Protein 9HAE (pdb70)

Solvent-accessible surface area: 28661 Å² total; per-residue (Å²): 156,176,75,23,95,122,2,12,120,30,0,58,93,3,9,41,28,1,35,153,54,136,92,6,31,72,2,111,2,72,88,45,71,61,170,15,83,74,118,8,34,48,0,69,0,160,14,68,3,14,1,116,91,1,77,0,129,16,0,125,92,10,147,51,55,52,101,4,63,37,110,66,106,166,71,65,28,77,4,84,2,65,0,2,2,88,131,65,86,0,23,0,49,0,56,0,25,7,114,0,58,100,24,132,46,110,26,83,0,65,0,41,0,71,54,1,22,0,12,2,32,2,60,43,130,70,68,20,76,50,23,66,1,76,23,4,75,66,11,44,6,118,2,26,72,24,22,28,0,0,0,0,15,11,1,0,19,75,5,0,41,48,8,0,33,70,20,1,24,131,28,0,35,133,53,0,23,73,9,1,94,133,32,13,64,200,98,116,140,78,103,130,12,81,125,78,10,119,86,28,11,128,113,0,82,90,55,0,56,85,34,28,114,90,141,111,0,79,85,1,4,144,43,0,103,94,4,8,116,123,6,18,119,101,108,140,219,21,161,60,40,122,37,1,115,54,0,50,91,21,0,41,132,19,35,57,142,12,85,150,150,76,138,127,173,52,20,97,113,3,13,119,34,0,60,100,4,9,44,32,5,37,151,40,128,80,2,14,63,1,106,1,73,87,40,70,62,156,17,75,77,121,8,35,37,0,48,0,132,17,53,4,13,1,117,89,1,69,0,128,16,0,110,92,8,144,50,50,50,101,5,110,21,123,35,68,170,41,61,20,65,3,64,2,56,0,1,1,99,124,59,86,0,25,0,46,0,46,0,30,9,114,1,58,110,13,133,50,97,25,82,0,65,0,40,0,65,54,0,18,0,10,1,30,1,54,34,58,98,190,36,113,29,63,13,71,55,25,74,1,102,122,5,73,68,13,56,11,116,2,25,70,20,19,38,0,0,0,0,16,11,2,0,19,76,5,0,42,51,9,0,34,70,26,2,51,126,34,0,32,142,52,0,22,57,10,0,84,165,48,14,58,188,196,171,44,149,136,85,12,118,93,27,14,128,104,0,86,89,54,0,57,91,35,30,63,79,63,51,0,77,36,1,10,148,38,0,108,83,1,30,150,124,59,258,54,105,48,44,120,35,1,116,58,0,44,81,12,5,56,120,19,89,75,160,50,117,178

Structure (mmCIF, N/CA/C/O backbone):
data_9HAE
#
_entry.id   9HAE
#
_cell.length_a   55.710
_cell.length_b   90.250
_cell.length_c   63.410
_cell.angle_alpha   90.000
_cell.angle_beta   93.024
_cell.angle_gamma   90.000
#
_symmetry.space_group_name_H-M   'P 1 21 1'
#
loop_
_entity.id
_entity.type
_entity.pdbx_description
1 polymer 'Mite allergen Der f 7'
2 polymer DerF7_binder2
3 non-polymer 'SODIUM ION'
4 water water
#
loop_
_atom_site.group_PDB
_atom_site.id
_atom_site.type_symbol
_atom_site.label_atom_id
_atom_site.label_alt_id
_atom_site.label_comp_id
_atom_site.label_asym_id
_atom_site.label_entity_id
_atom_site.label_seq_id
_atom_site.pdbx_PDB_ins_code
_atom_site.Cartn_x
_atom_site.Cartn_y
_atom_site.Cartn_z
_atom_site.occupancy
_atom_site.B_iso_or_equiv
_atom_site.auth_seq_id
_atom_site.auth_comp_id
_atom_site.auth_asym_id
_atom_site.auth_atom_id
_atom_site.pdbx_PDB_model_num
ATOM 1 N N . ASP A 1 14 ? -2.97554 4.45370 42.16080 1.000 116.77151 6 ASP A N 1
ATOM 2 C CA . ASP A 1 14 ? -3.74061 3.21980 42.05273 1.000 111.23882 6 ASP A CA 1
ATOM 3 C C . ASP A 1 14 ? -5.09053 3.51108 41.40799 1.000 103.14868 6 ASP A C 1
ATOM 4 O O . ASP A 1 14 ? -5.49220 2.85101 40.44742 1.000 98.13462 6 ASP A O 1
ATOM 9 N N . LYS A 1 15 ? -5.79155 4.50653 41.95544 1.000 103.50474 7 LYS A N 1
ATOM 10 C CA . LYS A 1 15 ? -7.03565 4.96176 41.34475 1.000 92.94081 7 LYS A CA 1
ATOM 11 C C . LYS A 1 15 ? -6.75691 5.75269 40.07551 1.000 76.19448 7 LYS A C 1
ATOM 12 O O . LYS A 1 15 ? -7.45708 5.59134 39.06953 1.000 77.07993 7 LYS A O 1
ATOM 18 N N . ILE A 1 16 ? -5.75754 6.63765 40.11967 1.000 75.22647 8 ILE A N 1
ATOM 19 C CA . ILE A 1 16 ? -5.33422 7.35497 38.92100 1.000 76.34493 8 ILE A CA 1
ATOM 20 C C . ILE A 1 16 ? -4.93928 6.36675 37.83418 1.000 58.94216 8 ILE A C 1
ATOM 21 O O . ILE A 1 16 ? -5.24916 6.56066 36.65211 1.000 57.22046 8 ILE A O 1
ATOM 26 N N . THR A 1 17 ? -4.25453 5.28673 38.22170 1.000 55.59656 9 THR A N 1
ATOM 27 C CA . THR A 1 17 ? -3.84525 4.27648 37.25425 1.000 49.14596 9 THR A CA 1
ATOM 28 C C . THR A 1 17 ? -5.05779 3.64096 36.58904 1.000 52.01339 9 THR A C 1
ATOM 29 O O . THR A 1 17 ? -5.07093 3.43963 35.36906 1.000 42.21090 9 THR A O 1
ATOM 33 N N . GLU A 1 18 ? -6.09474 3.33183 37.37300 1.000 51.63829 10 GLU A N 1
ATOM 34 C CA . GLU A 1 18 ? -7.28961 2.72345 36.79989 1.000 42.30900 10 GLU A CA 1
ATOM 35 C C . GLU A 1 18 ? -8.05881 3.70387 35.92064 1.000 45.80886 10 GLU A C 1
ATOM 36 O O . GLU A 1 18 ? -8.58049 3.31482 34.86783 1.000 49.41261 10 GLU A O 1
ATOM 42 N N . GLU A 1 19 ? -8.16925 4.96957 36.34061 1.000 42.50766 11 GLU A N 1
ATOM 43 C CA . GLU A 1 19 ? -8.81165 5.96270 35.48180 1.000 54.34691 11 GLU A CA 1
ATOM 44 C C . GLU A 1 19 ? -8.08005 6.09870 34.15231 1.000 41.68239 11 GLU A C 1
ATOM 45 O O . GLU A 1 19 ? -8.71448 6.21540 33.09648 1.000 50.27525 11 GLU A O 1
ATOM 51 N N . ILE A 1 20 ? -6.74420 6.09021 34.18137 1.000 43.11969 12 ILE A N 1
ATOM 52 C CA . ILE A 1 20 ? -5.98368 6.21501 32.94076 1.000 43.81351 12 ILE A CA 1
ATOM 53 C C . ILE A 1 20 ? -6.16160 4.97033 32.07986 1.000 38.77704 12 ILE A C 1
ATOM 54 O O . ILE A 1 20 ? -6.29477 5.06402 30.85369 1.000 48.37827 12 ILE A O 1
ATOM 59 N N . ASN A 1 21 ? -6.16106 3.78786 32.70291 1.000 42.16422 13 ASN A N 1
ATOM 60 C CA . ASN A 1 21 ? -6.44222 2.55742 31.97006 1.000 43.57300 13 ASN A CA 1
ATOM 61 C C . ASN A 1 21 ? -7.79196 2.63582 31.26464 1.000 39.17606 13 ASN A C 1
ATOM 62 O O . ASN A 1 21 ? -7.91575 2.26845 30.08960 1.000 37.71307 13 ASN A O 1
ATOM 67 N N . LYS A 1 22 ? -8.81930 3.10959 31.97692 1.000 40.26419 14 LYS A N 1
ATOM 68 C CA . LYS A 1 22 ? -10.15742 3.19887 31.39671 1.000 40.31065 14 LYS A CA 1
ATOM 69 C C . LYS A 1 22 ? -10.20201 4.20590 30.25207 1.000 40.11784 14 LYS A C 1
ATOM 70 O O . LYS A 1 22 ? -10.80554 3.94217 29.20402 1.000 42.33921 14 LYS A O 1
ATOM 76 N N . ALA A 1 23 ? -9.58635 5.37814 30.44287 1.000 41.56764 15 ALA A N 1
ATOM 77 C CA . ALA A 1 23 ? -9.54460 6.37059 29.37294 1.000 40.92051 15 ALA A CA 1
ATOM 78 C C . ALA A 1 23 ? -8.84500 5.81288 28.13913 1.000 38.70329 15 ALA A C 1
ATOM 79 O O . ALA A 1 23 ? -9.28131 6.04719 27.00545 1.000 43.10339 15 ALA A O 1
ATOM 81 N N . ILE A 1 24 ? -7.75507 5.06980 28.34297 1.000 44.33172 16 ILE A N 1
ATOM 82 C CA . ILE A 1 24 ? -7.02496 4.47318 27.22704 1.000 40.75537 16 ILE A CA 1
ATOM 83 C C . ILE A 1 24 ? -7.88476 3.43899 26.51484 1.000 40.30040 16 ILE A C 1
ATOM 84 O O . ILE A 1 24 ? -7.90196 3.36768 25.27779 1.000 39.59464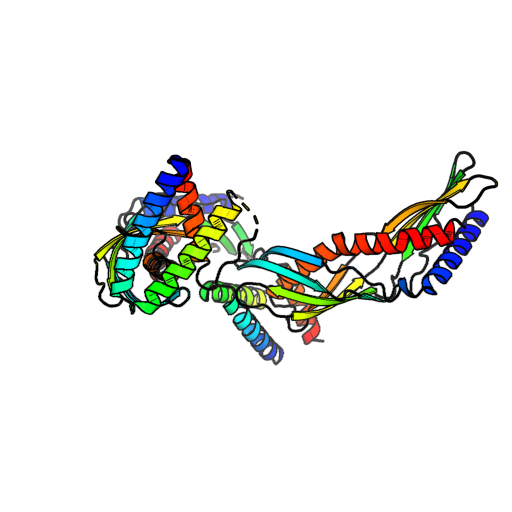 16 ILE A O 1
ATOM 89 N N . ASP A 1 25 ? -8.59458 2.60728 27.28330 1.000 36.75287 17 ASP A N 1
ATOM 90 C CA . ASP A 1 25 ? -9.44151 1.59202 26.67048 1.000 40.50863 17 ASP A CA 1
ATOM 91 C C . ASP A 1 25 ? -10.54868 2.23998 25.85254 1.000 37.15407 17 ASP A C 1
ATOM 92 O O . ASP A 1 25 ? -10.88067 1.76917 24.75616 1.000 43.69081 17 ASP A O 1
ATOM 97 N N . ASP A 1 26 ? -11.09567 3.35567 26.34792 1.000 40.96436 18 ASP A N 1
ATOM 98 C CA . ASP A 1 26 ? -12.12719 4.07165 25.59874 1.000 38.83851 18 ASP A CA 1
ATOM 99 C C . ASP A 1 26 ? -11.56151 4.68172 24.32433 1.000 38.00889 18 ASP A C 1
ATOM 100 O O . ASP A 1 26 ? -12.20906 4.64295 23.27255 1.000 38.27542 18 ASP A O 1
ATOM 105 N N . ALA A 1 27 ? -10.36214 5.26239 24.39972 1.000 37.46088 19 ALA A N 1
ATOM 106 C CA . ALA A 1 27 ? -9.73713 5.81068 23.19905 1.000 40.71678 19 ALA A CA 1
ATOM 107 C C . ALA A 1 27 ? -9.50759 4.72233 22.15689 1.000 40.89631 19 ALA A C 1
ATOM 108 O O . ALA A 1 27 ? -9.80228 4.90762 20.96832 1.000 44.67189 19 ALA A O 1
ATOM 110 N N . ILE A 1 28 ? -8.98093 3.57521 22.59233 1.000 46.72497 20 ILE A N 1
ATOM 111 C CA . ILE A 1 28 ? -8.74191 2.45776 21.68137 1.000 36.85988 20 ILE A CA 1
ATOM 112 C C . ILE A 1 28 ? -10.04362 2.01464 21.02764 1.000 42.31782 20 ILE A C 1
ATOM 113 O O . ILE A 1 28 ? -10.11086 1.80779 19.80756 1.000 42.74959 20 ILE A O 1
ATOM 118 N N . ALA A 1 29 ? -11.09548 1.84833 21.83650 1.000 35.22496 21 ALA A N 1
ATOM 119 C CA . ALA A 1 29 ? -12.36938 1.37587 21.30683 1.000 42.80912 21 ALA A CA 1
ATOM 120 C C . ALA A 1 29 ? -12.96066 2.36908 20.31868 1.000 48.05628 21 ALA A C 1
ATOM 121 O O . ALA A 1 29 ? -13.48349 1.97179 19.27327 1.000 49.69234 21 ALA A O 1
ATOM 123 N N . ALA A 1 30 ? -12.90291 3.66610 20.63583 1.000 43.09230 22 ALA A N 1
ATOM 124 C CA . ALA A 1 30 ? -13.43545 4.67159 19.71928 1.000 49.46415 22 ALA A CA 1
ATOM 125 C C . ALA A 1 30 ? -12.66167 4.69410 18.40689 1.000 51.25828 22 ALA A C 1
ATOM 126 O O . ALA A 1 30 ? -13.25492 4.84031 17.33248 1.000 55.38993 22 ALA A O 1
ATOM 128 N N . ILE A 1 31 ? -11.33458 4.56088 18.47112 1.000 53.18146 23 ILE A N 1
ATOM 129 C CA . ILE A 1 31 ? -10.54043 4.57606 17.24595 1.000 49.42420 23 ILE A CA 1
ATOM 130 C C . ILE A 1 31 ? -10.81605 3.33155 16.40803 1.000 62.39377 23 ILE A C 1
ATOM 131 O O . ILE A 1 31 ? -10.84938 3.39427 15.17200 1.000 68.48317 23 ILE A O 1
ATOM 136 N N . GLU A 1 32 ? -11.03416 2.18677 17.05982 1.000 61.12726 24 GLU A N 1
ATOM 137 C CA . GLU A 1 32 ? -11.29023 0.95420 16.32092 1.000 60.04836 24 GLU A CA 1
ATOM 138 C C . GLU A 1 32 ? -12.70515 0.89953 15.75681 1.000 63.48488 24 GLU A C 1
ATOM 139 O O . GLU A 1 32 ? -12.91282 0.32449 14.68230 1.000 67.08284 24 GLU A O 1
ATOM 145 N N . GLN A 1 33 ? -13.68331 1.49075 16.45029 1.000 69.30927 25 GLN A N 1
ATOM 146 C CA . GLN A 1 33 ? -15.03415 1.58440 15.90446 1.000 78.64092 25 GLN A CA 1
ATOM 147 C C . GLN A 1 33 ? -15.08148 2.43383 14.64500 1.000 82.88772 25 GLN A C 1
ATOM 148 O O . GLN A 1 33 ? -16.05360 2.34648 13.88824 1.000 91.03198 25 GLN A O 1
ATOM 154 N N . SER A 1 34 ? -14.05620 3.24341 14.40089 1.000 78.42093 26 SER A N 1
ATOM 155 C CA A SER A 1 34 ? -14.00524 4.08887 13.22005 0.554 91.25210 26 SER A CA 1
ATOM 156 C CA B SER A 1 34 ? -14.00078 4.09097 13.22097 0.446 91.33217 26 SER A CA 1
ATOM 157 C C . SER A 1 34 ? -13.27468 3.38358 12.08359 1.000 95.87048 26 SER A C 1
ATOM 158 O O . SER A 1 34 ? -12.42486 2.51530 12.30223 1.000 91.70760 26 SER A O 1
ATOM 163 N N . GLU A 1 35 ? -13.61804 3.76913 10.85998 1.000 117.72032 27 GLU A N 1
ATOM 164 C CA . GLU A 1 35 ? -12.93130 3.26256 9.68407 1.000 120.49893 27 GLU A CA 1
ATOM 165 C C . GLU A 1 35 ? -11.52981 3.87315 9.59028 1.000 118.50380 27 GLU A C 1
ATOM 166 O O . GLU A 1 35 ? -11.07665 4.60524 10.47677 1.000 114.29679 27 GLU A O 1
ATOM 172 N N . THR A 1 36 ? -10.82984 3.53368 8.50316 1.000 93.46409 28 THR A N 1
ATOM 173 C CA . THR A 1 36 ? -9.46881 3.97384 8.17933 1.000 93.72185 28 THR A CA 1
ATOM 174 C C . THR A 1 36 ? -8.37531 3.32482 9.02883 1.000 66.96265 28 THR A C 1
ATOM 175 O O . THR A 1 36 ? -7.20378 3.35493 8.63843 1.000 64.83052 28 THR A O 1
ATOM 179 N N . ILE A 1 37 ? -8.71648 2.74201 10.17831 1.000 59.35601 29 ILE A N 1
ATOM 180 C CA . ILE A 1 37 ? -7.68290 2.12791 11.01107 1.000 61.74763 29 ILE A CA 1
ATOM 181 C C . ILE A 1 37 ? -7.44705 0.65918 10.65972 1.000 42.20992 29 ILE A C 1
ATOM 182 O O . ILE A 1 37 ? -6.30578 0.18779 10.71317 1.000 47.30003 29 ILE A O 1
ATOM 187 N N . ASP A 1 38 ? -8.49119 -0.06920 10.28027 1.000 48.90749 30 ASP A N 1
ATOM 188 C CA . ASP A 1 38 ? -8.36795 -1.47439 9.90686 1.000 44.10307 30 ASP A CA 1
ATOM 189 C C . ASP A 1 38 ? -9.44989 -1.81134 8.88973 1.000 53.26981 30 ASP A C 1
ATOM 190 O O . ASP A 1 38 ? -10.63070 -1.87529 9.25018 1.000 56.50831 30 ASP A O 1
ATOM 195 N N . PRO A 1 39 ? -9.09955 -2.04245 7.61248 1.000 43.89660 31 PRO A N 1
ATOM 196 C CA . PRO A 1 39 ? -7.77310 -1.90754 6.97970 1.000 42.53480 31 PRO A CA 1
ATOM 197 C C . PRO A 1 39 ? -7.29635 -0.45833 6.88223 1.000 55.14791 31 PRO A C 1
ATOM 198 O O . PRO A 1 39 ? -8.08306 0.45722 6.64177 1.000 48.10742 31 PRO A O 1
ATOM 202 N N . MET A 1 40 ? -5.99869 -0.22498 7.06376 1.000 45.72607 32 MET A N 1
ATOM 203 C CA . MET A 1 40 ? -5.39811 1.09934 6.96574 1.000 42.03316 32 MET A CA 1
ATOM 204 C C . MET A 1 40 ? -4.60112 1.20723 5.67375 1.000 46.64726 32 MET A C 1
ATOM 205 O O . MET A 1 40 ? -3.70511 0.39552 5.42069 1.000 41.23017 32 MET A O 1
ATOM 210 N N . LYS A 1 41 ? -4.93868 2.20175 4.86046 1.000 43.18675 33 LYS A N 1
ATOM 211 C CA . LYS A 1 41 ? -4.16481 2.49294 3.66193 1.000 43.80769 33 LYS A CA 1
ATOM 212 C C . LYS A 1 41 ? -2.81382 3.08567 4.03315 1.000 43.92493 33 LYS A C 1
ATOM 213 O O . LYS A 1 41 ? -2.70959 3.89692 4.95568 1.000 43.80263 33 LYS A O 1
ATOM 219 N N . VAL A 1 42 ? -1.77259 2.67361 3.31869 1.000 44.66405 34 VAL A N 1
ATOM 220 C CA . VAL A 1 42 ? -0.45069 3.27384 3.42672 1.000 48.93589 34 VAL A CA 1
ATOM 221 C C . VAL A 1 42 ? -0.10545 3.83661 2.05627 1.000 44.05296 34 VAL A C 1
ATOM 222 O O . VAL A 1 42 ? -0.29211 3.14407 1.05480 1.000 48.02707 34 VAL A O 1
ATOM 226 N N . PRO A 1 43 ? 0.37848 5.07528 1.95936 1.000 49.83804 35 PRO A N 1
ATOM 227 C CA . PRO A 1 43 ? 0.66909 5.64460 0.63932 1.000 43.61722 35 PRO A CA 1
ATOM 228 C C . PRO A 1 43 ? 1.72872 4.83806 -0.09703 1.000 42.89385 35 PRO A C 1
ATOM 229 O O . PRO A 1 43 ? 2.60358 4.21437 0.50935 1.000 42.30322 35 PRO A O 1
ATOM 233 N N . ASP A 1 44 ? 1.62275 4.84078 -1.42595 1.000 44.01236 36 ASP A N 1
ATOM 234 C CA . ASP A 1 44 ? 2.57148 4.11658 -2.26182 1.000 55.38023 36 ASP A CA 1
ATOM 235 C C . ASP A 1 44 ? 3.99064 4.60401 -1.99422 1.000 47.42085 36 ASP A C 1
ATOM 236 O O . ASP A 1 44 ? 4.21650 5.76841 -1.65718 1.000 55.91340 36 ASP A O 1
ATOM 241 N N . HIS A 1 45 ? 4.95995 3.70198 -2.13646 1.000 54.36324 37 HIS A N 1
ATOM 242 C CA . HIS A 1 45 ? 6.33817 4.06503 -1.83208 1.000 51.22303 37 HIS A CA 1
ATOM 243 C C . HIS A 1 45 ? 7.28745 3.42770 -2.83114 1.000 58.63611 37 HIS A C 1
ATOM 244 O O . HIS A 1 45 ? 7.19400 2.23491 -3.11094 1.000 57.79105 37 HIS A O 1
ATOM 251 N N . ALA A 1 46 ? 8.23713 4.21212 -3.32140 1.000 55.74507 38 ALA A N 1
ATOM 252 C CA . ALA A 1 46 ? 9.23688 3.73012 -4.26053 1.000 62.33284 38 ALA A CA 1
ATOM 253 C C . ALA A 1 46 ? 10.62541 4.00681 -3.70832 1.000 71.80983 38 ALA A C 1
ATOM 254 O O . ALA A 1 46 ? 10.81595 4.92421 -2.90495 1.000 70.44213 38 ALA A O 1
ATOM 256 N N . ASP A 1 47 ? 11.59356 3.19908 -4.13446 1.000 63.20777 39 ASP A N 1
ATOM 257 C CA . ASP A 1 47 ? 12.94582 3.35847 -3.61972 1.000 65.20813 39 ASP A CA 1
ATOM 258 C C . ASP A 1 47 ? 13.94071 2.67109 -4.54007 1.000 59.39450 39 ASP A C 1
ATOM 259 O O . ASP A 1 47 ? 13.65405 1.62023 -5.11766 1.000 61.08604 39 ASP A O 1
ATOM 264 N N . LYS A 1 48 ? 15.12257 3.26714 -4.64713 1.000 62.90779 40 LYS A N 1
ATOM 265 C CA . LYS A 1 48 ? 16.27110 2.57064 -5.19837 1.000 63.25990 40 LYS A CA 1
ATOM 266 C C . LYS A 1 48 ? 17.00662 1.87382 -4.06476 1.000 59.67799 40 LYS A C 1
ATOM 267 O O . LYS A 1 48 ? 16.90229 2.26199 -2.89827 1.000 61.70452 40 LYS A O 1
ATOM 273 N N . PHE A 1 49 ? 17.76973 0.84201 -4.41487 1.000 52.49714 41 PHE A N 1
ATOM 274 C CA . PHE A 1 49 ? 18.46810 0.09531 -3.38279 1.000 52.93062 41 PHE A CA 1
ATOM 275 C C . PHE A 1 49 ? 19.70977 -0.56217 -3.96141 1.000 57.46881 41 PHE A C 1
ATOM 276 O O . PHE A 1 49 ? 19.80690 -0.83381 -5.16553 1.000 56.33740 41 PHE A O 1
ATOM 284 N N . GLU A 1 50 ? 20.64899 -0.83283 -3.06117 1.000 53.73253 42 GLU A N 1
ATOM 285 C CA . GLU A 1 50 ? 21.83772 -1.61621 -3.34015 1.000 71.43379 42 GLU A CA 1
ATOM 286 C C . GLU A 1 50 ? 22.12421 -2.50578 -2.14169 1.000 58.38280 42 GLU A C 1
ATOM 287 O O . GLU A 1 50 ? 22.03910 -2.06266 -0.99261 1.000 51.00875 42 GLU A O 1
ATOM 293 N N . ARG A 1 51 ? 22.46124 -3.76003 -2.42308 1.000 53.54631 43 ARG A N 1
ATOM 294 C CA . ARG A 1 51 ? 22.91323 -4.70224 -1.41161 1.000 63.44053 43 ARG A CA 1
ATOM 295 C C . ARG A 1 51 ? 24.04152 -5.54127 -1.99852 1.000 57.45181 43 ARG A C 1
ATOM 296 O O . ARG A 1 51 ? 24.24501 -5.57971 -3.21255 1.000 62.77826 43 ARG A O 1
ATOM 304 N N . HIS A 1 52 ? 24.80598 -6.18506 -1.12085 1.000 71.47222 44 HIS A N 1
ATOM 305 C CA . HIS A 1 52 ? 25.85787 -7.11260 -1.52537 1.000 74.33446 44 HIS A CA 1
ATOM 306 C C . HIS A 1 52 ? 25.57972 -8.46278 -0.87753 1.000 73.28720 44 HIS A C 1
ATOM 307 O O . HIS A 1 52 ? 25.64864 -8.59442 0.34865 1.000 64.30739 44 HIS A O 1
ATOM 314 N N . VAL A 1 53 ? 25.27032 -9.46170 -1.69706 1.000 76.10079 45 VAL A N 1
ATOM 315 C CA . VAL A 1 53 ? 25.04568 -10.82529 -1.23153 1.000 78.43091 45 VAL A CA 1
ATOM 316 C C . VAL A 1 53 ? 26.21899 -11.65446 -1.73370 1.000 81.08527 45 VAL A C 1
ATOM 317 O O . VAL A 1 53 ? 26.24634 -12.07242 -2.89696 1.000 87.35204 45 VAL A O 1
ATOM 321 N N . GLY A 1 54 ? 27.18261 -11.90903 -0.85239 1.000 92.04831 46 GLY A N 1
ATOM 322 C CA . GLY A 1 54 ? 28.37471 -12.62754 -1.26895 1.000 83.99790 46 GLY A CA 1
ATOM 323 C C . GLY A 1 54 ? 29.11111 -11.85377 -2.34218 1.000 70.64247 46 GLY A C 1
ATOM 324 O O . GLY A 1 54 ? 29.44736 -10.67616 -2.17366 1.000 70.70117 46 GLY A O 1
ATOM 325 N N . ILE A 1 55 ? 29.36176 -12.52230 -3.47216 1.000 76.27076 47 ILE A N 1
ATOM 326 C CA . ILE A 1 55 ? 29.99904 -11.87212 -4.61617 1.000 66.79780 47 ILE A CA 1
ATOM 327 C C . ILE A 1 55 ? 29.02040 -11.08126 -5.46726 1.000 71.26233 47 ILE A C 1
ATOM 328 O O . ILE A 1 55 ? 29.45092 -10.30902 -6.33330 1.000 67.09052 47 ILE A O 1
ATOM 333 N N . LEU A 1 56 ? 27.71968 -11.25717 -5.25357 1.000 69.90276 48 LEU A N 1
ATOM 334 C CA . LEU A 1 56 ? 26.71416 -10.57094 -6.04950 1.000 66.40282 48 LEU A CA 1
ATOM 335 C C . LEU A 1 56 ? 26.48000 -9.15923 -5.53149 1.000 65.54507 48 LEU A C 1
ATOM 336 O O . LEU A 1 56 ? 26.36767 -8.93362 -4.32351 1.000 72.82311 48 LEU A O 1
ATOM 341 N N . ASP A 1 57 ? 26.40025 -8.20735 -6.45755 1.000 62.98665 49 ASP A N 1
ATOM 342 C CA . ASP A 1 57 ? 26.16867 -6.80180 -6.13394 1.000 71.86391 49 ASP A CA 1
ATOM 343 C C . ASP A 1 57 ? 24.83423 -6.40097 -6.76029 1.000 55.10963 49 ASP A C 1
ATOM 344 O O . ASP A 1 57 ? 24.75040 -6.16318 -7.96935 1.000 59.22977 49 ASP A O 1
ATOM 349 N N . PHE A 1 58 ? 23.79431 -6.33384 -5.93447 1.000 60.35791 50 PHE A N 1
ATOM 350 C CA . PHE A 1 58 ? 22.43967 -6.05287 -6.38648 1.000 57.44237 50 PHE A CA 1
ATOM 351 C C . PHE A 1 58 ? 22.20620 -4.54845 -6.36191 1.000 61.02025 50 PHE A C 1
ATOM 352 O O . PHE A 1 58 ? 22.37256 -3.90925 -5.31816 1.000 57.42065 50 PHE A O 1
ATOM 360 N N . LYS A 1 59 ? 21.83512 -3.98912 -7.50906 1.000 52.82533 51 LYS A N 1
ATOM 361 C CA . LYS A 1 59 ? 21.45824 -2.58738 -7.63213 1.000 52.25352 51 LYS A CA 1
ATOM 362 C C . LYS A 1 59 ? 20.16073 -2.53263 -8.41950 1.000 59.53071 51 LYS A C 1
ATOM 363 O O . LYS A 1 59 ? 20.10970 -3.00222 -9.56082 1.000 53.65079 51 LYS A O 1
ATOM 369 N N . GLY A 1 60 ? 19.11854 -1.96918 -7.82385 1.000 59.16729 52 GLY A N 1
ATOM 370 C CA . GLY A 1 60 ? 17.84775 -1.96701 -8.52176 1.000 60.19791 52 GLY A CA 1
ATOM 371 C C . GLY A 1 60 ? 16.85569 -1.01234 -7.90161 1.000 55.25797 52 GLY A C 1
ATOM 372 O O . GLY A 1 60 ? 17.20592 -0.17089 -7.07136 1.000 66.87729 52 GLY A O 1
ATOM 373 N N . GLU A 1 61 ? 15.60091 -1.14844 -8.32977 1.000 51.09914 53 GLU A N 1
ATOM 374 C CA . GLU A 1 61 ? 14.55479 -0.28052 -7.80282 1.000 57.66618 53 GLU A CA 1
ATOM 375 C C . GLU A 1 61 ? 13.31641 -1.10543 -7.48013 1.000 55.61244 53 GLU A C 1
ATOM 376 O O . GLU A 1 61 ? 13.12623 -2.20426 -8.00360 1.000 54.21016 53 GLU A O 1
ATOM 382 N N . LEU A 1 62 ? 12.47788 -0.57072 -6.59053 1.000 50.59090 54 LEU A N 1
ATOM 383 C CA . LEU A 1 62 ? 11.21075 -1.20712 -6.26945 1.000 48.26104 54 LEU A CA 1
ATOM 384 C C . LEU A 1 62 ? 10.14572 -0.14879 -6.02032 1.000 54.55347 54 LEU A C 1
ATOM 385 O O . LEU A 1 62 ? 10.43742 1.01802 -5.73477 1.000 55.41113 54 LEU A O 1
ATOM 390 N N . ALA A 1 63 ? 8.89704 -0.60275 -6.11338 1.000 44.30706 55 ALA A N 1
ATOM 391 C CA . ALA A 1 63 ? 7.70988 0.20046 -5.87066 1.000 56.49561 55 ALA A CA 1
ATOM 392 C C . ALA A 1 63 ? 6.66340 -0.66853 -5.18819 1.000 56.40601 55 ALA A C 1
ATOM 393 O O . ALA A 1 63 ? 6.39997 -1.79388 -5.62709 1.000 45.09011 55 ALA A O 1
ATOM 395 N N . MET A 1 64 ? 6.08274 -0.13753 -4.11366 1.000 47.26767 56 MET A N 1
ATOM 396 C CA . MET A 1 64 ? 5.01225 -0.76325 -3.35299 1.000 45.61542 56 MET A CA 1
ATOM 397 C C . MET A 1 64 ? 3.73651 0.03760 -3.56405 1.000 59.66689 56 MET A C 1
ATOM 398 O O . MET A 1 64 ? 3.71327 1.25643 -3.33337 1.000 47.42856 56 MET A O 1
ATOM 403 N N . ARG A 1 65 ? 2.68508 -0.65366 -3.99597 1.000 43.84337 57 ARG A N 1
ATOM 404 C CA . ARG A 1 65 ? 1.40056 -0.04070 -4.29521 1.000 55.85252 57 ARG A CA 1
ATOM 405 C C . ARG A 1 65 ? 0.29429 -0.84239 -3.62705 1.000 43.18653 57 ARG A C 1
ATOM 406 O O . ARG A 1 65 ? 0.46151 -2.02299 -3.31792 1.000 43.51812 57 ARG A O 1
ATOM 414 N N . ASN A 1 66 ? -0.83955 -0.18103 -3.39566 1.000 50.96798 58 ASN A N 1
ATOM 415 C CA . ASN A 1 66 ? -2.01468 -0.82308 -2.80106 1.000 41.94296 58 ASN A CA 1
ATOM 416 C C . ASN A 1 66 ? -1.68793 -1.41696 -1.43025 1.000 38.89092 58 ASN A C 1
ATOM 417 O O . ASN A 1 66 ? -2.06013 -2.55045 -1.11733 1.000 42.22997 58 ASN A O 1
ATOM 422 N N . ILE A 1 67 ? -0.98018 -0.64490 -0.60862 1.000 34.08936 59 ILE A N 1
ATOM 423 C CA . ILE A 1 67 ? -0.50304 -1.12774 0.68369 1.000 35.13416 59 ILE A CA 1
ATOM 424 C C . ILE A 1 67 ? -1.62401 -1.01723 1.70864 1.000 41.21280 59 ILE A C 1
ATOM 425 O O . ILE A 1 67 ? -2.13045 0.07878 1.97639 1.000 35.77694 59 ILE A O 1
ATOM 430 N N . GLU A 1 68 ? -1.97381 -2.14515 2.32512 1.000 39.56114 60 GLU A N 1
ATOM 431 C CA . GLU A 1 68 ? -3.03729 -2.18441 3.32079 1.000 42.20003 60 GLU A CA 1
ATOM 432 C C . GLU A 1 68 ? -2.55933 -2.92558 4.55947 1.000 32.57929 60 GLU A C 1
ATOM 433 O O . GLU A 1 68 ? -1.97007 -4.00577 4.45368 1.000 40.32590 60 GLU A O 1
ATOM 439 N N . ALA A 1 69 ? -2.82790 -2.35163 5.72789 1.000 36.15047 61 ALA A N 1
ATOM 440 C CA . ALA A 1 69 ? -2.50375 -2.96448 7.00863 1.000 37.00589 61 ALA A CA 1
ATOM 441 C C . ALA A 1 69 ? -3.77983 -3.43517 7.68783 1.000 40.57076 61 ALA A C 1
ATOM 442 O O . ALA A 1 69 ? -4.71397 -2.65097 7.87333 1.000 38.44379 61 ALA A O 1
ATOM 444 N N . ARG A 1 70 ? -3.80873 -4.70341 8.07595 1.000 33.42562 62 ARG A N 1
ATOM 445 C CA . ARG A 1 70 ? -4.93391 -5.27368 8.79311 1.000 46.91738 62 ARG A CA 1
ATOM 446 C C . ARG A 1 70 ? -4.46160 -5.80721 10.13717 1.000 40.36666 62 ARG A C 1
ATOM 447 O O . ARG A 1 70 ? -3.30630 -6.21615 10.29231 1.000 35.13381 62 ARG A O 1
ATOM 455 N N . GLY A 1 71 ? -5.36853 -5.79556 11.10928 1.000 34.24442 63 GLY A N 1
ATOM 456 C CA . GLY A 1 71 ? -5.11226 -6.33848 12.42715 1.000 30.10889 63 GLY A CA 1
ATOM 457 C C . GLY A 1 71 ? -5.10804 -5.31853 13.54451 1.000 37.75234 63 GLY A C 1
ATOM 458 O O . GLY A 1 71 ? -5.06269 -5.71553 14.71539 1.000 39.99532 63 GLY A O 1
ATOM 459 N N . LEU A 1 72 ? -5.15773 -4.02072 13.23478 1.000 30.20639 64 LEU A N 1
ATOM 460 C CA . LEU A 1 72 ? -5.12339 -3.01376 14.28918 1.000 42.69147 64 LEU A CA 1
ATOM 461 C C . LEU A 1 72 ? -6.42649 -2.92827 15.07169 1.000 43.85913 64 LEU A C 1
ATOM 462 O O . LEU A 1 72 ? -6.45970 -2.25220 16.10489 1.000 49.13726 64 LEU A O 1
ATOM 467 N N . LYS A 1 73 ? -7.49559 -3.58581 14.61069 1.000 36.29838 65 LYS A N 1
ATOM 468 C CA . LYS A 1 73 ? -8.69058 -3.73364 15.43542 1.000 46.79522 65 LYS A CA 1
ATOM 469 C C . LYS A 1 73 ? -8.41315 -4.48751 16.72486 1.000 47.27094 65 LYS A C 1
ATOM 470 O O . LYS A 1 73 ? -9.25009 -4.45671 17.63207 1.000 46.21473 65 LYS A O 1
ATOM 476 N N . GLN A 1 74 ? -7.26821 -5.15746 16.83197 1.000 44.96996 66 GLN A N 1
ATOM 477 C CA . GLN A 1 74 ? -6.91213 -5.92351 18.01721 1.000 41.30053 66 GLN A CA 1
ATOM 478 C C . GLN A 1 74 ? -6.00172 -5.15026 18.96021 1.000 39.97918 66 GLN A C 1
ATOM 479 O O . GLN A 1 74 ? -5.40510 -5.75402 19.85913 1.000 39.69264 66 GLN A O 1
ATOM 485 N N . MET A 1 75 ? -5.87604 -3.83553 18.77249 1.000 38.69618 67 MET A N 1
ATOM 486 C CA . MET A 1 75 ? -5.04009 -3.04059 19.66125 1.000 41.12821 67 MET A CA 1
ATOM 487 C C . MET A 1 75 ? -5.54269 -3.15206 21.09167 1.000 40.99704 67 MET A C 1
ATOM 488 O O . MET A 1 75 ? -6.74287 -3.03672 21.35482 1.000 41.25913 67 MET A O 1
ATOM 493 N N . LYS A 1 76 ? -4.61638 -3.38153 22.01478 1.000 38.61432 68 LYS A N 1
ATOM 494 C CA . LYS A 1 76 ? -4.96360 -3.63492 23.40098 1.000 43.14488 68 LYS A CA 1
ATOM 495 C C . LYS A 1 76 ? -3.89963 -3.03450 24.30648 1.000 47.75342 68 LYS A C 1
ATOM 496 O O . LYS A 1 76 ? -2.70165 -3.15860 24.03715 1.000 47.63013 68 LYS A O 1
ATOM 502 N N . ARG A 1 77 ? -4.34381 -2.36797 25.36962 1.000 39.79598 69 ARG A N 1
ATOM 503 C CA . ARG A 1 77 ? -3.41531 -1.87862 26.37774 1.000 44.19942 69 ARG A CA 1
ATOM 504 C C . ARG A 1 77 ? -2.63707 -3.04582 26.97327 1.000 44.31060 69 ARG A C 1
ATOM 505 O O . ARG A 1 77 ? -3.20574 -4.09638 27.28289 1.000 42.68424 69 ARG A O 1
ATOM 513 N N . GLN A 1 78 ? -1.32370 -2.87164 27.11155 1.000 45.77416 70 GLN A N 1
ATOM 514 C CA . GLN A 1 78 ? -0.44370 -3.89419 27.67313 1.000 47.44317 70 GLN A CA 1
ATOM 515 C C . GLN A 1 78 ? -0.05811 -3.48025 29.08802 1.000 46.93818 70 GLN A C 1
ATOM 516 O O . GLN A 1 78 ? 0.81065 -2.62488 29.28077 1.000 50.92952 70 GLN A O 1
ATOM 522 N N . GLY A 1 79 ? -0.70574 -4.08772 30.07239 1.000 44.98784 71 GLY A N 1
ATOM 523 C CA . GLY A 1 79 ? -0.42011 -3.78751 31.46183 1.000 44.69971 71 GLY A CA 1
ATOM 524 C C . GLY A 1 79 ? -0.96305 -2.43460 31.88132 1.000 46.33668 71 GLY A C 1
ATOM 525 O O . GLY A 1 79 ? -1.52670 -1.67318 31.09551 1.000 45.59847 71 GLY A O 1
ATOM 526 N N . ASP A 1 80 ? -0.78178 -2.14437 33.16695 1.000 49.30820 72 ASP A N 1
ATOM 527 C CA . ASP A 1 80 ? -1.22002 -0.87166 33.71644 1.000 47.96284 72 ASP A CA 1
ATOM 528 C C . ASP A 1 80 ? -0.44349 0.28093 33.09349 1.000 54.53006 72 ASP A C 1
ATOM 529 O O . ASP A 1 80 ? 0.70201 0.12767 32.65857 1.000 51.69280 72 ASP A O 1
ATOM 534 N N . ALA A 1 81 ? -1.08852 1.44367 33.04491 1.000 55.68990 73 ALA A N 1
ATOM 535 C CA . ALA A 1 81 ? -0.36625 2.67418 32.77751 1.000 45.57803 73 ALA A CA 1
ATOM 536 C C . ALA A 1 81 ? 0.69247 2.87751 33.84834 1.000 51.91122 73 ALA A C 1
ATOM 537 O O . ALA A 1 81 ? 0.40878 2.77019 35.04428 1.000 55.62676 73 ALA A O 1
ATOM 539 N N . ASN A 1 82 ? 1.91999 3.15793 33.42081 1.000 56.18056 74 ASN A N 1
ATOM 540 C CA . ASN A 1 82 ? 2.98995 3.46216 34.36334 1.000 64.89927 74 ASN A CA 1
ATOM 541 C C . ASN A 1 82 ? 2.85008 4.92102 34.77522 1.000 65.31623 74 ASN A C 1
ATOM 542 O O . ASN A 1 82 ? 3.09021 5.82610 33.96882 1.000 59.98317 74 ASN A O 1
ATOM 547 N N . VAL A 1 83 ? 2.45019 5.14557 36.02628 1.000 58.33944 75 VAL A N 1
ATOM 548 C CA . VAL A 1 83 ? 2.03941 6.45508 36.52111 1.000 74.90288 75 VAL A CA 1
ATOM 549 C C . VAL A 1 83 ? 3.04696 6.93611 37.55593 1.000 77.26944 75 VAL A C 1
ATOM 550 O O . VAL A 1 83 ? 3.47220 6.16672 38.42551 1.000 82.27888 75 VAL A O 1
ATOM 554 N N . LYS A 1 84 ? 3.42443 8.21159 37.46186 1.000 72.75966 76 LYS A N 1
ATOM 555 C CA . LYS A 1 84 ? 4.34447 8.83273 38.40702 1.000 94.99157 76 LYS A CA 1
ATOM 556 C C . LYS A 1 84 ? 3.97381 10.30189 38.54905 1.000 87.79112 76 LYS A C 1
ATOM 557 O O . LYS A 1 84 ? 3.73954 10.98113 37.54814 1.000 85.07336 76 LYS A O 1
ATOM 563 N N . GLY A 1 85 ? 3.91383 10.78813 39.78514 1.000 107.63822 77 GLY A N 1
ATOM 564 C CA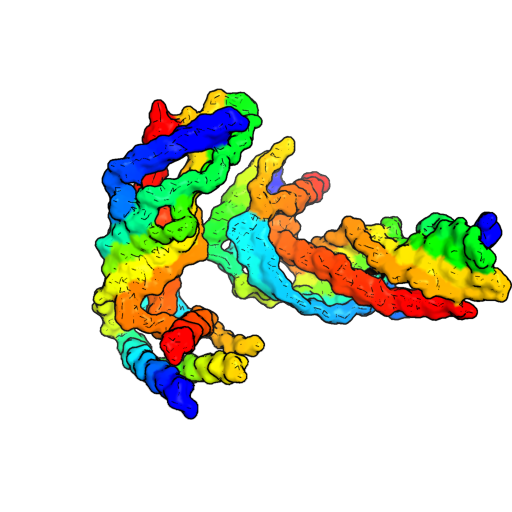 . GLY A 1 85 ? 3.49554 12.15566 40.03143 1.000 113.19398 77 GLY A CA 1
ATOM 565 C C . GLY A 1 85 ? 4.62253 13.07490 40.45498 1.000 126.57682 77 GLY A C 1
ATOM 566 O O . GLY A 1 85 ? 5.30383 12.80376 41.44821 1.000 133.65233 77 GLY A O 1
ATOM 567 N N . GLU A 1 86 ? 4.83636 14.16319 39.71582 1.000 135.36456 78 GLU A N 1
ATOM 568 C CA . GLU A 1 86 ? 5.87467 15.13103 40.04639 1.000 139.89676 78 GLU A CA 1
ATOM 569 C C . GLU A 1 86 ? 5.29245 16.53676 39.99910 1.000 138.16067 78 GLU A C 1
ATOM 570 O O . GLU A 1 86 ? 4.64960 16.91351 39.01302 1.000 140.87023 78 GLU A O 1
ATOM 576 N N . GLU A 1 87 ? 5.50775 17.29820 41.07712 1.000 141.34142 79 GLU A N 1
ATOM 577 C CA . GLU A 1 87 ? 5.12876 18.71348 41.15813 1.000 147.86831 79 GLU A CA 1
ATOM 578 C C . GLU A 1 87 ? 3.64169 18.92213 40.88674 1.000 140.65045 79 GLU A C 1
ATOM 579 O O . GLU A 1 87 ? 3.24440 19.87037 40.20713 1.000 141.14365 79 GLU A O 1
ATOM 585 N N . GLY A 1 88 ? 2.81075 18.02705 41.41429 1.000 129.80818 80 GLY A N 1
ATOM 586 C CA . GLY A 1 88 ? 1.38481 18.16384 41.21071 1.000 129.83311 80 GLY A CA 1
ATOM 587 C C . GLY A 1 88 ? 0.90951 17.86017 39.81234 1.000 135.07539 80 GLY A C 1
ATOM 588 O O . GLY A 1 88 ? -0.23934 18.16982 39.48340 1.000 122.22956 80 GLY A O 1
ATOM 589 N N . ILE A 1 89 ? 1.75663 17.26955 38.97477 1.000 146.46999 81 ILE A N 1
ATOM 590 C CA . ILE A 1 89 ? 1.36922 16.82539 37.64313 1.000 128.18225 81 ILE A CA 1
ATOM 591 C C . ILE A 1 89 ? 1.58326 15.32231 37.57320 1.000 125.09631 81 ILE A C 1
ATOM 592 O O . ILE A 1 89 ? 2.67371 14.82710 37.88268 1.000 126.92157 81 ILE A O 1
ATOM 597 N N . VAL A 1 90 ? 0.54200 14.60290 37.17902 1.000 96.80616 82 VAL A N 1
ATOM 598 C CA . VAL A 1 90 ? 0.62031 13.16217 36.98753 1.000 81.26341 82 VAL A CA 1
ATOM 599 C C . VAL A 1 90 ? 1.10496 12.89660 35.57145 1.000 84.07441 82 VAL A C 1
ATOM 600 O O . VAL A 1 90 ? 0.52355 13.39295 34.60476 1.000 78.44245 82 VAL A O 1
ATOM 604 N N . LYS A 1 91 ? 2.17024 12.11965 35.43841 1.000 79.37432 83 LYS A N 1
ATOM 605 C CA . LYS A 1 91 ? 2.66899 11.70330 34.14119 1.000 71.79119 83 LYS A CA 1
ATOM 606 C C . LYS A 1 91 ? 2.45765 10.20396 34.00890 1.000 70.47138 83 LYS A C 1
ATOM 607 O O . LYS A 1 91 ? 2.56409 9.46457 34.99326 1.000 65.70091 83 LYS A O 1
ATOM 613 N N . ALA A 1 92 ? 2.13359 9.75540 32.80070 1.000 53.87703 84 ALA A N 1
ATOM 614 C CA . ALA A 1 92 ? 1.84283 8.34368 32.59636 1.000 49.75861 84 ALA A CA 1
ATOM 615 C C . ALA A 1 92 ? 2.37986 7.90296 31.24793 1.000 55.98744 84 ALA A C 1
ATOM 616 O O . ALA A 1 92 ? 2.18561 8.59122 30.24611 1.000 54.57489 84 ALA A O 1
ATOM 618 N N . HIS A 1 93 ? 3.05971 6.76659 31.21659 1.000 54.41926 85 HIS A N 1
ATOM 619 C CA . HIS A 1 93 ? 3.47208 6.18426 29.94876 1.000 63.61106 85 HIS A CA 1
ATOM 620 C C . HIS A 1 93 ? 2.81947 4.81801 29.79531 1.000 56.23435 85 HIS A C 1
ATOM 621 O O . HIS A 1 93 ? 2.70052 4.05653 30.76205 1.000 57.15142 85 HIS A O 1
ATOM 628 N N . LEU A 1 94 ? 2.37687 4.53354 28.57385 1.000 44.80763 86 LEU A N 1
ATOM 629 C CA . LEU A 1 94 ? 1.59440 3.35216 28.25818 1.000 55.37341 86 LEU A CA 1
ATOM 630 C C . LEU A 1 94 ? 2.14046 2.65952 27.02071 1.000 54.47317 86 LEU A C 1
ATOM 631 O O . LEU A 1 94 ? 2.75196 3.28395 26.14509 1.000 42.60905 86 LEU A O 1
ATOM 636 N N . LEU A 1 95 ? 1.89195 1.35657 26.96321 1.000 41.84922 87 LEU A N 1
ATOM 637 C CA . LEU A 1 95 ? 2.15317 0.53735 25.79430 1.000 49.19739 87 LEU A CA 1
ATOM 638 C C . LEU A 1 95 ? 0.83483 -0.04549 25.30768 1.000 44.54569 87 LEU A C 1
ATOM 639 O O . LEU A 1 95 ? 0.02428 -0.51461 26.11054 1.000 44.68015 87 LEU A O 1
ATOM 644 N N . ILE A 1 96 ? 0.61468 -0.00112 23.99594 1.000 39.88230 88 ILE A N 1
ATOM 645 C CA . ILE A 1 96 ? -0.57648 -0.56835 23.37487 1.000 39.23815 88 ILE A CA 1
ATOM 646 C C . ILE A 1 96 ? -0.12692 -1.44473 22.21968 1.000 47.93150 88 ILE A C 1
ATOM 647 O O . ILE A 1 96 ? 0.57685 -0.97392 21.32783 1.000 47.87989 88 ILE A O 1
ATOM 652 N N . GLY A 1 97 ? -0.56017 -2.69693 22.19852 1.000 50.42974 89 GLY A N 1
ATOM 653 C CA . GLY A 1 97 ? -0.08369 -3.53474 21.12463 1.000 46.87444 89 GLY A CA 1
ATOM 654 C C . GLY A 1 97 ? -1.01858 -4.60222 20.61229 1.000 42.36179 89 GLY A C 1
ATOM 655 O O . GLY A 1 97 ? -2.18937 -4.68200 20.99993 1.000 45.29866 89 GLY A O 1
ATOM 656 N N . VAL A 1 98 ? -0.49017 -5.40637 19.69352 1.000 53.26782 90 VAL A N 1
ATOM 657 C CA . VAL A 1 98 ? -1.16283 -6.58390 19.15734 1.000 61.29053 90 VAL A CA 1
ATOM 658 C C . VAL A 1 98 ? -0.16886 -7.73284 19.23307 1.000 69.53748 90 VAL A C 1
ATOM 659 O O . VAL A 1 98 ? 0.45771 -8.09865 18.23052 1.000 72.01637 90 VAL A O 1
ATOM 663 N N . HIS A 1 99 ? 0.00812 -8.28833 20.42896 1.000 64.57000 91 HIS A N 1
ATOM 664 C CA . HIS A 1 99 ? 1.03424 -9.30433 20.62267 1.000 92.52631 91 HIS A CA 1
ATOM 665 C C . HIS A 1 99 ? 0.54051 -10.72214 20.35276 1.000 90.26194 91 HIS A C 1
ATOM 666 O O . HIS A 1 99 ? 1.26857 -11.50915 19.74061 1.000 97.36185 91 HIS A O 1
ATOM 673 N N . ASP A 1 100 ? -0.66365 -11.08951 20.80079 1.000 99.09475 92 ASP A N 1
ATOM 674 C CA . ASP A 1 100 ? -1.13432 -12.44528 20.52484 1.000 105.82174 92 ASP A CA 1
ATOM 675 C C . ASP A 1 100 ? -1.39936 -12.64018 19.03448 1.000 104.32196 92 ASP A C 1
ATOM 676 O O . ASP A 1 100 ? -1.04951 -13.68195 18.46678 1.000 109.49732 92 ASP A O 1
ATOM 681 N N . ASP A 1 101 ? -2.00862 -11.65154 18.38568 1.000 102.39198 93 ASP A N 1
ATOM 682 C CA . ASP A 1 101 ? -2.27693 -11.69213 16.95717 1.000 77.28634 93 ASP A CA 1
ATOM 683 C C . ASP A 1 101 ? -1.18337 -10.95037 16.19100 1.000 71.61385 93 ASP A C 1
ATOM 684 O O . ASP A 1 101 ? -0.20306 -10.46321 16.75965 1.000 79.95134 93 ASP A O 1
ATOM 689 N N . ILE A 1 102 ? -1.35929 -10.87162 14.87494 1.000 56.77021 94 ILE A N 1
ATOM 690 C CA . ILE A 1 102 ? -0.36200 -10.31900 13.96738 1.000 63.06994 94 ILE A CA 1
ATOM 691 C C . ILE A 1 102 ? -0.98425 -9.18744 13.16005 1.000 52.98164 94 ILE A C 1
ATOM 692 O O . ILE A 1 102 ? -2.15544 -9.25911 12.77125 1.000 56.59782 94 ILE A O 1
ATOM 697 N N . VAL A 1 103 ? -0.19716 -8.14378 12.91285 1.000 49.08223 95 VAL A N 1
ATOM 698 C CA . VAL A 1 103 ? -0.56319 -7.08710 11.97576 1.000 40.00775 95 VAL A CA 1
ATOM 699 C C . VAL A 1 103 ? 0.03030 -7.45110 10.61715 1.000 43.33693 95 VAL A C 1
ATOM 700 O O . VAL A 1 103 ? 1.24728 -7.61886 10.48514 1.000 49.95639 95 VAL A O 1
ATOM 704 N N . SER A 1 104 ? -0.81893 -7.56998 9.60118 1.000 38.27944 96 SER A N 1
ATOM 705 C CA . SER A 1 104 ? -0.38741 -8.01174 8.27966 1.000 42.15291 96 SER A CA 1
ATOM 706 C C . SER A 1 104 ? -0.49216 -6.87149 7.27852 1.000 40.14557 96 SER A C 1
ATOM 707 O O . SER A 1 104 ? -1.51490 -6.18300 7.21652 1.000 41.19884 96 SER A O 1
ATOM 710 N N . MET A 1 105 ? 0.56415 -6.68221 6.49360 1.000 40.86036 97 MET A N 1
ATOM 711 C CA . MET A 1 105 ? 0.61060 -5.68774 5.43105 1.000 36.44764 97 MET A CA 1
ATOM 712 C C . MET A 1 105 ? 0.59872 -6.41897 4.10113 1.000 36.18515 97 MET A C 1
ATOM 713 O O . MET A 1 105 ? 1.45539 -7.26678 3.85461 1.000 39.33161 97 MET A O 1
ATOM 718 N N . GLU A 1 106 ? -0.34540 -6.08637 3.24151 1.000 33.91542 98 GLU A N 1
ATOM 719 C CA . GLU A 1 106 ? -0.37608 -6.66813 1.91400 1.000 36.66251 98 GLU A CA 1
ATOM 720 C C . GLU A 1 106 ? -0.18478 -5.57599 0.87986 1.000 49.60479 98 GLU A C 1
ATOM 721 O O . GLU A 1 106 ? -0.67589 -4.45161 1.04708 1.000 35.88340 98 GLU A O 1
ATOM 727 N N . TYR A 1 107 ? 0.53515 -5.91410 -0.18721 1.000 44.88635 99 TYR A N 1
ATOM 728 C CA . TYR A 1 107 ? 0.82546 -4.89135 -1.18547 1.000 37.87931 99 TYR A CA 1
ATOM 729 C C . TYR A 1 107 ? 1.34859 -5.53786 -2.45737 1.000 43.25565 99 TYR A C 1
ATOM 730 O O . TYR A 1 107 ? 1.84526 -6.66770 -2.45552 1.000 35.70109 99 TYR A O 1
ATOM 739 N N . ASP A 1 108 ? 1.22138 -4.79673 -3.54800 1.000 36.53518 100 ASP A N 1
ATOM 740 C CA . ASP A 1 108 ? 1.80751 -5.18407 -4.81543 1.000 37.10906 100 ASP A CA 1
ATOM 741 C C . ASP A 1 108 ? 3.20897 -4.60061 -4.89122 1.000 39.26621 100 ASP A C 1
ATOM 742 O O . ASP A 1 108 ? 3.41745 -3.42002 -4.59059 1.000 45.61624 100 ASP A O 1
ATOM 747 N N . LEU A 1 109 ? 4.16614 -5.43155 -5.28658 1.000 37.59355 101 LEU A N 1
ATOM 748 C CA . LEU A 1 109 ? 5.56960 -5.05725 -5.34367 1.000 36.87479 101 LEU A CA 1
ATOM 749 C C . LEU A 1 109 ? 6.04592 -5.23828 -6.77270 1.000 45.66739 101 LEU A C 1
ATOM 750 O O . LEU A 1 109 ? 5.96576 -6.34268 -7.32290 1.000 46.82209 101 LEU A O 1
ATOM 755 N N . ALA A 1 110 ? 6.52980 -4.15634 -7.36840 1.000 50.31226 102 ALA A N 1
ATOM 756 C CA . ALA A 1 110 ? 7.19110 -4.19972 -8.66254 1.000 58.05341 102 ALA A CA 1
ATOM 757 C C . ALA A 1 110 ? 8.66173 -3.89688 -8.43854 1.000 44.36446 102 ALA A C 1
ATOM 758 O O . ALA A 1 110 ? 8.99370 -2.90562 -7.78644 1.000 58.54282 102 ALA A O 1
ATOM 760 N N . TYR A 1 111 ? 9.54363 -4.75344 -8.94126 1.000 48.09428 103 TYR A N 1
ATOM 761 C CA . TYR A 1 111 ? 10.96669 -4.50629 -8.77452 1.000 49.69064 103 TYR A CA 1
ATOM 762 C C . TYR A 1 111 ? 11.69835 -4.69677 -10.09306 1.000 48.14493 103 TYR A C 1
ATOM 763 O O . TYR A 1 111 ? 11.25389 -5.43376 -10.97583 1.000 54.83947 103 TYR A O 1
ATOM 772 N N . LYS A 1 112 ? 12.81842 -3.99139 -10.21705 1.000 50.23575 104 LYS A N 1
ATOM 773 C CA . LYS A 1 112 ? 13.68644 -4.05611 -11.38357 1.000 43.33889 104 LYS A CA 1
ATOM 774 C C . LYS A 1 112 ? 15.09757 -4.35620 -10.91115 1.000 54.11609 104 LYS A C 1
ATOM 775 O O . LYS A 1 112 ? 15.66580 -3.58936 -10.11940 1.000 48.17082 104 LYS A O 1
ATOM 781 N N . LEU A 1 113 ? 15.63069 -5.48775 -11.37859 1.000 53.48510 105 LEU A N 1
ATOM 782 C CA . LEU A 1 113 ? 17.01303 -5.91223 -11.16730 1.000 46.86903 105 LEU A CA 1
ATOM 783 C C . LEU A 1 113 ? 17.50387 -6.49108 -12.48596 1.000 49.69902 105 LEU A C 1
ATOM 784 O O . LEU A 1 113 ? 17.00954 -7.53859 -12.91642 1.000 53.37783 105 LEU A O 1
ATOM 789 N N . GLY A 1 114 ? 18.47503 -5.83036 -13.11614 1.000 56.10722 106 GLY A N 1
ATOM 790 C CA . GLY A 1 114 ? 18.95082 -6.30660 -14.40779 1.000 44.00878 106 GLY A CA 1
ATOM 791 C C . GLY A 1 114 ? 17.81980 -6.33154 -15.41863 1.000 50.71350 106 GLY A C 1
ATOM 792 O O . GLY A 1 114 ? 17.13225 -5.32951 -15.64535 1.000 59.20040 106 GLY A O 1
ATOM 793 N N . ASP A 1 115 ? 17.61195 -7.49402 -16.03422 1.000 48.37023 107 ASP A N 1
ATOM 794 C CA . ASP A 1 115 ? 16.54253 -7.69099 -17.00720 1.000 64.75084 107 ASP A CA 1
ATOM 795 C C . ASP A 1 115 ? 15.25425 -8.21940 -16.37775 1.000 65.49106 107 ASP A C 1
ATOM 796 O O . ASP A 1 115 ? 14.34135 -8.62087 -17.10694 1.000 55.84214 107 ASP A O 1
ATOM 801 N N . LEU A 1 116 ? 15.15550 -8.22001 -15.05116 1.000 58.58015 108 LEU A N 1
ATOM 802 C CA . LEU A 1 116 ? 13.96131 -8.67493 -14.35375 1.000 65.57864 108 LEU A CA 1
ATOM 803 C C . LEU A 1 116 ? 13.13006 -7.46710 -13.95474 1.000 55.87410 108 LEU A C 1
ATOM 804 O O . LEU A 1 116 ? 13.64268 -6.53514 -13.32662 1.000 60.10466 108 LEU A O 1
ATOM 809 N N . HIS A 1 117 ? 11.85402 -7.48005 -14.33573 1.000 55.56889 109 HIS A N 1
ATOM 810 C CA . HIS A 1 117 ? 10.92118 -6.40569 -13.99197 1.000 57.54593 109 HIS A CA 1
ATOM 811 C C . HIS A 1 117 ? 9.53320 -6.97416 -13.70256 1.000 53.39789 109 HIS A C 1
ATOM 812 O O . HIS A 1 117 ? 8.54845 -6.59988 -14.34623 1.000 56.00581 109 HIS A O 1
ATOM 819 N N . PRO A 1 118 ? 9.41366 -7.87687 -12.72871 1.000 52.24918 110 PRO A N 1
ATOM 820 C CA . PRO A 1 118 ? 8.11123 -8.48168 -12.44209 1.000 47.31849 110 PRO A CA 1
ATOM 821 C C . PRO A 1 118 ? 7.29075 -7.69441 -11.42686 1.000 53.94477 110 PRO A C 1
ATOM 822 O O . PRO A 1 118 ? 7.79030 -6.83012 -10.70492 1.000 45.14700 110 PRO A O 1
ATOM 826 N N . THR A 1 119 ? 5.99902 -8.01628 -11.39728 1.000 52.67085 111 THR A N 1
ATOM 827 C CA . THR A 1 119 ? 5.07380 -7.54755 -10.37447 1.000 52.28328 111 THR A CA 1
ATOM 828 C C . THR A 1 119 ? 4.52629 -8.76069 -9.64200 1.000 46.81769 111 THR A C 1
ATOM 829 O O . THR A 1 119 ? 4.07152 -9.71887 -10.27429 1.000 50.40454 111 THR A O 1
ATOM 833 N N . THR A 1 120 ? 4.57821 -8.72048 -8.31479 1.000 42.28977 112 THR A N 1
ATOM 834 C CA . THR A 1 120 ? 4.15893 -9.84536 -7.49259 1.000 41.17742 112 THR A CA 1
ATOM 835 C C . THR A 1 120 ? 3.40645 -9.30687 -6.28540 1.000 44.11896 112 THR A C 1
ATOM 836 O O . THR A 1 120 ? 3.43404 -8.10828 -6.00557 1.000 49.17626 112 THR A O 1
ATOM 840 N N . HIS A 1 121 ? 2.69767 -10.18814 -5.58694 1.000 36.51151 113 HIS A N 1
ATOM 841 C CA . HIS A 1 121 ? 1.97419 -9.78382 -4.38886 1.000 36.01707 113 HIS A CA 1
ATOM 842 C C . HIS A 1 121 ? 2.72639 -10.22790 -3.14149 1.000 35.79888 113 HIS A C 1
ATOM 843 O O . HIS A 1 121 ? 3.28052 -11.32918 -3.09684 1.000 40.64963 113 HIS A O 1
ATOM 850 N N . VAL A 1 122 ? 2.73550 -9.37121 -2.12460 1.000 35.50635 114 VAL A N 1
ATOM 851 C CA . VAL A 1 122 ? 3.52090 -9.59186 -0.92136 1.000 35.34821 114 VAL A CA 1
ATOM 852 C C . VAL A 1 122 ? 2.61440 -9.50523 0.29563 1.000 43.60568 114 VAL A C 1
ATOM 853 O O . VAL A 1 122 ? 1.76782 -8.60444 0.39541 1.000 35.78928 114 VAL A O 1
ATOM 857 N N . ILE A 1 123 ? 2.81303 -10.44402 1.22088 1.000 34.75863 115 ILE A N 1
ATOM 858 C CA . ILE A 1 123 ? 2.21763 -10.41782 2.55271 1.000 40.55583 115 ILE A CA 1
ATOM 859 C C . ILE A 1 123 ? 3.35652 -10.32192 3.56184 1.000 37.46034 115 ILE A C 1
ATOM 860 O O . ILE A 1 123 ? 4.21935 -11.20453 3.61168 1.000 38.81298 115 ILE A O 1
ATOM 865 N N . SER A 1 124 ? 3.35002 -9.27285 4.38006 1.000 34.66010 116 SER A N 1
ATOM 866 C CA . SER A 1 124 ? 4.39316 -9.02940 5.37038 1.000 36.72255 116 SER A CA 1
ATOM 867 C C . SER A 1 124 ? 3.77465 -9.00491 6.76162 1.000 37.94877 116 SER A C 1
ATOM 868 O O . SER A 1 124 ? 2.93763 -8.15083 7.06049 1.000 39.59388 116 SER A O 1
ATOM 871 N N . ASP A 1 125 ? 4.19962 -9.92856 7.60896 1.000 34.70207 117 ASP A N 1
ATOM 872 C CA . ASP A 1 125 ? 3.64788 -10.10563 8.94222 1.000 37.67090 117 ASP A CA 1
ATOM 873 C C . ASP A 1 125 ? 4.54540 -9.40944 9.95275 1.000 48.31623 117 ASP A C 1
ATOM 874 O O . ASP A 1 125 ? 5.76333 -9.61613 9.95130 1.000 47.16263 117 ASP A O 1
ATOM 879 N N . ILE A 1 126 ? 3.94618 -8.57880 10.80151 1.000 35.98646 118 ILE A N 1
ATOM 880 C CA . ILE A 1 126 ? 4.66412 -7.83903 11.83039 1.000 45.55437 118 ILE A CA 1
ATOM 881 C C . ILE A 1 126 ? 4.42814 -8.52218 13.16592 1.000 58.00692 118 ILE A C 1
ATOM 882 O O . ILE A 1 126 ? 3.27676 -8.72560 13.57013 1.000 51.66149 118 ILE A O 1
ATOM 887 N N . GLN A 1 127 ? 5.50785 -8.88758 13.84947 1.000 59.08293 119 GLN A N 1
ATOM 888 C CA . GLN A 1 127 ? 5.39249 -9.49967 15.16370 1.000 63.94231 119 GLN A CA 1
ATOM 889 C C . GLN A 1 127 ? 5.56539 -8.44121 16.24111 1.000 62.49337 119 GLN A C 1
ATOM 890 O O . GLN A 1 127 ? 6.45912 -7.59336 16.15574 1.000 51.74421 119 GLN A O 1
ATOM 896 N N . ASP A 1 128 ? 4.68734 -8.49042 17.24369 1.000 60.25285 120 ASP A N 1
ATOM 897 C CA . ASP A 1 128 ? 4.74976 -7.60132 18.40176 1.000 67.04614 120 ASP A CA 1
ATOM 898 C C . ASP A 1 128 ? 4.65081 -6.13176 17.98819 1.000 55.06046 120 ASP A C 1
ATOM 899 O O . ASP A 1 128 ? 5.48838 -5.30131 18.34955 1.000 61.33032 120 ASP A O 1
ATOM 904 N N . PHE A 1 129 ? 3.62158 -5.81386 17.20428 1.000 48.16773 121 PHE A N 1
ATOM 905 C CA . PHE A 1 129 ? 3.31183 -4.41645 16.92691 1.000 48.47947 121 PHE A CA 1
ATOM 906 C C . PHE A 1 129 ? 2.95638 -3.71944 18.22958 1.000 48.44603 121 PHE A C 1
ATOM 907 O O . PHE A 1 129 ? 2.04411 -4.15073 18.94319 1.000 44.24025 121 PHE A O 1
ATOM 915 N N . VAL A 1 130 ? 3.68421 -2.64803 18.54371 1.000 34.55296 122 VAL A N 1
ATOM 916 C CA . VAL A 1 130 ? 3.53594 -1.95423 19.81563 1.000 43.05396 122 VAL A CA 1
ATOM 917 C C . VAL A 1 130 ? 3.67008 -0.45251 19.59506 1.000 48.96270 122 VAL A C 1
ATOM 918 O O . VAL A 1 130 ? 4.53375 0.01118 18.84136 1.000 44.38985 122 VAL A O 1
ATOM 922 N N . VAL A 1 131 ? 2.80589 0.30002 20.26934 1.000 47.26514 123 VAL A N 1
ATOM 923 C CA . VAL A 1 131 ? 2.81264 1.75436 20.29654 1.000 34.71357 123 VAL A CA 1
ATOM 924 C C . VAL A 1 131 ? 3.14788 2.19097 21.71499 1.000 39.87882 123 VAL A C 1
ATOM 925 O O . VAL A 1 131 ? 2.59330 1.65625 22.68252 1.000 38.09063 123 VAL A O 1
ATOM 929 N N . ALA A 1 132 ? 4.04727 3.16063 21.83516 1.000 42.48147 124 ALA A N 1
ATOM 930 C CA . ALA A 1 132 ? 4.37688 3.80014 23.10007 1.000 44.48090 124 ALA A CA 1
ATOM 931 C C . ALA A 1 132 ? 3.71980 5.17301 23.13043 1.000 46.26617 124 ALA A C 1
ATOM 932 O O . ALA A 1 132 ? 3.76297 5.91443 22.14161 1.000 56.82414 124 ALA A O 1
ATOM 934 N N . LEU A 1 133 ? 3.10590 5.50568 24.26417 1.000 42.04744 125 LEU A N 1
ATOM 935 C CA . LEU A 1 133 ? 2.33732 6.73408 24.39012 1.000 43.17477 125 LEU A CA 1
ATOM 936 C C . LEU A 1 133 ? 2.59590 7.35772 25.75579 1.000 55.55093 125 LEU A C 1
ATOM 937 O O . LEU A 1 133 ? 2.83696 6.65503 26.73640 1.000 49.37065 125 LEU A O 1
ATOM 942 N N . SER A 1 134 ? 2.57021 8.68944 25.81019 1.000 46.11406 126 SER A N 1
ATOM 943 C CA . SER A 1 134 ? 2.78296 9.41919 27.05534 1.000 54.61671 126 SER A CA 1
ATOM 944 C C . SER A 1 134 ? 1.70336 10.47387 27.25524 1.000 48.17159 126 SER A C 1
ATOM 945 O O . SER A 1 134 ? 1.29290 11.14704 26.30595 1.000 56.96023 126 SER A O 1
ATOM 948 N N . LEU A 1 135 ? 1.24718 10.60134 28.50039 1.000 48.15263 127 LEU A N 1
ATOM 949 C CA . LEU A 1 135 ? 0.20070 11.52722 28.90096 1.000 52.83554 127 LEU A CA 1
ATOM 950 C C . LEU A 1 135 ? 0.66369 12.36191 30.08268 1.000 57.32966 127 LEU A C 1
ATOM 951 O O . LEU A 1 135 ? 1.47828 11.91800 30.90040 1.000 62.02022 127 LEU A O 1
ATOM 956 N N . GLU A 1 136 ? 0.09721 13.56169 30.18215 1.000 64.06254 128 GLU A N 1
ATOM 957 C CA . GLU A 1 136 ? 0.23665 14.41552 31.35181 1.000 78.41998 128 GLU A CA 1
ATOM 958 C C . GLU A 1 136 ? -1.14810 14.87130 31.78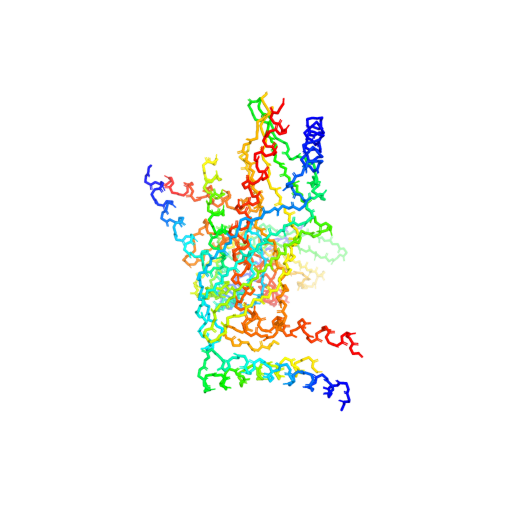455 1.000 72.44915 128 GLU A C 1
ATOM 959 O O . GLU A 1 136 ? -1.97167 15.26297 30.95360 1.000 66.67015 128 GLU A O 1
ATOM 965 N N . ILE A 1 137 ? -1.39466 14.80000 33.08775 1.000 86.60623 129 ILE A N 1
ATOM 966 C CA . ILE A 1 137 ? -2.63788 15.21660 33.72650 1.000 87.54176 129 ILE A CA 1
ATOM 967 C C . ILE A 1 137 ? -2.29844 16.26548 34.77725 1.000 95.61941 129 ILE A C 1
ATOM 968 O O . ILE A 1 137 ? -1.62996 15.94759 35.77338 1.000 92.55827 129 ILE A O 1
ATOM 973 N N . PRO A 1 138 ? -2.71964 17.52470 34.59721 1.000 100.64478 130 PRO A N 1
ATOM 974 C CA . PRO A 1 138 ? -2.52541 18.55814 35.61706 1.000 112.30569 130 PRO A CA 1
ATOM 975 C C . PRO A 1 138 ? -3.49432 18.40805 36.78509 1.000 105.92105 130 PRO A C 1
ATOM 976 O O . PRO A 1 138 ? -3.09120 18.62566 37.92826 1.000 117.97943 130 PRO A O 1
ATOM 980 N N . ILE A 1 143 ? -6.21661 15.93454 30.49595 1.000 80.24146 135 ILE A N 1
ATOM 981 C CA . ILE A 1 143 ? -5.21672 15.05613 29.90234 1.000 72.35699 135 ILE A CA 1
ATOM 982 C C . ILE A 1 143 ? -4.66100 15.67755 28.62511 1.000 70.91713 135 ILE A C 1
ATOM 983 O O . ILE A 1 143 ? -5.41757 16.12368 27.76487 1.000 72.89013 135 ILE A O 1
ATOM 988 N N . THR A 1 144 ? -3.33388 15.70522 28.51086 1.000 68.88318 136 THR A N 1
ATOM 989 C CA . THR A 1 144 ? -2.64263 16.08821 27.28652 1.000 68.28347 136 THR A CA 1
ATOM 990 C C . THR A 1 144 ? -1.70128 14.96550 26.87453 1.000 59.52746 136 THR A C 1
ATOM 991 O O . THR A 1 144 ? -0.96041 14.43708 27.70963 1.000 57.63914 136 THR A O 1
ATOM 995 N N . MET A 1 145 ? -1.73775 14.59543 25.59670 1.000 62.72828 137 MET A N 1
ATOM 996 C CA . MET A 1 145 ? -0.83758 13.58148 25.05892 1.000 46.91125 137 MET A CA 1
ATOM 997 C C . MET A 1 145 ? 0.46989 14.24577 24.65097 1.000 49.93361 137 MET A C 1
ATOM 998 O O . MET A 1 145 ? 0.47026 15.16522 23.82623 1.000 77.97580 137 MET A O 1
ATOM 1003 N N . THR A 1 146 ? 1.58208 13.77933 25.22881 1.000 47.55289 138 THR A N 1
ATOM 1004 C CA . THR A 1 146 ? 2.88704 14.38733 25.00147 1.000 61.75787 138 THR A CA 1
ATOM 1005 C C . THR A 1 146 ? 3.79896 13.59137 24.07643 1.000 63.18043 138 THR A C 1
ATOM 1006 O O . THR A 1 146 ? 4.74723 14.16677 23.53465 1.000 61.92295 138 THR A O 1
ATOM 1010 N N . SER A 1 147 ? 3.55491 12.29629 23.88871 1.000 59.48734 139 SER A N 1
ATOM 1011 C CA . SER A 1 147 ? 4.40540 11.48468 23.02720 1.000 52.95365 139 SER A CA 1
ATOM 1012 C C . SER A 1 147 ? 3.59255 10.32817 22.45686 1.000 59.34181 139 SER A C 1
ATOM 1013 O O . SER A 1 147 ? 2.73910 9.75891 23.14135 1.000 50.97681 139 SER A O 1
ATOM 1016 N N . PHE A 1 148 ? 3.88786 9.97080 21.20698 1.000 48.67591 140 PHE A N 1
ATOM 1017 C CA . PHE A 1 148 ? 3.22317 8.85373 20.53938 1.000 49.03322 140 PHE A CA 1
ATOM 1018 C C . PHE A 1 148 ? 4.15447 8.32190 19.46462 1.000 53.19057 140 PHE A C 1
ATOM 1019 O O . PHE A 1 148 ? 4.58724 9.08351 18.59500 1.000 46.94719 140 PHE A O 1
ATOM 1027 N N . GLU A 1 149 ? 4.45577 7.02478 19.51137 1.000 42.88298 141 GLU A N 1
ATOM 1028 C CA . GLU A 1 149 ? 5.32270 6.42443 18.50561 1.000 56.17292 141 GLU A CA 1
ATOM 1029 C C . GLU A 1 149 ? 4.95690 4.95954 18.32650 1.000 53.26798 141 GLU A C 1
ATOM 1030 O O . GLU A 1 149 ? 4.53650 4.28973 19.27029 1.000 48.83937 141 GLU A O 1
ATOM 1036 N N . VAL A 1 150 ? 5.09377 4.47453 17.09984 1.000 45.41948 142 VAL A N 1
ATOM 1037 C CA . VAL A 1 150 ? 5.08722 3.04099 16.83420 1.000 39.49807 142 VAL A CA 1
ATOM 1038 C C . VAL A 1 150 ? 6.51905 2.55461 16.99749 1.000 50.54247 142 VAL A C 1
ATOM 1039 O O . VAL A 1 150 ? 7.41949 3.01677 16.28902 1.000 50.67336 142 VAL A O 1
ATOM 1043 N N . ARG A 1 151 ? 6.74089 1.64467 17.94134 1.000 44.34865 143 ARG A N 1
ATOM 1044 C CA . ARG A 1 151 ? 8.10027 1.18833 18.17371 1.000 53.80334 143 ARG A CA 1
ATOM 1045 C C . ARG A 1 151 ? 8.61613 0.40130 16.97352 1.000 47.11990 143 ARG A C 1
ATOM 1046 O O . ARG A 1 151 ? 7.84869 -0.11254 16.15428 1.000 39.90697 143 ARG A O 1
ATOM 1054 N N . GLN A 1 152 ? 9.94288 0.33339 16.86708 1.000 46.79735 144 GLN A N 1
ATOM 1055 C CA . GLN A 1 152 ? 10.56618 -0.47683 15.83115 1.000 56.64521 144 GLN A CA 1
ATOM 1056 C C . GLN A 1 152 ? 10.04482 -1.90470 15.89818 1.000 56.10432 144 GLN A C 1
ATOM 1057 O O . GLN A 1 152 ? 9.89392 -2.48054 16.97824 1.000 52.79910 144 GLN A O 1
ATOM 1063 N N . PHE A 1 153 ? 9.75637 -2.46573 14.73050 1.000 46.87266 145 PHE A N 1
ATOM 1064 C CA . PHE A 1 153 ? 9.20417 -3.80888 14.66172 1.000 48.57913 145 PHE A CA 1
ATOM 1065 C C . PHE A 1 153 ? 10.23677 -4.83356 15.11335 1.000 50.19049 145 PHE A C 1
ATOM 1066 O O . PHE A 1 153 ? 11.37768 -4.83316 14.64511 1.000 49.09894 145 PHE A O 1
ATOM 1074 N N . ALA A 1 154 ? 9.83377 -5.70255 16.04257 1.000 66.30599 146 ALA A N 1
ATOM 1075 C CA . ALA A 1 154 ? 10.70823 -6.78588 16.47769 1.000 53.18621 146 ALA A CA 1
ATOM 1076 C C . ALA A 1 154 ? 11.08915 -7.68533 15.31145 1.000 54.40775 146 ALA A C 1
ATOM 1077 O O . ALA A 1 154 ? 12.25524 -8.07094 15.17090 1.000 63.22615 146 ALA A O 1
ATOM 1079 N N . ASN A 1 155 ? 10.12034 -8.04122 14.47181 1.000 52.65279 147 ASN A N 1
ATOM 1080 C CA . ASN A 1 155 ? 10.41380 -8.86545 13.31176 1.000 55.10915 147 ASN A CA 1
ATOM 1081 C C . ASN A 1 155 ? 9.34245 -8.66153 12.24791 1.000 56.49747 147 ASN A C 1
ATOM 1082 O O . ASN A 1 155 ? 8.15677 -8.48108 12.55737 1.000 53.68419 147 ASN A O 1
ATOM 1087 N N . VAL A 1 156 ? 9.78165 -8.70979 10.99184 1.000 54.46575 148 VAL A N 1
ATOM 1088 C CA . VAL A 1 156 ? 8.92296 -8.59010 9.81966 1.000 45.31982 148 VAL A CA 1
ATOM 1089 C C . VAL A 1 156 ? 9.18557 -9.80774 8.94866 1.000 50.29817 148 VAL A C 1
ATOM 1090 O O . VAL A 1 156 ? 10.29885 -9.97656 8.43941 1.000 51.92304 148 VAL A O 1
ATOM 1094 N N . VAL A 1 157 ? 8.17132 -10.64765 8.77397 1.000 44.56428 149 VAL A N 1
ATOM 1095 C CA . VAL A 1 157 ? 8.27781 -11.86008 7.97123 1.000 39.16300 149 VAL A CA 1
ATOM 1096 C C . VAL A 1 157 ? 7.64490 -11.56871 6.61711 1.000 38.85881 149 VAL A C 1
ATOM 1097 O O . VAL A 1 157 ? 6.43775 -11.32517 6.52493 1.000 41.17368 149 VAL A O 1
ATOM 1101 N N . ASN A 1 158 ? 8.45180 -11.59626 5.56328 1.000 39.29069 150 ASN A N 1
ATOM 1102 C CA . ASN A 1 158 ? 8.00416 -11.22069 4.23094 1.000 40.21476 150 ASN A CA 1
ATOM 1103 C C . ASN A 1 158 ? 7.75148 -12.47033 3.39986 1.000 36.12300 150 ASN A C 1
ATOM 1104 O O . ASN A 1 158 ? 8.60491 -13.36262 3.33165 1.000 44.00600 150 ASN A O 1
ATOM 1109 N N . HIS A 1 159 ? 6.58187 -12.53032 2.76593 1.000 33.68754 151 HIS A N 1
ATOM 1110 C CA . HIS A 1 159 ? 6.25844 -13.55009 1.77391 1.000 45.94913 151 HIS A CA 1
ATOM 1111 C C . HIS A 1 159 ? 6.05557 -12.84455 0.43898 1.000 40.81936 151 HIS A C 1
ATOM 1112 O O . HIS A 1 159 ? 5.10505 -12.06843 0.27330 1.000 38.91816 151 HIS A O 1
ATOM 1119 N N . ILE A 1 160 ? 6.95709 -13.10939 -0.49618 1.000 39.46106 152 ILE A N 1
ATOM 1120 C CA . ILE A 1 160 ? 6.96824 -12.48841 -1.81245 1.000 34.08730 152 ILE A CA 1
ATOM 1121 C C . ILE A 1 160 ? 6.57204 -13.56329 -2.81197 1.000 39.81772 152 ILE A C 1
ATOM 1122 O O . ILE A 1 160 ? 7.30844 -14.53906 -3.00370 1.000 37.03749 152 ILE A O 1
ATOM 1127 N N . GLY A 1 161 ? 5.40035 -13.40408 -3.42563 1.000 37.46763 153 GLY A N 1
ATOM 1128 C CA . GLY A 1 161 ? 4.86809 -14.39786 -4.33994 1.000 36.17701 153 GLY A CA 1
ATOM 1129 C C . GLY A 1 161 ? 5.83919 -14.80865 -5.42918 1.000 50.56375 153 GLY A C 1
ATOM 1130 O O . GLY A 1 161 ? 6.38133 -13.95873 -6.14211 1.000 40.09929 153 GLY A O 1
ATOM 1131 N N . GLY A 1 162 ? 6.07618 -16.11468 -5.55224 1.000 47.52320 154 GLY A N 1
ATOM 1132 C CA . GLY A 1 162 ? 6.91486 -16.64378 -6.60228 1.000 56.86672 154 GLY A CA 1
ATOM 1133 C C . GLY A 1 162 ? 8.39469 -16.70789 -6.29777 1.000 41.25870 154 GLY A C 1
ATOM 1134 O O . GLY A 1 162 ? 9.15734 -17.20334 -7.13653 1.000 56.90979 154 GLY A O 1
ATOM 1135 N N . LEU A 1 163 ? 8.83270 -16.22911 -5.13770 1.000 48.68806 155 LEU A N 1
ATOM 1136 C CA . LEU A 1 163 ? 10.24379 -16.23975 -4.77237 1.000 49.17345 155 LEU A CA 1
ATOM 1137 C C . LEU A 1 163 ? 10.50304 -17.24825 -3.66207 1.000 47.54583 155 LEU A C 1
ATOM 1138 O O . LEU A 1 163 ? 9.80816 -17.25376 -2.64002 1.000 50.34154 155 LEU A O 1
ATOM 1143 N N . SER A 1 164 ? 11.50758 -18.09432 -3.86900 1.000 47.47779 156 SER A N 1
ATOM 1144 C CA . SER A 1 164 ? 11.96378 -19.00210 -2.82751 1.000 41.42845 156 SER A CA 1
ATOM 1145 C C . SER A 1 164 ? 12.72877 -18.25024 -1.74420 1.000 46.91452 156 SER A C 1
ATOM 1146 O O . SER A 1 164 ? 13.42618 -17.26715 -2.00529 1.000 37.51491 156 SER A O 1
ATOM 1149 N N . ILE A 1 165 ? 12.60263 -18.74317 -0.51200 1.000 37.87180 157 ILE A N 1
ATOM 1150 C CA . ILE A 1 165 ? 13.35907 -18.19289 0.60143 1.000 33.90961 157 ILE A CA 1
ATOM 1151 C C . ILE A 1 165 ? 14.85950 -18.39870 0.42328 1.000 43.89079 157 ILE A C 1
ATOM 1152 O O . ILE A 1 165 ? 15.66181 -17.72941 1.08618 1.000 44.57090 157 ILE A O 1
ATOM 1157 N N . LEU A 1 166 ? 15.25919 -19.32707 -0.44861 1.000 45.81683 158 LEU A N 1
ATOM 1158 C CA . LEU A 1 166 ? 16.66372 -19.54251 -0.77631 1.000 44.40474 158 LEU A CA 1
ATOM 1159 C C . LEU A 1 166 ? 17.16458 -18.62088 -1.87909 1.000 46.99256 158 LEU A C 1
ATOM 1160 O O . LEU A 1 166 ? 18.37380 -18.57979 -2.12426 1.000 46.37245 158 LEU A O 1
ATOM 1165 N N . ASP A 1 167 ? 16.27595 -17.90192 -2.55095 1.000 49.54921 159 ASP A N 1
ATOM 1166 C CA . ASP A 1 167 ? 16.69022 -17.05560 -3.66102 1.000 38.32377 159 ASP A CA 1
ATOM 1167 C C . ASP A 1 167 ? 17.42577 -15.83032 -3.12488 1.000 44.21483 159 ASP A C 1
ATOM 1168 O O . ASP A 1 167 ? 16.90745 -15.14621 -2.23491 1.000 43.47511 159 ASP A O 1
ATOM 1173 N N . PRO A 1 168 ? 18.62760 -15.52433 -3.62892 1.000 45.88467 160 PRO A N 1
ATOM 1174 C CA . PRO A 1 168 ? 19.30365 -14.28165 -3.21274 1.000 43.61463 160 PRO A CA 1
ATOM 1175 C C . PRO A 1 168 ? 18.48861 -13.03911 -3.50097 1.000 36.88887 160 PRO A C 1
ATOM 1176 O O . PRO A 1 168 ? 18.58539 -12.04899 -2.76239 1.000 45.19868 160 PRO A O 1
ATOM 1180 N N . ILE A 1 169 ? 17.68770 -13.06281 -4.56607 1.000 43.84912 161 ILE A N 1
ATOM 1181 C CA . ILE A 1 169 ? 16.79930 -11.94513 -4.85025 1.000 48.72195 161 ILE A CA 1
ATOM 1182 C C . ILE A 1 169 ? 15.76503 -11.79696 -3.74171 1.000 45.82916 161 ILE A C 1
ATOM 1183 O O . ILE A 1 169 ? 15.42404 -10.67623 -3.34487 1.000 48.57566 161 ILE A O 1
ATOM 1188 N N . PHE A 1 170 ? 15.28347 -12.91650 -3.18773 1.000 47.06396 162 PHE A N 1
ATOM 1189 C CA . PHE A 1 170 ? 14.44360 -12.81880 -1.99718 1.000 41.64402 162 PHE A CA 1
ATOM 1190 C C . PHE A 1 170 ? 15.20468 -12.20831 -0.83178 1.000 39.01232 162 PHE A C 1
ATOM 1191 O O . PHE A 1 170 ? 14.64789 -11.40341 -0.08421 1.000 42.00766 162 PHE A O 1
ATOM 1199 N N . GLY A 1 171 ? 16.45872 -12.61043 -0.62638 1.000 41.93491 163 GLY A N 1
ATOM 1200 C CA . GLY A 1 171 ? 17.21296 -12.04647 0.48134 1.000 44.49838 163 GLY A CA 1
ATOM 1201 C C . GLY A 1 171 ? 17.32164 -10.53739 0.38408 1.000 43.84749 163 GLY A C 1
ATOM 1202 O O . GLY A 1 171 ? 17.00448 -9.80820 1.33312 1.000 46.16718 163 GLY A O 1
ATOM 1203 N N . VAL A 1 172 ? 17.69592 -10.04800 -0.79842 1.000 39.22692 164 VAL A N 1
ATOM 1204 C CA . VAL A 1 172 ? 17.82894 -8.60830 -1.00786 1.000 49.28206 164 VAL A CA 1
ATOM 1205 C C . VAL A 1 172 ? 16.48459 -7.91341 -0.83193 1.000 38.23016 164 VAL A C 1
ATOM 1206 O O . VAL A 1 172 ? 16.38007 -6.89376 -0.13685 1.000 41.47861 164 VAL A O 1
ATOM 1210 N N . LEU A 1 173 ? 15.44137 -8.43090 -1.48946 1.000 39.29846 165 LEU A N 1
ATOM 1211 C CA . LEU A 1 173 ? 14.14441 -7.76554 -1.43852 1.000 41.40149 165 LEU A CA 1
ATOM 1212 C C . LEU A 1 173 ? 13.58875 -7.75157 -0.02088 1.000 39.46358 165 LEU A C 1
ATOM 1213 O O . LEU A 1 173 ? 13.04823 -6.73670 0.42785 1.000 46.62292 165 LEU A O 1
ATOM 1218 N N . SER A 1 174 ? 13.72112 -8.86262 0.70454 1.000 43.13255 166 SER A N 1
ATOM 1219 C CA . SER A 1 174 ? 13.22200 -8.92445 2.07057 1.000 49.38236 166 SER A CA 1
ATOM 1220 C C . SER A 1 174 ? 13.98029 -7.96721 2.97832 1.000 43.19296 166 SER A C 1
ATOM 1221 O O . SER A 1 174 ? 13.38018 -7.32932 3.85162 1.000 40.73128 166 SER A O 1
ATOM 1224 N N . ASP A 1 175 ? 15.29424 -7.82211 2.76839 1.000 45.08009 167 ASP A N 1
ATOM 1225 C CA . ASP A 1 175 ? 16.05923 -6.89147 3.59458 1.000 41.88316 167 ASP A CA 1
ATOM 1226 C C . ASP A 1 175 ? 15.65025 -5.44681 3.31702 1.000 40.90261 167 ASP A C 1
ATOM 1227 O O . ASP A 1 175 ? 15.40313 -4.66606 4.24874 1.000 43.00697 167 ASP A O 1
ATOM 1232 N N . VAL A 1 176 ? 15.53701 -5.08450 2.03592 1.000 39.62276 168 VAL A N 1
ATOM 1233 C CA . VAL A 1 176 ? 15.11695 -3.72998 1.68444 1.000 36.28591 168 VAL A CA 1
ATOM 1234 C C . VAL A 1 176 ? 13.71061 -3.45091 2.20255 1.000 41.85003 168 VAL A C 1
ATOM 1235 O O . VAL A 1 176 ? 13.42455 -2.35446 2.70121 1.000 43.09107 168 VAL A O 1
ATOM 1239 N N . LEU A 1 177 ? 12.81682 -4.44053 2.11300 1.000 46.15717 169 LEU A N 1
ATOM 1240 C CA . LEU A 1 177 ? 11.44546 -4.25074 2.57228 1.000 38.54849 169 LEU A CA 1
ATOM 1241 C C . LEU A 1 177 ? 11.38575 -4.09370 4.08447 1.000 37.66478 169 LEU A C 1
ATOM 1242 O O . LEU A 1 177 ? 10.60883 -3.28080 4.59548 1.000 39.24284 169 LEU A O 1
ATOM 1247 N N . THR A 1 178 ? 12.18105 -4.87656 4.81913 1.000 38.56769 170 THR A N 1
ATOM 1248 C CA . THR A 1 178 ? 12.23278 -4.71873 6.26908 1.000 47.18174 170 THR A CA 1
ATOM 1249 C C . THR A 1 178 ? 12.71816 -3.32414 6.65103 1.000 47.12780 170 THR A C 1
ATOM 1250 O O . THR A 1 178 ? 12.16730 -2.69673 7.56846 1.000 47.27918 170 THR A O 1
ATOM 1254 N N . ALA A 1 179 ? 13.75360 -2.82419 5.96076 1.000 40.47082 171 ALA A N 1
ATOM 1255 C CA . ALA A 1 179 ? 14.21154 -1.46158 6.21777 1.000 39.09652 171 ALA A CA 1
ATOM 1256 C C . ALA A 1 179 ? 13.11325 -0.44680 5.91057 1.000 40.24746 171 ALA A C 1
ATOM 1257 O O . ALA A 1 179 ? 12.89543 0.50205 6.67893 1.000 42.88322 171 ALA A O 1
ATOM 1259 N N . ILE A 1 180 ? 12.39183 -0.64670 4.80368 1.000 38.14350 172 ILE A N 1
ATOM 1260 C CA . ILE A 1 180 ? 11.30785 0.26399 4.44319 1.000 40.90677 172 ILE A CA 1
ATOM 1261 C C . ILE A 1 180 ? 10.20942 0.24159 5.50028 1.000 43.15949 172 ILE A C 1
ATOM 1262 O O . ILE A 1 180 ? 9.61590 1.27719 5.81674 1.000 49.18906 172 ILE A O 1
ATOM 1267 N N . PHE A 1 181 ? 9.93709 -0.92698 6.08120 1.000 45.56184 173 PHE A N 1
ATOM 1268 C CA . PHE A 1 181 ? 8.92042 -0.99425 7.12663 1.000 42.69777 173 PHE A CA 1
ATOM 1269 C C . PHE A 1 181 ? 9.37960 -0.26940 8.38296 1.000 43.89675 173 PHE A C 1
ATOM 1270 O O . PHE A 1 181 ? 8.59682 0.45454 9.01124 1.000 47.36178 173 PHE A O 1
ATOM 1278 N N . GLN A 1 182 ? 10.64562 -0.4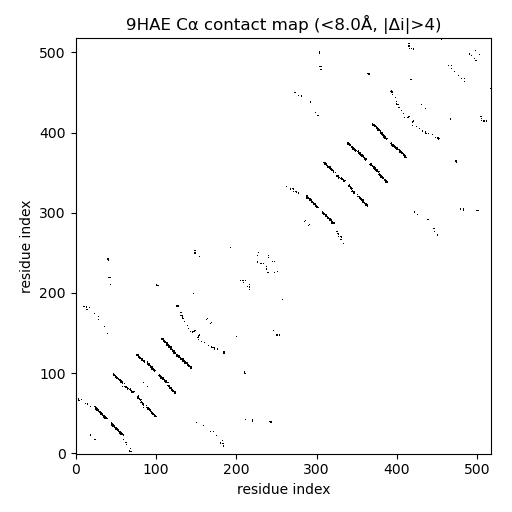5531 8.76721 1.000 45.01213 174 GLN A N 1
ATOM 1279 C CA . GLN A 1 182 ? 11.15938 0.23555 9.94581 1.000 49.57181 174 GLN A CA 1
ATOM 1280 C C . GLN A 1 182 ? 11.20580 1.74492 9.74761 1.000 58.30286 174 GLN A C 1
ATOM 1281 O O . GLN A 1 182 ? 11.18954 2.48947 10.73463 1.000 48.67209 174 GLN A O 1
ATOM 1287 N N . ASP A 1 183 ? 11.26416 2.20971 8.49575 1.000 48.41749 175 ASP A N 1
ATOM 1288 C CA . ASP A 1 183 ? 11.31015 3.64401 8.21906 1.000 47.72809 175 ASP A CA 1
ATOM 1289 C C . ASP A 1 183 ? 9.95291 4.20530 7.78525 1.000 44.13557 175 ASP A C 1
ATOM 1290 O O . ASP A 1 183 ? 9.18741 4.73771 8.60289 1.000 52.57932 175 ASP A O 1
ATOM 1295 N N . THR A 1 184 ? 9.63951 4.02470 6.50075 1.000 51.02217 176 THR A N 1
ATOM 1296 C CA . THR A 1 184 ? 8.47001 4.64988 5.88991 1.000 43.24001 176 THR A CA 1
ATOM 1297 C C . THR A 1 184 ? 7.16608 4.16045 6.51094 1.000 47.98957 176 THR A C 1
ATOM 1298 O O . THR A 1 184 ? 6.29269 4.96367 6.85850 1.000 45.44254 176 THR A O 1
ATOM 1302 N N . VAL A 1 185 ? 6.99065 2.84206 6.60280 1.000 41.56774 177 VAL A N 1
ATOM 1303 C CA . VAL A 1 185 ? 5.70917 2.29653 7.04240 1.000 37.01419 177 VAL A CA 1
ATOM 1304 C C . VAL A 1 185 ? 5.41342 2.72588 8.46894 1.000 38.70238 177 VAL A C 1
ATOM 1305 O O . VAL A 1 185 ? 4.28403 3.11441 8.80377 1.000 46.17273 177 VAL A O 1
ATOM 1309 N N . ARG A 1 186 ? 6.42048 2.64897 9.33497 1.000 47.09740 178 ARG A N 1
ATOM 1310 C CA . ARG A 1 186 ? 6.23966 3.08533 10.71151 1.000 47.14772 178 ARG A CA 1
ATOM 1311 C C . ARG A 1 186 ? 5.90715 4.57303 10.77677 1.000 49.42915 178 ARG A C 1
ATOM 1312 O O . ARG A 1 186 ? 5.04632 4.98484 11.56596 1.000 46.39007 178 ARG A O 1
ATOM 1320 N N . LYS A 1 187 ? 6.54655 5.39618 9.92993 1.000 40.10492 179 LYS A N 1
ATOM 1321 C CA . LYS A 1 187 ? 6.21312 6.82021 9.94677 1.000 49.49911 179 LYS A CA 1
ATOM 1322 C C . LYS A 1 187 ? 4.77786 7.06669 9.48982 1.000 43.92316 179 LYS A C 1
ATOM 1323 O O . LYS A 1 187 ? 4.07136 7.89479 10.07189 1.000 43.65606 179 LYS A O 1
ATOM 1329 N N . GLU A 1 188 ? 4.32789 6.35910 8.45331 1.000 40.51932 180 GLU A N 1
ATOM 1330 C CA . GLU A 1 188 ? 2.96186 6.54956 7.96897 1.000 46.24580 180 GLU A CA 1
ATOM 1331 C C . GLU A 1 188 ? 1.93279 6.10833 9.00805 1.000 46.55182 180 GLU A C 1
ATOM 1332 O O . GLU A 1 188 ? 0.91493 6.78895 9.22421 1.000 52.45291 180 GLU A O 1
ATOM 1338 N N . MET A 1 189 ? 2.18472 4.97736 9.67162 1.000 35.72878 181 MET A N 1
ATOM 1339 C CA . MET A 1 189 ? 1.25637 4.51676 10.69659 1.000 42.48020 181 MET A CA 1
ATOM 1340 C C . MET A 1 189 ? 1.23541 5.47474 11.87750 1.000 44.61024 181 MET A C 1
ATOM 1341 O O . MET A 1 189 ? 0.17871 5.70404 12.47607 1.000 41.36111 181 MET A O 1
ATOM 1346 N N . THR A 1 190 ? 2.39003 6.04362 12.23075 1.000 42.65352 182 THR A N 1
ATOM 1347 C CA . THR A 1 190 ? 2.40203 7.08253 13.25305 1.000 41.87643 182 THR A CA 1
ATOM 1348 C C . THR A 1 190 ? 1.58614 8.29353 12.80892 1.000 46.66501 182 THR A C 1
ATOM 1349 O O . THR A 1 190 ? 0.80902 8.84836 13.59701 1.000 43.89130 182 THR A O 1
ATOM 1353 N N . LYS A 1 191 ? 1.71895 8.68979 11.53578 1.000 46.06910 183 LYS A N 1
ATOM 1354 C CA . LYS A 1 191 ? 0.96399 9.83208 11.02820 1.000 49.62616 183 LYS A CA 1
ATOM 1355 C C . LYS A 1 191 ? -0.53022 9.60986 11.17056 1.000 46.11575 183 LYS A C 1
ATOM 1356 O O . LYS A 1 191 ? -1.28222 10.54609 11.46243 1.000 47.69202 183 LYS A O 1
ATOM 1362 N N . VAL A 1 192 ? -0.98371 8.38211 10.93950 1.000 45.82783 184 VAL A N 1
ATOM 1363 C CA . VAL A 1 192 ? -2.41509 8.11378 11.05415 1.000 48.85073 184 VAL A CA 1
ATOM 1364 C C . VAL A 1 192 ? -2.83982 8.02187 12.51665 1.000 43.06977 184 VAL A C 1
ATOM 1365 O O . VAL A 1 192 ? -3.84465 8.61563 12.92154 1.000 46.65667 184 VAL A O 1
ATOM 1369 N N . LEU A 1 193 ? -2.07602 7.29398 13.33572 1.000 40.53261 185 LEU A N 1
ATOM 1370 C CA . LEU A 1 193 ? -2.54668 6.92270 14.66559 1.000 49.62605 185 LEU A CA 1
ATOM 1371 C C . LEU A 1 193 ? -2.40771 8.05778 15.67685 1.000 52.34409 185 LEU A C 1
ATOM 1372 O O . LEU A 1 193 ? -3.27288 8.21544 16.54738 1.000 45.02828 185 LEU A O 1
ATOM 1377 N N . ALA A 1 194 ? -1.33152 8.84884 15.59603 1.000 45.76077 186 ALA A N 1
ATOM 1378 C CA . ALA A 1 194 ? -1.09228 9.87053 16.61511 1.000 41.00285 186 ALA A CA 1
ATOM 1379 C C . ALA A 1 194 ? -2.22160 10.89019 16.72663 1.000 46.81720 186 ALA A C 1
ATOM 1380 O O . ALA A 1 194 ? -2.66147 11.16268 17.85766 1.000 46.43265 186 ALA A O 1
ATOM 1382 N N . PRO A 1 195 ? -2.73027 11.49108 15.64276 1.000 53.51875 187 PRO A N 1
ATOM 1383 C CA . PRO A 1 195 ? -3.83233 12.45139 15.81820 1.000 49.30097 187 PRO A CA 1
ATOM 1384 C C . PRO A 1 195 ? -5.13510 11.80994 16.26215 1.000 46.16972 187 PRO A C 1
ATOM 1385 O O . PRO A 1 195 ? -5.91281 12.45980 16.96753 1.000 56.83370 187 PRO A O 1
ATOM 1389 N N . ALA A 1 196 ? -5.39857 10.55776 15.88523 1.000 49.89793 188 ALA A N 1
ATOM 1390 C CA . ALA A 1 196 ? -6.59504 9.87813 16.37260 1.000 58.04557 188 ALA A CA 1
ATOM 1391 C C . ALA A 1 196 ? -6.56340 9.74197 17.89147 1.000 43.58601 188 ALA A C 1
ATOM 1392 O O . ALA A 1 196 ? -7.52288 10.10678 18.58722 1.000 58.07967 188 ALA A O 1
ATOM 1394 N N . PHE A 1 197 ? -5.45228 9.23175 18.42508 1.000 40.92919 189 PHE A N 1
ATOM 1395 C CA . PHE A 1 197 ? -5.31257 9.10725 19.87062 1.000 45.35264 189 PHE A CA 1
ATOM 1396 C C . PHE A 1 197 ? -5.29298 10.47133 20.54684 1.000 54.59149 189 PHE A C 1
ATOM 1397 O O . PHE A 1 197 ? -5.83142 10.62385 21.64730 1.000 52.20527 189 PHE A O 1
ATOM 1405 N N . LYS A 1 198 ? -4.67442 11.47174 19.91320 1.000 40.48619 190 LYS A N 1
ATOM 1406 C CA . LYS A 1 198 ? -4.66629 12.81143 20.48896 1.000 49.54912 190 LYS A CA 1
ATOM 1407 C C . LYS A 1 198 ? -6.08442 13.34212 20.63393 1.000 50.98145 190 LYS A C 1
ATOM 1408 O O . LYS A 1 198 ? -6.47388 13.84002 21.69946 1.000 49.57222 190 LYS A O 1
ATOM 1414 N N . ARG A 1 199 ? -6.88253 13.19884 19.57454 1.000 48.56585 191 ARG A N 1
ATOM 1415 C CA . ARG A 1 199 ? -8.26840 13.64324 19.60228 1.000 48.05970 191 ARG A CA 1
ATOM 1416 C C . ARG A 1 199 ? -9.06278 12.91319 20.67554 1.000 55.26092 191 ARG A C 1
ATOM 1417 O O . ARG A 1 199 ? -9.81673 13.53480 21.43418 1.000 53.94424 191 ARG A O 1
ATOM 1425 N N . GLU A 1 200 ? -8.89859 11.58935 20.76482 1.000 49.66611 192 GLU A N 1
ATOM 1426 C CA . GLU A 1 200 ? -9.72255 10.83107 21.70135 1.000 54.95289 192 GLU A CA 1
ATOM 1427 C C . GLU A 1 200 ? -9.32078 11.09566 23.14870 1.000 57.71550 192 GLU A C 1
ATOM 1428 O O . GLU A 1 200 ? -10.18754 11.25026 24.01750 1.000 53.41900 192 GLU A O 1
ATOM 1434 N N . LEU A 1 201 ? -8.01942 11.17273 23.43140 1.000 50.60820 193 LEU A N 1
ATOM 1435 C CA . LEU A 1 201 ? -7.57800 11.32159 24.81444 1.000 62.38399 193 LEU A CA 1
ATOM 1436 C C . LEU A 1 201 ? -7.74690 12.74997 25.31762 1.000 60.42745 193 LEU A C 1
ATOM 1437 O O . LEU A 1 201 ? -8.08179 12.95652 26.48827 1.000 55.43043 193 LEU A O 1
ATOM 1442 N N . GLU A 1 202 ? -7.50701 13.74846 24.46823 1.000 59.19031 194 GLU A N 1
ATOM 1443 C CA . GLU A 1 202 ? -7.55736 15.12681 24.93433 1.000 59.54010 194 GLU A CA 1
ATOM 1444 C C . GLU A 1 202 ? -8.97004 15.69694 24.96941 1.000 62.05364 194 GLU A C 1
ATOM 1445 O O . GLU A 1 202 ? -9.14279 16.84453 25.39494 1.000 58.76398 194 GLU A O 1
ATOM 1451 N N . LYS A 1 203 ? -9.97719 14.93652 24.55007 1.000 64.73146 195 LYS A N 1
ATOM 1452 C CA . LYS A 1 203 ? -11.36186 15.37071 24.70877 1.000 78.10841 195 LYS A CA 1
ATOM 1453 C C . LYS A 1 203 ? -11.71241 15.45706 26.19083 1.000 68.47935 195 LYS A C 1
ATOM 1454 O O . LYS A 1 203 ? -12.54988 16.26013 26.59714 1.000 84.83129 195 LYS A O 1
ATOM 1460 N N . SER B 2 9 ? 18.74680 -43.51905 -0.02032 1.000 103.75483 1 SER B N 1
ATOM 1461 C CA . SER B 2 9 ? 17.72299 -43.01314 0.88710 1.000 125.12529 1 SER B CA 1
ATOM 1462 C C . SER B 2 9 ? 16.65812 -42.23256 0.12328 1.000 131.64929 1 SER B C 1
ATOM 1463 O O . SER B 2 9 ? 16.91826 -41.12760 -0.34633 1.000 135.84871 1 SER B O 1
ATOM 1466 N N . PRO B 2 10 ? 15.45848 -42.80814 0.00507 1.000 143.01408 2 PRO B N 1
ATOM 1467 C CA . PRO B 2 10 ? 14.40472 -42.14612 -0.78415 1.000 139.40286 2 PRO B CA 1
ATOM 1468 C C . PRO B 2 10 ? 13.94717 -40.81381 -0.21012 1.000 134.61670 2 PRO B C 1
ATOM 1469 O O . PRO B 2 10 ? 13.61990 -39.90439 -0.98281 1.000 135.02212 2 PRO B O 1
ATOM 1473 N N . LYS B 2 11 ? 13.91360 -40.66332 1.11708 1.000 131.26800 3 LYS B N 1
ATOM 1474 C CA . LYS B 2 11 ? 13.54364 -39.37689 1.70446 1.000 125.34547 3 LYS B CA 1
ATOM 1475 C C . LYS B 2 11 ? 14.60664 -38.32024 1.41917 1.000 128.54921 3 LYS B C 1
ATOM 1476 O O . LYS B 2 11 ? 14.29912 -37.22818 0.91414 1.000 130.09500 3 LYS B O 1
ATOM 1482 N N . GLU B 2 12 ? 15.86587 -38.62753 1.75118 1.000 121.84792 4 GLU B N 1
ATOM 1483 C CA . GLU B 2 12 ? 16.96950 -37.74258 1.39397 1.000 120.57287 4 GLU B CA 1
ATOM 1484 C C . GLU B 2 12 ? 16.99711 -37.48099 -0.10440 1.000 117.33525 4 GLU B C 1
ATOM 1485 O O . GLU B 2 12 ? 17.30859 -36.36751 -0.54352 1.000 112.43632 4 GLU B O 1
ATOM 1491 N N . GLU B 2 13 ? 16.67191 -38.49754 -0.90592 1.000 119.86931 5 GLU B N 1
ATOM 1492 C CA . GLU B 2 13 ? 16.69655 -38.32752 -2.35378 1.000 115.31452 5 GLU B CA 1
ATOM 1493 C C . GLU B 2 13 ? 15.63030 -37.34620 -2.81749 1.000 111.31192 5 GLU B C 1
ATOM 1494 O O . GLU B 2 13 ? 15.89588 -36.50026 -3.67818 1.000 113.92682 5 GLU B O 1
ATOM 1500 N N . LYS B 2 14 ? 14.41670 -37.44333 -2.26998 1.000 113.06326 6 LYS B N 1
ATOM 1501 C CA . LYS B 2 14 ? 13.37931 -36.49086 -2.64902 1.000 116.78431 6 LYS B CA 1
ATOM 1502 C C . LYS B 2 14 ? 13.75078 -35.07867 -2.21882 1.000 101.23653 6 LYS B C 1
ATOM 1503 O O . LYS B 2 14 ? 13.52460 -34.11261 -2.96434 1.000 101.29144 6 LYS B O 1
ATOM 1509 N N . PHE B 2 15 ? 14.34065 -34.93871 -1.02629 1.000 101.88641 7 PHE B N 1
ATOM 1510 C CA . PHE B 2 15 ? 14.78934 -33.61748 -0.59475 1.000 97.60841 7 PHE B CA 1
ATOM 1511 C C . PHE B 2 15 ? 15.82315 -33.04623 -1.55801 1.000 89.22423 7 PHE B C 1
ATOM 1512 O O . PHE B 2 15 ? 15.72089 -31.88967 -1.98008 1.000 91.88317 7 PHE B O 1
ATOM 1520 N N . LYS B 2 16 ? 16.84172 -33.84120 -1.90021 1.000 92.37744 8 LYS B N 1
ATOM 1521 C CA . LYS B 2 16 ? 17.89136 -33.35932 -2.79400 1.000 83.29610 8 LYS B CA 1
ATOM 1522 C C . LYS B 2 16 ? 17.34394 -33.04219 -4.18101 1.000 95.09679 8 LYS B C 1
ATOM 1523 O O . LYS B 2 16 ? 17.78539 -32.08393 -4.82268 1.000 92.84374 8 LYS B O 1
ATOM 1529 N N . LYS B 2 17 ? 16.37281 -33.82539 -4.65452 1.000 99.11785 9 LYS B N 1
ATOM 1530 C CA . LYS B 2 17 ? 15.77010 -33.56566 -5.95893 1.000 89.97925 9 LYS B CA 1
ATOM 1531 C C . LYS B 2 17 ? 15.04573 -32.22198 -5.96522 1.000 89.63331 9 LYS B C 1
ATOM 1532 O O . LYS B 2 17 ? 15.27449 -31.37726 -6.84643 1.000 95.74572 9 LYS B O 1
ATOM 1538 N N . LYS B 2 18 ? 14.16879 -32.00235 -4.97838 1.000 88.88679 10 LYS B N 1
ATOM 1539 C CA . LYS B 2 18 ? 13.47304 -30.72058 -4.89117 1.000 87.40658 10 LYS B CA 1
ATOM 1540 C C . LYS B 2 18 ? 14.45721 -29.56573 -4.72551 1.000 83.11754 10 LYS B C 1
ATOM 1541 O O . LYS B 2 18 ? 14.26551 -28.48491 -5.30121 1.000 74.95059 10 LYS B O 1
ATOM 1547 N N . LEU B 2 19 ? 15.51494 -29.77273 -3.93536 1.000 80.87112 11 LEU B N 1
ATOM 1548 C CA . LEU B 2 19 ? 16.49412 -28.71561 -3.70976 1.000 83.81277 11 LEU B CA 1
ATOM 1549 C C . LEU B 2 19 ? 17.23751 -28.36948 -4.99337 1.000 77.35674 11 LEU B C 1
ATOM 1550 O O . LEU B 2 19 ? 17.48835 -27.19139 -5.27496 1.000 69.31176 11 LEU B O 1
ATOM 1555 N N . GLU B 2 20 ? 17.59188 -29.38226 -5.78639 1.000 72.64621 12 GLU B N 1
ATOM 1556 C CA . GLU B 2 20 ? 18.25472 -29.12816 -7.05886 1.000 75.73153 12 GLU B CA 1
ATOM 1557 C C . GLU B 2 20 ? 17.33270 -28.39336 -8.02362 1.000 76.46293 12 GLU B C 1
ATOM 1558 O O . GLU B 2 20 ? 17.78493 -27.52907 -8.78255 1.000 70.74009 12 GLU B O 1
ATOM 1564 N N . GLU B 2 21 ? 16.03046 -28.69210 -7.98769 1.000 71.10432 13 GLU B N 1
ATOM 1565 C CA . GLU B 2 21 ? 15.11027 -27.96561 -8.86188 1.000 72.74790 13 GLU B CA 1
ATOM 1566 C C . GLU B 2 21 ? 14.96437 -26.50513 -8.42989 1.000 64.54100 13 GLU B C 1
ATOM 1567 O O . GLU B 2 21 ? 14.95311 -25.59209 -9.27489 1.000 77.69776 13 GLU B O 1
ATOM 1573 N N . GLU B 2 22 ? 14.89144 -26.26288 -7.11758 1.000 60.58129 14 GLU B N 1
ATOM 1574 C CA . GLU B 2 22 ? 14.87257 -24.88968 -6.62003 1.000 53.23867 14 GLU B CA 1
ATOM 1575 C C . GLU B 2 22 ? 16.13743 -24.14360 -7.03097 1.000 59.46075 14 GLU B C 1
ATOM 1576 O O . GLU B 2 22 ? 16.07705 -22.98110 -7.45686 1.000 53.76166 14 GLU B O 1
ATOM 1582 N N . LEU B 2 23 ? 17.29401 -24.80671 -6.91953 1.000 56.51839 15 LEU B N 1
ATOM 1583 C CA . LEU B 2 23 ? 18.55215 -24.18388 -7.31174 1.000 54.38300 15 LEU B CA 1
ATOM 1584 C C . LEU B 2 23 ? 18.58651 -23.89170 -8.80356 1.000 50.09581 15 LEU B C 1
ATOM 1585 O O . LEU B 2 23 ? 19.15834 -22.88194 -9.22266 1.000 59.33861 15 LEU B O 1
ATOM 1590 N N . LYS B 2 24 ? 17.99112 -24.76005 -9.62021 1.000 50.88286 16 LYS B N 1
ATOM 1591 C CA . LYS B 2 24 ? 17.97686 -24.51553 -11.05872 1.000 58.81237 16 LYS B CA 1
ATOM 1592 C C . LYS B 2 24 ? 17.15358 -23.27895 -11.39173 1.000 59.41876 16 LYS B C 1
ATOM 1593 O O . LYS B 2 24 ? 17.56539 -22.44735 -12.21448 1.000 65.26856 16 LYS B O 1
ATOM 1599 N N . LYS B 2 25 ? 15.99532 -23.13192 -10.74629 1.000 65.08962 17 LYS B N 1
ATOM 1600 C CA . LYS B 2 25 ? 15.18986 -21.93426 -10.97563 1.000 67.33344 17 LYS B CA 1
ATOM 1601 C C . LYS B 2 25 ? 15.91677 -20.67844 -10.49160 1.000 48.90802 17 LYS B C 1
ATOM 1602 O O . LYS B 2 25 ? 15.89355 -19.63476 -11.16309 1.000 55.79232 17 LYS B O 1
ATOM 1608 N N . ILE B 2 26 ? 16.58788 -20.76751 -9.33877 1.000 46.73095 18 ILE B N 1
ATOM 1609 C CA . ILE B 2 26 ? 17.37079 -19.63828 -8.83414 1.000 50.66317 18 ILE B CA 1
ATOM 1610 C C . ILE B 2 26 ? 18.47049 -19.25629 -9.82324 1.000 61.96508 18 ILE B C 1
ATOM 1611 O O . ILE B 2 26 ? 18.70082 -18.07107 -10.09639 1.000 47.99812 18 ILE B O 1
ATOM 1616 N N . ARG B 2 27 ? 19.18957 -20.25480 -10.34363 1.000 52.17016 19 ARG B N 1
ATOM 1617 C CA . ARG B 2 27 ? 20.24702 -20.00269 -11.31930 1.000 54.50772 19 ARG B CA 1
ATOM 1618 C C . ARG B 2 27 ? 19.70065 -19.30583 -12.55765 1.000 48.59467 19 ARG B C 1
ATOM 1619 O O . ARG B 2 27 ? 20.29340 -18.33852 -13.05771 1.000 47.87980 19 ARG B O 1
ATOM 1627 N N . GLU B 2 28 ? 18.57096 -19.79505 -13.07521 1.000 66.26401 20 GLU B N 1
ATOM 1628 C CA . GLU B 2 28 ? 17.96367 -19.15214 -14.23551 1.000 68.74512 20 GLU B CA 1
ATOM 1629 C C . GLU B 2 28 ? 17.65474 -17.68829 -13.95154 1.000 67.36405 20 GLU B C 1
ATOM 1630 O O . GLU B 2 28 ? 17.97858 -16.80757 -14.75794 1.000 67.07562 20 GLU B O 1
ATOM 1636 N N . ARG B 2 29 ? 17.03740 -17.40603 -12.79939 1.000 48.08177 21 ARG B N 1
ATOM 1637 C CA . ARG B 2 29 ? 16.68122 -16.02179 -12.49587 1.000 59.12697 21 ARG B CA 1
ATOM 1638 C C . ARG B 2 29 ? 17.92201 -15.14758 -12.33190 1.000 56.99576 21 ARG B C 1
ATOM 1639 O O . ARG B 2 29 ? 17.93982 -13.99605 -12.78278 1.000 56.68966 21 ARG B O 1
ATOM 1647 N N . LEU B 2 30 ? 18.97227 -15.67652 -11.69484 1.000 50.40164 22 LEU B N 1
ATOM 1648 C CA . LEU B 2 30 ? 20.20023 -14.90245 -11.53476 1.000 56.05297 22 LEU B CA 1
ATOM 1649 C C . LEU B 2 30 ? 20.86021 -14.60637 -12.87406 1.000 55.46079 22 LEU B C 1
ATOM 1650 O O . LEU B 2 30 ? 21.48214 -13.54961 -13.03501 1.000 60.50853 22 LEU B O 1
ATOM 1655 N N . LEU B 2 31 ? 20.75596 -15.52298 -13.84080 1.000 58.23088 23 LEU B N 1
ATOM 1656 C CA . LEU B 2 31 ? 21.33189 -15.26108 -15.15909 1.000 58.70086 23 LEU B CA 1
ATOM 1657 C C . LEU B 2 31 ? 20.66152 -14.09266 -15.87394 1.000 61.49811 23 LEU B C 1
ATOM 1658 O O . LEU B 2 31 ? 21.15333 -13.66858 -16.92446 1.000 61.73933 23 LEU B O 1
ATOM 1663 N N . MET B 2 32 ? 19.56506 -13.56365 -15.33527 1.000 62.95378 24 MET B N 1
ATOM 1664 C CA . MET B 2 32 ? 18.90797 -12.38080 -15.87379 1.000 56.89721 24 MET B CA 1
ATOM 1665 C C . MET B 2 32 ? 19.43463 -11.08733 -15.26760 1.000 55.03284 24 MET B C 1
ATOM 1666 O O . MET B 2 32 ? 19.00353 -10.00556 -15.67894 1.000 56.60222 24 MET B O 1
ATOM 1671 N N . VAL B 2 33 ? 20.36207 -11.17381 -14.31303 1.000 58.69236 25 VAL B N 1
ATOM 1672 C CA . VAL B 2 33 ? 20.87686 -10.01533 -13.60160 1.000 54.55220 25 VAL B CA 1
ATOM 1673 C C . VAL B 2 33 ? 22.39390 -9.91752 -13.70282 1.000 58.04930 25 VAL B C 1
ATOM 1674 O O . VAL B 2 33 ? 22.94686 -8.81444 -13.78712 1.000 62.44132 25 VAL B O 1
ATOM 1678 N N . PHE B 2 34 ? 23.08574 -11.05365 -13.70530 1.000 62.95683 26 PHE B N 1
ATOM 1679 C CA . PHE B 2 34 ? 24.53737 -11.09534 -13.62904 1.000 64.78038 26 PHE B CA 1
ATOM 1680 C C . PHE B 2 34 ? 25.11016 -11.87061 -14.80708 1.000 63.97456 26 PHE B C 1
ATOM 1681 O O . PHE B 2 34 ? 24.39445 -12.57305 -15.52552 1.000 76.97028 26 PHE B O 1
ATOM 1689 N N . ASP B 2 35 ? 26.41892 -11.73435 -14.99460 1.000 62.45663 27 ASP B N 1
ATOM 1690 C CA . ASP B 2 35 ? 27.10219 -12.48944 -16.03140 1.000 65.03069 27 ASP B CA 1
ATOM 1691 C C . ASP B 2 35 ? 27.17528 -13.96837 -15.64903 1.000 58.61401 27 ASP B C 1
ATOM 1692 O O . ASP B 2 35 ? 27.01885 -14.35085 -14.48623 1.000 66.43814 27 ASP B O 1
ATOM 1697 N N . GLU B 2 36 ? 27.42584 -14.80051 -16.65916 1.000 68.23763 28 GLU B N 1
ATOM 1698 C CA . GLU B 2 36 ? 27.35881 -16.24905 -16.48893 1.000 73.20964 28 GLU B CA 1
ATOM 1699 C C . GLU B 2 36 ? 28.33688 -16.73460 -15.42217 1.000 62.66430 28 GLU B C 1
ATOM 1700 O O . GLU B 2 36 ? 27.98184 -17.53325 -14.54389 1.000 59.26770 28 GLU B O 1
ATOM 1706 N N . GLU B 2 37 ? 29.57190 -16.24019 -15.47024 1.000 61.21599 29 GLU B N 1
ATOM 1707 C CA . GLU B 2 37 ? 30.60870 -16.73990 -14.57532 1.000 68.07096 29 GLU B CA 1
ATOM 1708 C C . GLU B 2 37 ? 30.35376 -16.33507 -13.12631 1.000 59.70606 29 GLU B C 1
ATOM 1709 O O . GLU B 2 37 ? 30.59329 -17.12735 -12.20612 1.000 60.59994 29 GLU B O 1
ATOM 1715 N N . ARG B 2 38 ? 29.91826 -15.09269 -12.89578 1.000 59.88285 30 ARG B N 1
ATOM 1716 C CA . ARG B 2 38 ? 29.56745 -14.67728 -11.53932 1.000 63.34066 30 ARG B CA 1
ATOM 1717 C C . ARG B 2 38 ? 28.46932 -15.55943 -10.95693 1.000 57.76775 30 ARG B C 1
ATOM 1718 O O . ARG B 2 38 ? 28.55219 -15.98658 -9.79688 1.000 58.16334 30 ARG B O 1
ATOM 1726 N N . VAL B 2 39 ? 27.43694 -15.84938 -11.75203 1.000 59.94219 31 VAL B N 1
ATOM 1727 C CA . VAL B 2 39 ? 26.36999 -16.73360 -11.29508 1.000 55.87750 31 VAL B CA 1
ATOM 1728 C C . VAL B 2 39 ? 26.92176 -18.11372 -10.97053 1.000 60.22594 31 VAL B C 1
ATOM 1729 O O . VAL B 2 39 ? 26.52985 -18.73474 -9.97493 1.000 55.75788 31 VAL B O 1
ATOM 1733 N N . GLU B 2 40 ? 27.84011 -18.61569 -11.79992 1.000 63.25498 32 GLU B N 1
ATOM 1734 C CA . GLU B 2 40 ? 28.38501 -19.94706 -11.55694 1.000 64.00857 32 GLU B CA 1
ATOM 1735 C C . GLU B 2 40 ? 29.17794 -19.99091 -10.25391 1.000 73.19492 32 GLU B C 1
ATOM 1736 O O . GLU B 2 40 ? 29.01452 -20.91855 -9.44712 1.000 66.01280 32 GLU B O 1
ATOM 1742 N N . GLU B 2 41 ? 30.02730 -18.98576 -10.02133 1.000 57.26529 33 GLU B N 1
ATOM 1743 C CA . GLU B 2 41 ? 30.76930 -18.92367 -8.76417 1.000 64.56337 33 GLU B CA 1
ATOM 1744 C C . GLU B 2 41 ? 29.82633 -18.84049 -7.56767 1.000 55.72808 33 GLU B C 1
ATOM 1745 O O . GLU B 2 41 ? 30.04797 -19.49974 -6.53926 1.000 62.16182 33 GLU B O 1
ATOM 1751 N N . TYR B 2 42 ? 28.76930 -18.03105 -7.68018 1.000 56.74472 34 TYR B N 1
ATOM 1752 C CA . TYR B 2 42 ? 27.82457 -17.89961 -6.57619 1.000 53.77204 34 TYR B CA 1
ATOM 1753 C C . TYR B 2 42 ? 27.12838 -19.22336 -6.28177 1.000 54.77428 34 TYR B C 1
ATOM 1754 O O . TYR B 2 42 ? 26.98456 -19.61621 -5.11677 1.000 52.18484 34 TYR B O 1
ATOM 1763 N N . MET B 2 43 ? 26.65309 -19.90511 -7.32875 1.000 62.30077 35 MET B N 1
ATOM 1764 C CA . MET B 2 43 ? 25.99795 -21.19687 -7.14378 1.000 54.99933 35 MET B CA 1
ATOM 1765 C C . MET B 2 43 ? 26.94459 -22.20283 -6.50285 1.000 58.26856 35 MET B C 1
ATOM 1766 O O . MET B 2 43 ? 26.52794 -23.01191 -5.66348 1.000 62.08007 35 MET B O 1
ATOM 1771 N N . LYS B 2 44 ? 28.22905 -22.15611 -6.87533 1.000 59.38019 36 LYS B N 1
ATOM 1772 C CA . LYS B 2 44 ? 29.20296 -23.07604 -6.29322 1.000 60.37691 36 LYS B CA 1
ATOM 1773 C C . LYS B 2 44 ? 29.38738 -22.82061 -4.80032 1.000 63.91844 36 LYS B C 1
ATOM 1774 O O . LYS B 2 44 ? 29.36822 -23.76226 -3.99398 1.000 68.08801 36 LYS B O 1
ATOM 1780 N N . ILE B 2 45 ? 29.50977 -21.54931 -4.40896 1.000 58.85680 37 ILE B N 1
ATOM 1781 C CA . ILE B 2 45 ? 29.62821 -21.21653 -2.98722 1.000 62.77902 37 ILE B CA 1
ATOM 1782 C C . ILE B 2 45 ? 28.37175 -21.63475 -2.22104 1.000 63.90168 37 ILE B C 1
ATOM 1783 O O . ILE B 2 45 ? 28.44998 -22.18731 -1.11065 1.000 80.20887 37 ILE B O 1
ATOM 1788 N N . MET B 2 46 ? 27.19653 -21.38938 -2.80771 1.000 71.77584 38 MET B N 1
ATOM 1789 C CA . MET B 2 46 ? 25.93804 -21.78024 -2.17655 1.000 70.12077 38 MET B CA 1
ATOM 1790 C C . MET B 2 46 ? 25.86917 -23.28699 -1.94353 1.000 70.26029 38 MET B C 1
ATOM 1791 O O . MET B 2 46 ? 25.47554 -23.74155 -0.86071 1.000 63.50468 38 MET B O 1
ATOM 1796 N N . LYS B 2 47 ? 26.21649 -24.08087 -2.96341 1.000 62.55863 39 LYS B N 1
ATOM 1797 C CA . LYS B 2 47 ? 26.19728 -25.53296 -2.80385 1.000 80.51285 39 LYS B CA 1
ATOM 1798 C C . LYS B 2 47 ? 27.18846 -25.98545 -1.74089 1.000 81.58745 39 LYS B C 1
ATOM 1799 O O . LYS B 2 47 ? 26.91448 -26.93133 -0.99315 1.000 72.89819 39 LYS B O 1
ATOM 1805 N N . GLU B 2 48 ? 28.34784 -25.32785 -1.66043 1.000 76.00543 40 GLU B N 1
ATOM 1806 C CA . GLU B 2 48 ? 29.30393 -25.65332 -0.60442 1.000 78.29888 40 GLU B CA 1
ATOM 1807 C C . GLU B 2 48 ? 28.68861 -25.44779 0.77915 1.000 76.64411 40 GLU B C 1
ATOM 1808 O O . GLU B 2 48 ? 28.81777 -26.30430 1.66865 1.000 78.38660 40 GLU B O 1
ATOM 1814 N N . VAL B 2 49 ? 27.99725 -24.31964 0.97126 1.000 60.94517 41 VAL B N 1
ATOM 1815 C CA . VAL B 2 49 ? 27.37441 -24.04988 2.26725 1.000 68.01911 41 VAL B CA 1
ATOM 1816 C C . VAL B 2 49 ? 26.27537 -25.06760 2.56166 1.000 76.70760 41 VAL B C 1
ATOM 1817 O O . VAL B 2 49 ? 26.13896 -25.54749 3.69853 1.000 68.74968 41 VAL B O 1
ATOM 1821 N N . ILE B 2 50 ? 25.47781 -25.41155 1.54548 1.000 73.41497 42 ILE B N 1
ATOM 1822 C CA . ILE B 2 50 ? 24.41681 -26.40330 1.72227 1.000 69.50989 42 ILE B CA 1
ATOM 1823 C C . ILE B 2 50 ? 25.00694 -27.73677 2.16218 1.000 78.11486 42 ILE B C 1
ATOM 1824 O O . ILE B 2 50 ? 24.49509 -28.39342 3.07946 1.000 72.93182 42 ILE B O 1
ATOM 1829 N N . GLU B 2 51 ? 26.08925 -28.15686 1.49970 1.000 73.77408 43 GLU B N 1
ATOM 1830 C CA . GLU B 2 51 ? 26.77439 -29.39343 1.86064 1.000 69.90939 43 GLU B CA 1
ATOM 1831 C C . GLU B 2 51 ? 27.22088 -29.37709 3.31443 1.000 75.82160 43 GLU B C 1
ATOM 1832 O O . GLU B 2 51 ? 26.97836 -30.33435 4.05613 1.000 78.08022 43 GLU B O 1
ATOM 1838 N N . LYS B 2 52 ? 27.92704 -28.31927 3.72488 1.000 64.98189 44 LYS B N 1
ATOM 1839 C CA . LYS B 2 52 ? 28.38874 -28.24885 5.11074 1.000 71.10722 44 LYS B CA 1
ATOM 1840 C C . LYS B 2 52 ? 27.23084 -28.33270 6.10262 1.000 86.68924 44 LYS B C 1
ATOM 1841 O O . LYS B 2 52 ? 27.31881 -29.05344 7.10535 1.000 85.06017 44 LYS B O 1
ATOM 1847 N N . ILE B 2 53 ? 26.14098 -27.60326 5.84845 1.000 78.07227 45 ILE B N 1
ATOM 1848 C CA . ILE B 2 53 ? 25.00677 -27.62221 6.77439 1.000 79.18643 45 ILE B CA 1
ATOM 1849 C C . ILE B 2 53 ? 24.41439 -29.02637 6.86762 1.000 87.40045 45 ILE B C 1
ATOM 1850 O O . ILE B 2 53 ? 24.17976 -29.55421 7.96615 1.000 91.69588 45 ILE B O 1
ATOM 1855 N N . LEU B 2 54 ? 24.17451 -29.65724 5.71286 1.000 80.54179 46 LEU B N 1
ATOM 1856 C CA . LEU B 2 54 ? 23.58085 -30.99111 5.70746 1.000 82.57741 46 LEU B CA 1
ATOM 1857 C C . LEU B 2 54 ? 24.49074 -32.01018 6.38142 1.000 97.06428 46 LEU B C 1
ATOM 1858 O O . LEU B 2 54 ? 24.01179 -32.89880 7.09422 1.000 100.45601 46 LEU B O 1
ATOM 1863 N N . GLU B 2 55 ? 25.80431 -31.89790 6.17273 1.000 98.89063 47 GLU B N 1
ATOM 1864 C CA . GLU B 2 55 ? 26.73379 -32.83995 6.78623 1.000 103.79540 47 GLU B CA 1
ATOM 1865 C C . GLU B 2 55 ? 26.79482 -32.64744 8.29502 1.000 109.96905 47 GLU B C 1
ATOM 1866 O O . GLU B 2 55 ? 26.87108 -33.62559 9.04821 1.000 119.73300 47 GLU B O 1
ATOM 1872 N N . ASN B 2 56 ? 26.76230 -31.39406 8.75581 1.000 106.97728 48 ASN B N 1
ATOM 1873 C CA . ASN B 2 56 ? 26.77057 -31.14254 10.19170 1.000 111.96657 48 ASN B CA 1
ATOM 1874 C C . ASN B 2 56 ? 25.50845 -31.67993 10.85070 1.000 117.55654 48 ASN B C 1
ATOM 1875 O O . ASN B 2 56 ? 25.56473 -32.23339 11.95554 1.000 129.68625 48 ASN B O 1
ATOM 1880 N N . ARG B 2 57 ? 24.35685 -31.53251 10.19015 1.000 112.68939 49 ARG B N 1
ATOM 1881 C CA . ARG B 2 57 ? 23.13435 -32.06442 10.78352 1.000 113.73331 49 ARG B CA 1
ATOM 1882 C C . ARG B 2 57 ? 23.12221 -33.58969 10.78736 1.000 113.12674 49 ARG B C 1
ATOM 1883 O O . ARG B 2 57 ? 22.59501 -34.19898 11.72543 1.000 115.27187 49 ARG B O 1
ATOM 1891 N N . LYS B 2 58 ? 23.69092 -34.22065 9.76343 1.000 119.57064 50 LYS B N 1
ATOM 1892 C CA . LYS B 2 58 ? 23.76703 -35.67964 9.70976 1.000 113.99910 50 LYS B CA 1
ATOM 1893 C C . LYS B 2 58 ? 24.64221 -36.22735 10.83323 1.000 105.53181 50 LYS B C 1
ATOM 1894 O O . LYS B 2 58 ? 24.22406 -37.10768 11.58463 1.000 112.66688 50 LYS B O 1
ATOM 1900 N N . LYS B 2 64 ? 29.93161 -26.10715 14.71113 1.000 104.28044 56 LYS B N 1
ATOM 1901 C CA . LYS B 2 64 ? 29.81848 -24.77453 14.12931 1.000 117.95927 56 LYS B CA 1
ATOM 1902 C C . LYS B 2 64 ? 30.18083 -24.79603 12.64900 1.000 125.34218 56 LYS B C 1
ATOM 1903 O O . LYS B 2 64 ? 31.22873 -25.31502 12.26547 1.000 118.82287 56 LYS B O 1
ATOM 1909 N N . VAL B 2 65 ? 29.30950 -24.22581 11.82097 1.000 151.26884 57 VAL B N 1
ATOM 1910 C CA . VAL B 2 65 ? 29.47697 -24.22940 10.37269 1.000 138.24390 57 VAL B CA 1
ATOM 1911 C C . VAL B 2 65 ? 30.05420 -22.89116 9.94076 1.000 129.43181 57 VAL B C 1
ATOM 1912 O O . VAL B 2 65 ? 29.54080 -21.83181 10.32310 1.000 124.70697 57 VAL B O 1
ATOM 1916 N N . GLU B 2 66 ? 31.12685 -22.93681 9.15535 1.000 135.57629 58 GLU B N 1
ATOM 1917 C CA . GLU B 2 66 ? 31.66481 -21.72327 8.56051 1.000 123.39167 58 GLU B CA 1
ATOM 1918 C C . GLU B 2 66 ? 30.67945 -21.17164 7.53942 1.000 106.77923 58 GLU B C 1
ATOM 1919 O O . GLU B 2 66 ? 30.12139 -21.91536 6.72695 1.000 112.14004 58 GLU B O 1
ATOM 1925 N N . ILE B 2 67 ? 30.46629 -19.85610 7.57881 1.000 105.60302 59 ILE B N 1
ATOM 1926 C CA . ILE B 2 67 ? 29.50272 -19.19103 6.71791 1.000 112.88469 59 ILE B CA 1
ATOM 1927 C C . ILE B 2 67 ? 30.22562 -18.05183 6.00673 1.000 98.49454 59 ILE B C 1
ATOM 1928 O O . ILE B 2 67 ? 30.75994 -17.15663 6.66915 1.000 98.71080 59 ILE B O 1
ATOM 1933 N N . PRO B 2 68 ? 30.27450 -18.04071 4.67864 1.000 92.93986 60 PRO B N 1
ATOM 1934 C CA . PRO B 2 68 ? 30.93733 -16.94526 3.98014 1.000 108.16505 60 PRO B CA 1
ATOM 1935 C C . PRO B 2 68 ? 30.20331 -15.63359 4.21050 1.000 108.03103 60 PRO B C 1
ATOM 1936 O O . PRO B 2 68 ? 28.98290 -15.62117 4.44765 1.000 106.06312 60 PRO B O 1
ATOM 1940 N N . PRO B 2 69 ? 30.91898 -14.51196 4.16216 1.000 115.84615 61 PRO B N 1
ATOM 1941 C CA . PRO B 2 69 ? 30.27533 -13.21983 4.43033 1.000 113.92170 61 PRO B CA 1
ATOM 1942 C C . PRO B 2 69 ? 29.22010 -12.90288 3.38161 1.000 108.92949 61 PRO B C 1
ATOM 1943 O O . PRO B 2 69 ? 29.38284 -13.20332 2.19728 1.000 107.60226 61 PRO B O 1
ATOM 1947 N N . GLY B 2 70 ? 28.13015 -12.28522 3.83119 1.000 125.85028 62 GLY B N 1
ATOM 1948 C CA . GLY B 2 70 ? 27.00334 -11.99608 2.97180 1.000 113.89951 62 GLY B CA 1
ATOM 1949 C C . GLY B 2 70 ? 26.06446 -13.15957 2.74403 1.000 122.95954 62 GLY B C 1
ATOM 1950 O O . GLY B 2 70 ? 25.07912 -13.00347 2.01060 1.000 118.91838 62 GLY B O 1
ATOM 1951 N N . MET B 2 71 ? 26.33854 -14.31908 3.34326 1.000 97.21441 63 MET B N 1
ATOM 1952 C CA . MET B 2 71 ? 25.51385 -15.51023 3.19476 1.000 93.97522 63 MET B CA 1
ATOM 1953 C C . MET B 2 71 ? 24.82685 -15.92747 4.48801 1.000 92.63473 63 MET B C 1
ATOM 1954 O O . MET B 2 71 ? 24.16036 -16.96676 4.51013 1.000 79.56077 63 MET B O 1
ATOM 1959 N N . GLU B 2 72 ? 24.99056 -15.15638 5.56619 1.000 99.96286 64 GLU B N 1
ATOM 1960 C CA . GLU B 2 72 ? 24.35253 -15.47769 6.84126 1.000 91.79081 64 GLU B CA 1
ATOM 1961 C C . GLU B 2 72 ? 22.83588 -15.56679 6.69215 1.000 85.56209 64 GLU B C 1
ATOM 1962 O O . GLU B 2 72 ? 22.18994 -16.46830 7.25643 1.000 77.55134 64 GLU B O 1
ATOM 1968 N N . TRP B 2 73 ? 22.25828 -14.65824 5.89962 1.000 78.11049 65 TRP B N 1
ATOM 1969 C CA . TRP B 2 73 ? 20.83815 -14.73632 5.58570 1.000 65.89479 65 TRP B CA 1
ATOM 1970 C C . TRP B 2 73 ? 20.49706 -16.09190 4.98758 1.000 72.33376 65 TRP B C 1
ATOM 1971 O O . TRP B 2 73 ? 19.46839 -16.69018 5.32825 1.000 58.70681 65 TRP B O 1
ATOM 1982 N N . PHE B 2 74 ? 21.35627 -16.59355 4.09454 1.000 56.47969 66 PHE B N 1
ATOM 1983 C CA . PHE B 2 74 ? 21.07946 -17.86731 3.44983 1.000 57.54519 66 PHE B CA 1
ATOM 1984 C C . PHE B 2 74 ? 21.17433 -19.01034 4.44203 1.000 68.76713 66 PHE B C 1
ATOM 1985 O O . PHE B 2 74 ? 20.43281 -19.98664 4.33172 1.000 62.94584 66 PHE B O 1
ATOM 1993 N N . TYR B 2 75 ? 22.10185 -18.92911 5.39514 1.000 60.60154 67 TYR B N 1
ATOM 1994 C CA . TYR B 2 75 ? 22.21026 -19.99068 6.38746 1.000 65.64647 67 TYR B CA 1
ATOM 1995 C C . TYR B 2 75 ? 20.93163 -20.07716 7.20996 1.000 63.95688 67 TYR B C 1
ATOM 1996 O O . TYR B 2 75 ? 20.36761 -21.16572 7.40053 1.000 60.83853 67 TYR B O 1
ATOM 2005 N N . GLU B 2 76 ? 20.42647 -18.92335 7.65850 1.000 71.61357 68 GLU B N 1
ATOM 2006 C CA . GLU B 2 76 ? 19.19558 -18.93378 8.44477 1.000 64.79783 68 GLU B CA 1
ATOM 2007 C C . GLU B 2 76 ? 18.01076 -19.41251 7.60521 1.000 56.04834 68 GLU B C 1
ATOM 2008 O O . GLU B 2 76 ? 17.21457 -20.25671 8.05156 1.000 57.94430 68 GLU B O 1
ATOM 2014 N N . ASN B 2 77 ? 17.90908 -18.91731 6.36647 1.000 58.31067 69 ASN B N 1
ATOM 2015 C CA . ASN B 2 77 ? 16.81353 -19.30719 5.48400 1.000 61.44566 69 ASN B CA 1
ATOM 2016 C C . ASN B 2 77 ? 16.86738 -20.78860 5.13244 1.000 66.30799 69 ASN B C 1
ATOM 2017 O O . ASN B 2 77 ? 15.82372 -21.43765 5.02367 1.000 57.02445 69 ASN B O 1
ATOM 2022 N N . PHE B 2 78 ? 18.06628 -21.33886 4.92106 1.000 49.99714 70 PHE B N 1
ATOM 2023 C CA . PHE B 2 78 ? 18.17569 -22.75868 4.61069 1.000 56.56048 70 PHE B CA 1
ATOM 2024 C C . PHE B 2 78 ? 17.82424 -23.61703 5.81309 1.000 62.94659 70 PHE B C 1
ATOM 2025 O O . PHE B 2 78 ? 17.26089 -24.70380 5.65407 1.000 59.29910 70 PHE B O 1
ATOM 2033 N N . LEU B 2 79 ? 18.18878 -23.18142 7.02136 1.000 57.98328 71 LEU B N 1
ATOM 2034 C CA . LEU B 2 79 ? 17.73491 -23.92341 8.19224 1.000 58.91242 71 LEU B CA 1
ATOM 2035 C C . LEU B 2 79 ? 16.21357 -23.95461 8.24640 1.000 69.78177 71 LEU B C 1
ATOM 2036 O O . LEU B 2 79 ? 15.61137 -25.01169 8.48377 1.000 61.25331 71 LEU B O 1
ATOM 2041 N N . ARG B 2 80 ? 15.57685 -22.81125 7.97564 1.000 67.69754 72 ARG B N 1
ATOM 2042 C CA . ARG B 2 80 ? 14.11585 -22.76361 7.97315 1.000 67.35895 72 ARG B CA 1
ATOM 2043 C C . ARG B 2 80 ? 13.52799 -23.64494 6.86971 1.000 73.11911 72 ARG B C 1
ATOM 2044 O O . ARG B 2 80 ? 12.57772 -24.40341 7.10679 1.000 67.07747 72 ARG B O 1
ATOM 2052 N N . TYR B 2 81 ? 14.13890 -23.61736 5.68320 1.000 61.82771 73 TYR B N 1
ATOM 2053 C CA . TYR B 2 81 ? 13.67549 -24.41491 4.54996 1.000 61.47724 73 TYR B CA 1
ATOM 2054 C C . TYR B 2 81 ? 13.80108 -25.90897 4.82570 1.000 80.01547 73 TYR B C 1
ATOM 2055 O O . TYR B 2 81 ? 12.86766 -26.68032 4.56968 1.000 77.02887 73 TYR B O 1
ATOM 2064 N N . TYR B 2 82 ? 14.96097 -26.33932 5.32689 1.000 76.36902 74 TYR B N 1
ATOM 2065 C CA . TYR B 2 82 ? 15.17171 -27.75341 5.60932 1.000 76.04367 74 TYR B CA 1
ATOM 2066 C C . TYR B 2 82 ? 14.23846 -28.23868 6.70708 1.000 82.55436 74 TYR B C 1
ATOM 2067 O O . TYR B 2 82 ? 13.67039 -29.32864 6.60484 1.000 92.28324 74 TYR B O 1
ATOM 2076 N N . ASP B 2 83 ? 14.11754 -27.47910 7.80054 1.000 83.70511 75 ASP B N 1
ATOM 2077 C CA . ASP B 2 83 ? 13.20681 -27.89632 8.86112 1.000 88.07368 75 ASP B CA 1
ATOM 2078 C C . ASP B 2 83 ? 11.77972 -28.00923 8.33941 1.000 98.70528 75 ASP B C 1
ATOM 2079 O O . ASP B 2 83 ? 11.06150 -28.96199 8.67101 1.000 115.17651 75 ASP B O 1
ATOM 2084 N N . TYR B 2 84 ? 11.37474 -27.07731 7.47178 1.000 82.47770 76 TYR B N 1
ATOM 2085 C CA . TYR B 2 84 ? 10.03833 -27.12013 6.88853 1.000 97.19966 76 TYR B CA 1
ATOM 2086 C C . TYR B 2 84 ? 9.84844 -28.37807 6.04406 1.000 103.79688 76 TYR B C 1
ATOM 2087 O O . TYR B 2 84 ? 8.87631 -29.12345 6.22468 1.000 116.45050 76 TYR B O 1
ATOM 2096 N N . GLU B 2 85 ? 10.78762 -28.64633 5.13281 1.000 93.36248 77 GLU B N 1
ATOM 2097 C CA . GLU B 2 85 ? 10.65332 -29.80117 4.24744 1.000 100.21607 77 GLU B CA 1
ATOM 2098 C C . GLU B 2 85 ? 10.74178 -31.11331 5.01948 1.000 119.29531 77 GLU B C 1
ATOM 2099 O O . GLU B 2 85 ? 10.04694 -32.08081 4.68850 1.000 134.45142 77 GLU B O 1
ATOM 2105 N N . GLU B 2 86 ? 11.59719 -31.17003 6.04292 1.000 119.63056 78 GLU B N 1
ATOM 2106 C CA . GLU B 2 86 ? 11.73305 -32.38069 6.84488 1.000 127.41760 78 GLU B CA 1
ATOM 2107 C C . GLU B 2 86 ? 10.46514 -32.66006 7.63944 1.000 140.37703 78 GLU B C 1
ATOM 2108 O O . GLU B 2 86 ? 10.01798 -33.81069 7.71542 1.000 152.56280 78 GLU B O 1
ATOM 2114 N N . GLU B 2 87 ? 9.87240 -31.62554 8.24663 1.000 142.08173 79 GLU B N 1
ATOM 2115 C CA . GLU B 2 87 ? 8.60144 -31.83017 8.93152 1.000 147.77992 79 GLU B CA 1
ATOM 2116 C C . GLU B 2 87 ? 7.49501 -32.18666 7.94838 1.000 147.21300 79 GLU B C 1
ATOM 2117 O O . GLU B 2 87 ? 6.53490 -32.87170 8.31954 1.000 154.59546 79 GLU B O 1
ATOM 2123 N N . LYS B 2 88 ? 7.61233 -31.74262 6.69473 1.000 149.01994 80 LYS B N 1
ATOM 2124 C CA . LYS B 2 88 ? 6.63951 -32.14145 5.68244 1.000 156.79780 80 LYS B CA 1
ATOM 2125 C C . LYS B 2 88 ? 6.82524 -33.60383 5.28962 1.000 163.79551 80 LYS B C 1
ATOM 2126 O O . LYS B 2 88 ? 5.85156 -34.36118 5.19935 1.000 175.70178 80 LYS B O 1
ATOM 2132 N N . LEU B 2 89 ? 8.06860 -34.01828 5.05668 1.000 154.42753 81 LEU B N 1
ATOM 2133 C CA . LEU B 2 89 ? 8.37238 -35.39208 4.65891 1.000 143.92324 81 LEU B CA 1
ATOM 2134 C C . LEU B 2 89 ? 7.97813 -36.39676 5.73738 1.000 144.03290 81 LEU B C 1
ATOM 2135 O O . LEU B 2 89 ? 7.80693 -37.58414 5.45871 1.000 136.90865 81 LEU B O 1
ATOM 2140 N N . TYR C 1 13 ? 42.86409 -20.03508 74.85453 1.000 88.65858 5 TYR C N 1
ATOM 2141 C CA . TYR C 1 13 ? 43.02198 -20.11340 73.40674 1.000 90.90112 5 TYR C CA 1
ATOM 2142 C C . TYR C 1 13 ? 43.96477 -19.03810 72.87746 1.000 83.93925 5 TYR C C 1
ATOM 2143 O O . TYR C 1 13 ? 44.29727 -19.02892 71.69572 1.000 74.99315 5 TYR C O 1
ATOM 2152 N N . ASP C 1 14 ? 44.37821 -18.12708 73.75971 1.000 105.78390 6 ASP C N 1
ATOM 2153 C CA . ASP C 1 14 ? 45.28619 -17.05535 73.36282 1.000 101.67683 6 ASP C CA 1
ATOM 2154 C C . ASP C 1 14 ? 46.60576 -17.60883 72.83529 1.000 96.29482 6 ASP C C 1
ATOM 2155 O O . ASP C 1 14 ? 47.11232 -17.15488 71.80097 1.000 96.02173 6 ASP C O 1
ATOM 2160 N N . LYS C 1 15 ? 47.17159 -18.59785 73.52916 1.000 88.13961 7 LYS C N 1
ATOM 2161 C CA . LYS C 1 15 ? 48.43097 -19.19066 73.09233 1.000 77.04463 7 LYS C CA 1
ATOM 2162 C C . LYS C 1 15 ? 48.25775 -19.96094 71.78736 1.000 71.17914 7 LYS C C 1
ATOM 2163 O O . LYS C 1 15 ? 49.07170 -19.82676 70.86388 1.000 61.49432 7 LYS C O 1
ATOM 2169 N N . ILE C 1 16 ? 47.20586 -20.77865 71.69362 1.000 52.12064 8 ILE C N 1
ATOM 2170 C CA . ILE C 1 16 ? 46.90908 -21.46234 70.43715 1.000 57.07175 8 ILE C CA 1
ATOM 2171 C C . ILE C 1 16 ? 46.68223 -20.45291 69.31963 1.000 49.87507 8 ILE C C 1
ATOM 2172 O O . ILE C 1 16 ? 47.13366 -20.64991 68.18394 1.000 46.87395 8 ILE C O 1
ATOM 2177 N N . THR C 1 17 ? 45.97508 -19.35985 69.62375 1.000 45.64166 9 THR C N 1
ATOM 2178 C CA . THR C 1 17 ? 45.69423 -18.34824 68.61372 1.000 45.81010 9 THR C CA 1
ATOM 2179 C C . THR C 1 17 ? 46.97768 -17.71188 68.10228 1.000 41.13314 9 THR C C 1
ATOM 2180 O O . THR C 1 17 ? 47.14038 -17.52004 66.89322 1.000 43.22238 9 THR C O 1
ATOM 2184 N N . GLU C 1 18 ? 47.90707 -17.38415 69.00247 1.000 40.68376 10 GLU C N 1
ATOM 2185 C CA . GLU C 1 18 ? 49.15885 -16.78541 68.55186 1.000 51.83317 10 GLU C CA 1
ATOM 2186 C C . GLU C 1 18 ? 49.99840 -17.78712 67.77068 1.000 43.69071 10 GLU C C 1
ATOM 2187 O O . GLU C 1 18 ? 50.64596 -17.42261 66.78192 1.000 52.27109 10 GLU C O 1
ATOM 2193 N N . GLU C 1 19 ? 50.01982 -19.04764 68.21194 1.000 40.16648 11 GLU C N 1
ATOM 2194 C CA . GLU C 1 19 ? 50.75440 -20.07300 67.48028 1.000 50.65293 11 GLU C CA 1
ATOM 2195 C C . GLU C 1 19 ? 50.23616 -20.20353 66.05417 1.000 44.98373 11 GLU C C 1
ATOM 2196 O O . GLU C 1 19 ? 51.02251 -20.28247 65.09827 1.000 47.23918 11 GLU C O 1
ATOM 2202 N N . ILE C 1 20 ? 48.91156 -20.19816 65.89057 1.000 43.10857 12 ILE C N 1
ATOM 2203 C CA . ILE C 1 20 ? 48.32865 -20.32106 64.55836 1.000 37.53494 12 ILE C CA 1
ATOM 2204 C C . ILE C 1 20 ? 48.58760 -19.05990 63.74090 1.000 37.57747 12 ILE C C 1
ATOM 2205 O O . ILE C 1 20 ? 48.84937 -19.13407 62.53621 1.000 43.22572 12 ILE C O 1
ATOM 2210 N N . ASN C 1 21 ? 48.49532 -17.88428 64.37070 1.000 35.81951 13 ASN C N 1
ATOM 2211 C CA . ASN C 1 21 ? 48.83090 -16.64265 63.67925 1.000 34.48672 13 ASN C CA 1
ATOM 2212 C C . ASN C 1 21 ? 50.24570 -16.69838 63.11445 1.000 37.59318 13 ASN C C 1
ATOM 2213 O O . ASN C 1 21 ? 50.48381 -16.32509 61.95777 1.000 34.80504 13 ASN C O 1
ATOM 2218 N N . LYS C 1 22 ? 51.19851 -17.16374 63.92710 1.000 34.61472 14 LYS C N 1
ATOM 2219 C CA . LYS C 1 22 ? 52.59131 -17.24977 63.49536 1.000 42.48883 14 LYS C CA 1
ATOM 2220 C C . LYS C 1 22 ? 52.75646 -18.24975 62.35584 1.000 38.37619 14 LYS C C 1
ATOM 2221 O O . LYS C 1 22 ? 53.45998 -17.97864 61.37367 1.000 42.04056 14 LYS C O 1
ATOM 2227 N N . ALA C 1 23 ? 52.13173 -19.42649 62.48286 1.000 38.00807 15 ALA C N 1
ATOM 2228 C CA . ALA C 1 23 ? 52.20375 -20.41810 61.41326 1.000 41.45620 15 ALA C CA 1
ATOM 2229 C C . ALA C 1 23 ? 51.63182 -19.87078 60.10913 1.000 37.15349 15 ALA C C 1
ATOM 2230 O O . ALA C 1 23 ? 52.19965 -20.08763 59.02820 1.000 39.30137 15 ALA C O 1
ATOM 2232 N N . ILE C 1 24 ? 50.51313 -19.14764 60.19672 1.000 38.25164 16 ILE C N 1
ATOM 2233 C CA . ILE C 1 24 ? 49.89096 -18.55604 59.01756 1.000 36.62056 16 ILE C CA 1
ATOM 2234 C C . ILE C 1 24 ? 50.81417 -17.51964 58.39224 1.000 33.36080 16 ILE C C 1
ATOM 2235 O O . ILE C 1 24 ? 50.96546 -17.46532 57.16674 1.000 32.98687 16 ILE C O 1
ATOM 2240 N N . ASP C 1 25 ? 51.44157 -16.67837 59.22048 1.000 34.89197 17 ASP C N 1
ATOM 2241 C CA . ASP C 1 25 ? 52.34977 -15.66556 58.68972 1.000 37.63150 17 ASP C CA 1
ATOM 2242 C C . ASP C 1 25 ? 53.54415 -16.30581 57.99426 1.000 37.72998 17 ASP C C 1
ATOM 2243 O O . ASP C 1 25 ? 53.97491 -15.84354 56.92642 1.000 40.55702 17 ASP C O 1
ATOM 2248 N N . ASP C 1 26 ? 54.05628 -17.40762 58.55285 1.000 35.71212 18 ASP C N 1
ATOM 2249 C CA . ASP C 1 26 ? 55.18147 -18.09464 57.91800 1.000 39.19416 18 ASP C CA 1
ATOM 2250 C C . ASP C 1 26 ? 54.77871 -18.70373 56.57771 1.000 42.43740 18 ASP C C 1
ATOM 2251 O O . ASP C 1 26 ? 55.51782 -18.58992 55.58742 1.000 41.68336 18 ASP C O 1
ATOM 2256 N N . ALA C 1 27 ? 53.60416 -19.33922 56.52145 1.000 42.55491 19 ALA C N 1
ATOM 2257 C CA . ALA C 1 27 ? 53.12163 -19.89209 55.25663 1.000 39.86125 19 ALA C CA 1
ATOM 2258 C C . ALA C 1 27 ? 52.93461 -18.79631 54.21079 1.000 40.51743 19 ALA C C 1
ATOM 2259 O O . ALA C 1 27 ? 53.31633 -18.95971 53.04357 1.000 40.96864 19 ALA C O 1
ATOM 2261 N N . ILE C 1 28 ? 52.32869 -17.67510 54.61135 1.000 43.10428 20 ILE C N 1
ATOM 2262 C CA . ILE C 1 28 ? 52.13329 -16.55778 53.69054 1.000 41.02815 20 ILE C CA 1
ATOM 2263 C C . ILE C 1 28 ? 53.46834 -16.07614 53.14515 1.000 44.11342 20 ILE C C 1
ATOM 2264 O O . ILE C 1 28 ? 53.60635 -15.82218 51.94483 1.000 40.93319 20 ILE C O 1
ATOM 2269 N N . ALA C 1 29 ? 54.46117 -15.90788 54.02367 1.000 41.33478 21 ALA C N 1
ATOM 2270 C CA . ALA C 1 29 ? 55.75693 -15.41094 53.57174 1.000 42.16813 21 ALA C CA 1
ATOM 2271 C C . ALA C 1 29 ? 56.40177 -16.37404 52.58238 1.000 47.25877 21 ALA C C 1
ATOM 2272 O O . ALA C 1 29 ? 56.92615 -15.95095 51.53921 1.000 52.31208 21 ALA C O 1
ATOM 2274 N N . ALA C 1 30 ? 56.34551 -17.67808 52.87569 1.000 37.79791 22 ALA C N 1
ATOM 2275 C CA . ALA C 1 30 ? 56.93424 -18.65624 51.96438 1.000 50.08578 22 ALA C CA 1
ATOM 2276 C C . ALA C 1 30 ? 56.23795 -18.63547 50.60840 1.000 48.39811 22 ALA C C 1
ATOM 2277 O O . ALA C 1 30 ? 56.89624 -18.71987 49.56573 1.000 54.24449 22 ALA C O 1
ATOM 2279 N N . ILE C 1 31 ? 54.90858 -18.50428 50.59834 1.000 45.05498 23 ILE C N 1
ATOM 2280 C CA . ILE C 1 31 ? 54.18981 -18.47424 49.32697 1.000 47.96554 23 ILE C CA 1
ATOM 2281 C C . ILE C 1 31 ? 54.50645 -17.19541 48.55757 1.000 63.22015 23 ILE C C 1
ATOM 2282 O O . ILE C 1 31 ? 54.66921 -17.21542 47.33076 1.000 62.69096 23 ILE C O 1
ATOM 2287 N N . GLU C 1 32 ? 54.59455 -16.06501 49.26022 1.000 51.50104 24 GLU C N 1
ATOM 2288 C CA . GLU C 1 32 ? 54.94150 -14.80360 48.62131 1.000 50.27930 24 GLU C CA 1
ATOM 2289 C C . GLU C 1 32 ? 56.34998 -14.81821 48.04957 1.000 66.77383 24 GLU C C 1
ATOM 2290 O O . GLU C 1 32 ? 56.63016 -14.06650 47.11030 1.000 80.19916 24 GLU C O 1
ATOM 2296 N N . GLN C 1 33 ? 57.24111 -15.65140 48.59172 1.000 80.14229 25 GLN C N 1
ATOM 2297 C CA . GLN C 1 33 ? 58.54403 -15.82111 47.95800 1.000 88.60519 25 GLN C CA 1
ATOM 2298 C C . GLN C 1 33 ? 58.42657 -16.52943 46.61319 1.000 93.97317 25 GLN C C 1
ATOM 2299 O O . GLN C 1 33 ? 59.24997 -16.29940 45.72096 1.000 115.29474 25 GLN C O 1
ATOM 2305 N N . SER C 1 34 ? 57.41943 -17.38369 46.44814 1.000 88.67495 26 SER C N 1
ATOM 2306 C CA . SER C 1 34 ? 57.22851 -18.09802 45.19231 1.000 100.67716 26 SER C CA 1
ATOM 2307 C C . SER C 1 34 ? 56.77942 -17.14860 44.08608 1.000 105.80283 26 SER C C 1
ATOM 2308 O O . SER C 1 34 ? 55.95956 -16.25322 44.30696 1.000 104.63730 26 SER C O 1
ATOM 2311 N N . GLU C 1 35 ? 57.31376 -17.35987 42.87931 1.000 111.19430 27 GLU C N 1
ATOM 2312 C CA . GLU C 1 35 ? 57.01943 -16.45980 41.76971 1.000 111.30307 27 GLU C CA 1
ATOM 2313 C C . GLU C 1 35 ? 55.66209 -16.75533 41.14631 1.000 109.37602 27 GLU C C 1
ATOM 2314 O O . GLU C 1 35 ? 55.03207 -15.85271 40.58160 1.000 102.43401 27 GLU C O 1
ATOM 2320 N N . THR C 1 36 ? 55.20182 -18.00617 41.24184 1.000 89.54002 28 THR C N 1
ATOM 2321 C CA . THR C 1 36 ? 53.94370 -18.41053 40.62589 1.000 87.52658 28 THR C CA 1
ATOM 2322 C C . THR C 1 36 ? 52.74732 -17.63992 41.16678 1.000 74.33976 28 THR C C 1
ATOM 2323 O O . THR C 1 36 ? 51.69261 -17.62355 40.51985 1.000 67.63705 28 THR C O 1
ATOM 2327 N N . ILE C 1 37 ? 52.88467 -17.00583 42.33018 1.000 64.07585 29 ILE C N 1
ATOM 2328 C CA . ILE C 1 37 ? 51.76143 -16.30796 42.94316 1.000 62.17889 29 ILE C CA 1
ATOM 2329 C C . ILE C 1 37 ? 51.66672 -14.84730 42.50542 1.000 51.28558 29 ILE C C 1
ATOM 2330 O O . ILE C 1 37 ? 50.56044 -14.31129 42.38002 1.000 50.13993 29 ILE C O 1
ATOM 2335 N N . ASP C 1 38 ? 52.79372 -14.19279 42.25178 1.000 48.50956 30 ASP C N 1
ATOM 2336 C CA . ASP C 1 38 ? 52.76087 -12.80095 41.81619 1.000 54.46863 30 ASP C CA 1
ATOM 2337 C C . ASP C 1 38 ? 53.95174 -12.52939 40.90757 1.000 50.33785 30 ASP C C 1
ATOM 2338 O O . ASP C 1 38 ? 55.09658 -12.50529 41.37537 1.000 63.24691 30 ASP C O 1
ATOM 2343 N N . PRO C 1 39 ? 53.72701 -12.31362 39.60476 1.000 51.15781 31 PRO C N 1
ATOM 2344 C CA . PRO C 1 39 ? 52.44934 -12.41119 38.87934 1.000 49.12444 31 PRO C CA 1
ATOM 2345 C C . PRO C 1 39 ? 51.92150 -13.84200 38.77972 1.000 62.71776 31 PRO C C 1
ATOM 2346 O O . PRO C 1 39 ? 52.68336 -14.79431 38.64579 1.000 56.05229 31 PRO C O 1
ATOM 2350 N N . MET C 1 40 ? 50.60577 -14.01079 38.85573 1.000 45.96083 32 MET C N 1
ATOM 2351 C CA . MET C 1 40 ? 49.95118 -15.30489 38.73093 1.000 49.03823 32 MET C CA 1
ATOM 2352 C C . MET C 1 40 ? 49.28928 -15.38828 37.36359 1.000 45.82739 32 MET C C 1
ATOM 2353 O O . MET C 1 40 ? 48.46114 -14.54064 37.01908 1.000 38.58701 32 MET C O 1
ATOM 2358 N N . LYS C 1 41 ? 49.66379 -16.39793 36.58609 1.000 47.18622 33 LYS C N 1
ATOM 2359 C CA . LYS C 1 41 ? 49.03004 -16.61557 35.29468 1.000 46.91595 33 LYS C CA 1
ATOM 2360 C C . LYS C 1 41 ? 47.63100 -17.18726 35.48746 1.000 46.69514 33 LYS C C 1
ATOM 2361 O O . LYS C 1 41 ? 47.39786 -17.99766 36.38693 1.000 46.93525 33 LYS C O 1
ATOM 2367 N N . VAL C 1 42 ? 46.69017 -16.74910 34.65758 1.000 46.67847 34 VAL C N 1
ATOM 2368 C CA . VAL C 1 42 ? 45.35180 -17.32191 34.60286 1.000 50.18380 34 VAL C CA 1
ATOM 2369 C C . VAL C 1 42 ? 45.14157 -17.85573 33.19201 1.000 46.81805 34 VAL C C 1
ATOM 2370 O O . VAL C 1 42 ? 45.46442 -17.16000 32.22815 1.000 52.49523 34 VAL C O 1
ATOM 2374 N N . PRO C 1 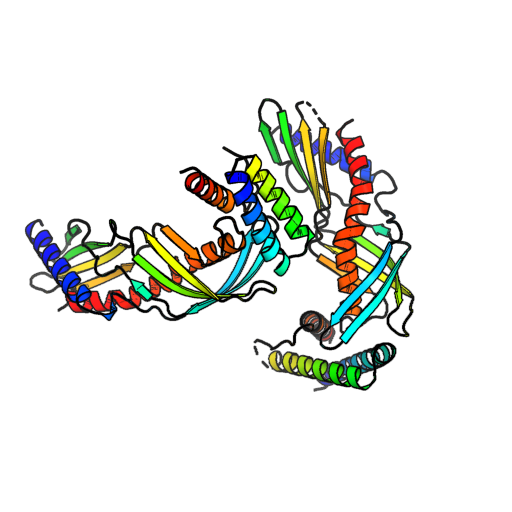43 ? 44.63605 -19.07849 33.02367 1.000 53.81917 35 PRO C N 1
ATOM 2375 C CA . PRO C 1 43 ? 44.45060 -19.61999 31.67073 1.000 45.55640 35 PRO C CA 1
ATOM 2376 C C . PRO C 1 43 ? 43.47707 -18.78695 30.84654 1.000 55.21489 35 PRO C C 1
ATOM 2377 O O . PRO C 1 43 ? 42.55409 -18.16334 31.37676 1.000 46.46951 35 PRO C O 1
ATOM 2381 N N . ASP C 1 44 ? 43.69911 -18.78977 29.52883 1.000 50.03820 36 ASP C N 1
ATOM 2382 C CA . ASP C 1 44 ? 42.85487 -18.04068 28.60343 1.000 53.79499 36 ASP C CA 1
ATOM 2383 C C . ASP C 1 44 ? 41.39724 -18.46735 28.72388 1.000 52.76782 36 ASP C C 1
ATOM 2384 O O . ASP C 1 44 ? 41.08815 -19.60948 29.07516 1.000 61.52931 36 ASP C O 1
ATOM 2389 N N . HIS C 1 45 ? 40.48907 -17.53304 28.43531 1.000 52.57717 37 HIS C N 1
ATOM 2390 C CA . HIS C 1 45 ? 39.06636 -17.82576 28.57297 1.000 49.95828 37 HIS C CA 1
ATOM 2391 C C . HIS C 1 45 ? 38.27269 -17.16977 27.45483 1.000 53.72178 37 HIS C C 1
ATOM 2392 O O . HIS C 1 45 ? 38.43862 -15.97951 27.19693 1.000 54.97205 37 HIS C O 1
ATOM 2399 N N . ALA C 1 46 ? 37.36181 -17.91712 26.83891 1.000 53.71163 38 ALA C N 1
ATOM 2400 C CA . ALA C 1 46 ? 36.50957 -17.37405 25.79028 1.000 58.08231 38 ALA C CA 1
ATOM 2401 C C . ALA C 1 46 ? 35.05349 -17.60830 26.15888 1.000 59.85674 38 ALA C C 1
ATOM 2402 O O . ALA C 1 46 ? 34.72776 -18.55911 26.87335 1.000 72.19441 38 ALA C O 1
ATOM 2404 N N . ASP C 1 47 ? 34.17468 -16.73676 25.66589 1.000 64.31191 39 ASP C N 1
ATOM 2405 C CA . ASP C 1 47 ? 32.76967 -16.84777 26.03616 1.000 70.90563 39 ASP C CA 1
ATOM 2406 C C . ASP C 1 47 ? 31.89721 -16.06299 25.06768 1.000 72.00671 39 ASP C C 1
ATOM 2407 O O . ASP C 1 47 ? 32.28504 -14.99774 24.58386 1.000 68.52748 39 ASP C O 1
ATOM 2412 N N . LYS C 1 48 ? 30.69801 -16.58545 24.82579 1.000 62.96253 40 LYS C N 1
ATOM 2413 C CA . LYS C 1 48 ? 29.63033 -15.82802 24.19034 1.000 71.28766 40 LYS C CA 1
ATOM 2414 C C . LYS C 1 48 ? 28.79289 -15.12558 25.25420 1.000 63.11144 40 LYS C C 1
ATOM 2415 O O . LYS C 1 48 ? 28.78643 -15.50997 26.42576 1.000 69.06792 40 LYS C O 1
ATOM 2421 N N . PHE C 1 49 ? 28.08665 -14.07736 24.83634 1.000 69.90663 41 PHE C N 1
ATOM 2422 C CA . PHE C 1 49 ? 27.29332 -13.30425 25.78097 1.000 67.11307 41 PHE C CA 1
ATOM 2423 C C . PHE C 1 49 ? 26.16016 -12.58449 25.06110 1.000 61.07864 41 PHE C C 1
ATOM 2424 O O . PHE C 1 49 ? 26.22046 -12.32619 23.85247 1.000 66.76933 41 PHE C O 1
ATOM 2432 N N . GLU C 1 50 ? 25.12534 -12.25827 25.83871 1.000 66.40849 42 GLU C N 1
ATOM 2433 C CA . GLU C 1 50 ? 24.03792 -11.38812 25.41572 1.000 70.73982 42 GLU C CA 1
ATOM 2434 C C . GLU C 1 50 ? 23.63841 -10.50070 26.58612 1.000 78.99738 42 GLU C C 1
ATOM 2435 O O . GLU C 1 50 ? 23.52225 -10.97346 27.72053 1.000 83.11057 42 GLU C O 1
ATOM 2441 N N . ARG C 1 51 ? 23.42318 -9.21748 26.30000 1.000 81.40934 43 ARG C N 1
ATOM 2442 C CA . ARG C 1 51 ? 22.92247 -8.26039 27.27883 1.000 93.39704 43 ARG C CA 1
ATOM 2443 C C . ARG C 1 51 ? 21.92756 -7.32283 26.60493 1.000 104.24339 43 ARG C C 1
ATOM 2444 O O . ARG C 1 51 ? 21.85383 -7.24196 25.37633 1.000 100.76925 43 ARG C O 1
ATOM 2452 N N . HIS C 1 52 ? 21.13626 -6.63107 27.42599 1.000 106.34164 44 HIS C N 1
ATOM 2453 C CA . HIS C 1 52 ? 20.16976 -5.64426 26.94920 1.000 101.76448 44 HIS C CA 1
ATOM 2454 C C . HIS C 1 52 ? 20.45261 -4.29556 27.60193 1.000 112.85306 44 HIS C C 1
ATOM 2455 O O . HIS C 1 52 ? 20.29444 -4.14453 28.81803 1.000 115.08749 44 HIS C O 1
ATOM 2462 N N . VAL C 1 53 ? 20.86709 -3.31844 26.79996 1.000 127.42669 45 VAL C N 1
ATOM 2463 C CA . VAL C 1 53 ? 21.09565 -1.95519 27.26876 1.000 132.60715 45 VAL C CA 1
ATOM 2464 C C . VAL C 1 53 ? 20.03078 -1.07803 26.62111 1.000 136.45707 45 VAL C C 1
ATOM 2465 O O . VAL C 1 53 ? 20.14582 -0.70591 25.44803 1.000 143.89082 45 VAL C O 1
ATOM 2469 N N . GLY C 1 54 ? 18.99646 -0.73625 27.38505 1.000 126.97565 46 GLY C N 1
ATOM 2470 C CA . GLY C 1 54 ? 17.89326 0.03118 26.82889 1.000 121.00428 46 GLY C CA 1
ATOM 2471 C C . GLY C 1 54 ? 17.21105 -0.73788 25.71547 1.000 115.10307 46 GLY C C 1
ATOM 2472 O O . GLY C 1 54 ? 16.80007 -1.89126 25.88604 1.000 93.53870 46 GLY C O 1
ATOM 2473 N N . ILE C 1 55 ? 17.07913 -0.09380 24.55198 1.000 109.82808 47 ILE C N 1
ATOM 2474 C CA . ILE C 1 55 ? 16.52166 -0.77091 23.38253 1.000 102.31036 47 ILE C CA 1
ATOM 2475 C C . ILE C 1 55 ? 17.56121 -1.59177 22.63947 1.000 102.38324 47 ILE C C 1
ATOM 2476 O O . ILE C 1 55 ? 17.19886 -2.37832 21.75535 1.000 96.83277 47 ILE C O 1
ATOM 2481 N N . LEU C 1 56 ? 18.84020 -1.42963 22.96996 1.000 106.32870 48 LEU C N 1
ATOM 2482 C CA . LEU C 1 56 ? 19.90691 -2.14146 22.28196 1.000 102.81600 48 LEU C CA 1
ATOM 2483 C C . LEU C 1 56 ? 20.04350 -3.55767 22.82587 1.000 87.89640 48 LEU C C 1
ATOM 2484 O O . LEU C 1 56 ? 20.04127 -3.77937 24.04178 1.000 82.01730 48 LEU C O 1
ATOM 2489 N N . ASP C 1 57 ? 20.17847 -4.51502 21.91324 1.000 71.01286 49 ASP C N 1
ATOM 2490 C CA . ASP C 1 57 ? 20.31763 -5.92795 22.25145 1.000 72.85464 49 ASP C CA 1
ATOM 2491 C C . ASP C 1 57 ? 21.68863 -6.39275 21.77213 1.000 83.54768 49 ASP C C 1
ATOM 2492 O O . ASP C 1 57 ? 21.87843 -6.66702 20.58338 1.000 89.54217 49 ASP C O 1
ATOM 2497 N N . PHE C 1 58 ? 22.63757 -6.49812 22.69828 1.000 80.82161 50 PHE C N 1
ATOM 2498 C CA . PHE C 1 58 ? 24.01011 -6.85412 22.37002 1.000 80.36864 50 PHE C CA 1
ATOM 2499 C C . PHE C 1 58 ? 24.15798 -8.36801 22.42605 1.000 77.74727 50 PHE C C 1
ATOM 2500 O O . PHE C 1 58 ? 23.88072 -8.98526 23.45854 1.000 81.03045 50 PHE C O 1
ATOM 2508 N N . LYS C 1 59 ? 24.59435 -8.95807 21.31823 1.000 68.60045 51 LYS C N 1
ATOM 2509 C CA . LYS C 1 59 ? 24.89169 -10.38178 21.23462 1.000 70.19803 51 LYS C CA 1
ATOM 2510 C C . LYS C 1 59 ? 26.27163 -10.50191 20.61826 1.000 68.57483 51 LYS C C 1
ATOM 2511 O O . LYS C 1 59 ? 26.48913 -10.02835 19.49874 1.000 64.30481 51 LYS C O 1
ATOM 2517 N N . GLY C 1 60 ? 27.19913 -11.12310 21.33215 1.000 67.07133 52 GLY C N 1
ATOM 2518 C CA . GLY C 1 60 ? 28.53801 -11.18577 20.79080 1.000 65.72733 52 GLY C CA 1
ATOM 2519 C C . GLY C 1 60 ? 29.40077 -12.19475 21.50508 1.000 68.76507 52 GLY C C 1
ATOM 2520 O O . GLY C 1 60 ? 28.91824 -13.02521 22.27713 1.000 70.38081 52 GLY C O 1
ATOM 2521 N N . GLU C 1 61 ? 30.69675 -12.11643 21.21462 1.000 68.94871 53 GLU C N 1
ATOM 2522 C CA . GLU C 1 61 ? 31.65441 -13.04076 21.80531 1.000 59.55751 53 GLU C CA 1
ATOM 2523 C C . GLU C 1 61 ? 32.91257 -12.29410 22.22863 1.000 67.05710 53 GLU C C 1
ATOM 2524 O O . GLU C 1 61 ? 33.20314 -11.20181 21.74027 1.000 53.30444 53 GLU C O 1
ATOM 2530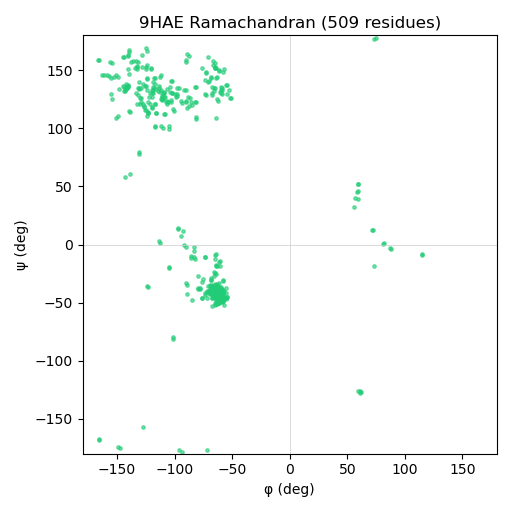 N N . LEU C 1 62 ? 33.64164 -12.88230 23.17753 1.000 51.90042 54 LEU C N 1
ATOM 2531 C CA . LEU C 1 62 ? 34.89485 -12.31218 23.64406 1.000 50.95559 54 LEU C CA 1
ATOM 2532 C C . LEU C 1 62 ? 35.88079 -13.42165 23.98206 1.000 56.91613 54 LEU C C 1
ATOM 2533 O O . LEU C 1 62 ? 35.50924 -14.57840 24.20208 1.000 64.91755 54 LEU C O 1
ATOM 2538 N N . ALA C 1 63 ? 37.15269 -13.03179 24.03115 1.000 48.98223 55 ALA C N 1
ATOM 2539 C CA . ALA C 1 63 ? 38.26308 -13.90566 24.37628 1.000 61.60050 55 ALA C CA 1
ATOM 2540 C C . ALA C 1 63 ? 39.28306 -13.10385 25.16942 1.000 55.49438 55 ALA C C 1
ATOM 2541 O O . ALA C 1 63 ? 39.65763 -11.99736 24.76647 1.000 51.18574 55 ALA C O 1
ATOM 2543 N N . MET C 1 64 ? 39.72427 -13.67246 26.28838 1.000 47.84246 56 MET C N 1
ATOM 2544 C CA . MET C 1 64 ? 40.72894 -13.09982 27.17144 1.000 51.62577 56 MET C CA 1
ATOM 2545 C C . MET C 1 64 ? 41.99280 -13.94796 27.10542 1.000 48.65950 56 MET C C 1
ATOM 2546 O O . MET C 1 64 ? 41.94313 -15.16518 27.33182 1.000 59.13533 56 MET C O 1
ATOM 2551 N N . ARG C 1 65 ? 43.11663 -13.30247 26.80212 1.000 44.40260 57 ARG C N 1
ATOM 2552 C CA . ARG C 1 65 ? 44.40252 -13.96783 26.67351 1.000 49.12062 57 ARG C CA 1
ATOM 2553 C C . ARG C 1 65 ? 45.46661 -13.18842 27.43432 1.000 53.12057 57 ARG C C 1
ATOM 2554 O O . ARG C 1 65 ? 45.31429 -11.99578 27.70541 1.000 40.76324 57 ARG C O 1
ATOM 2562 N N . ASN C 1 66 ? 46.54751 -13.88885 27.78825 1.000 43.86015 58 ASN C N 1
ATOM 2563 C CA . ASN C 1 66 ? 47.67941 -13.29867 28.50539 1.000 37.17238 58 ASN C CA 1
ATOM 2564 C C . ASN C 1 66 ? 47.24077 -12.71415 29.85324 1.000 44.77233 58 ASN C C 1
ATOM 2565 O O . ASN C 1 66 ? 47.61865 -11.60163 30.22657 1.000 38.50699 58 ASN C O 1
ATOM 2570 N N . ILE C 1 67 ? 46.44169 -13.48083 30.59380 1.000 41.49830 59 ILE C N 1
ATOM 2571 C CA . ILE C 1 67 ? 45.85232 -13.00130 31.84263 1.000 40.62939 59 ILE C CA 1
ATOM 2572 C C . ILE C 1 67 ? 46.86569 -13.12795 32.97408 1.000 45.33000 59 ILE C C 1
ATOM 2573 O O . ILE C 1 67 ? 47.32696 -14.23111 33.28562 1.000 44.32906 59 ILE C O 1
ATOM 2578 N N . GLU C 1 68 ? 47.17167 -12.00308 33.62951 1.000 42.38698 60 GLU C N 1
ATOM 2579 C CA . GLU C 1 68 ? 48.11715 -11.97447 34.74265 1.000 42.73293 60 GLU C CA 1
ATOM 2580 C C . GLU C 1 68 ? 47.53603 -11.20398 35.91779 1.000 33.77693 60 GLU C C 1
ATOM 2581 O O . GLU C 1 68 ? 46.97804 -10.11863 35.74444 1.000 42.64749 60 GLU C O 1
ATOM 2587 N N . ALA C 1 69 ? 47.67997 -11.76749 37.11243 1.000 35.56034 61 ALA C N 1
ATOM 2588 C CA . ALA C 1 69 ? 47.25428 -11.13885 38.35523 1.000 41.34338 61 ALA C CA 1
ATOM 2589 C C . ALA C 1 69 ? 48.47509 -10.71852 39.15921 1.000 37.70110 61 ALA C C 1
ATOM 2590 O O . ALA C 1 69 ? 49.35572 -11.53531 39.42454 1.000 48.31941 61 ALA C O 1
ATOM 2592 N N . ARG C 1 70 ? 48.51748 -9.45692 39.55989 1.000 33.53268 62 ARG C N 1
ATOM 2593 C CA . ARG C 1 70 ? 49.58192 -8.92776 40.39352 1.000 35.75137 62 ARG C CA 1
ATOM 2594 C C . ARG C 1 70 ? 49.00313 -8.37388 41.68774 1.000 37.61361 62 ARG C C 1
ATOM 2595 O O . ARG C 1 70 ? 47.85001 -7.93936 41.73479 1.000 42.27037 62 ARG C O 1
ATOM 2603 N N . GLY C 1 71 ? 49.81493 -8.39881 42.74279 1.000 42.79320 63 GLY C N 1
ATOM 2604 C CA . GLY C 1 71 ? 49.44424 -7.83642 44.02542 1.000 34.40264 63 GLY C CA 1
ATOM 2605 C C . GLY C 1 71 ? 49.32340 -8.84020 45.15190 1.000 45.99967 63 GLY C C 1
ATOM 2606 O O . GLY C 1 71 ? 49.17119 -8.42441 46.30922 1.000 43.08984 63 GLY C O 1
ATOM 2607 N N . LEU C 1 72 ? 49.39387 -10.14246 44.86595 1.000 38.04837 64 LEU C N 1
ATOM 2608 C CA . LEU C 1 72 ? 49.24534 -11.13647 45.91875 1.000 36.83325 64 LEU C CA 1
ATOM 2609 C C . LEU C 1 72 ? 50.46515 -11.22543 46.82586 1.000 40.94443 64 LEU C C 1
ATOM 2610 O O . LEU C 1 72 ? 50.39201 -11.89332 47.86197 1.000 45.53169 64 LEU C O 1
ATOM 2615 N N . LYS C 1 73 ? 51.58140 -10.58547 46.46150 1.000 40.93228 65 LYS C N 1
ATOM 2616 C CA . LYS C 1 73 ? 52.69947 -10.42848 47.38845 1.000 44.02975 65 LYS C CA 1
ATOM 2617 C C . LYS C 1 73 ? 52.30985 -9.63367 48.62749 1.000 36.77515 65 LYS C C 1
ATOM 2618 O O . LYS C 1 73 ? 53.05193 -9.64332 49.61420 1.000 45.80156 65 LYS C O 1
ATOM 2624 N N . GLN C 1 74 ? 51.17151 -8.94089 48.59791 1.000 41.75108 66 GLN C N 1
ATOM 2625 C CA . GLN C 1 74 ? 50.71128 -8.13717 49.71901 1.000 40.78485 66 GLN C CA 1
ATOM 2626 C C . GLN C 1 74 ? 49.69518 -8.87172 50.58138 1.000 41.30866 66 GLN C C 1
ATOM 2627 O O . GLN C 1 74 ? 49.02453 -8.23793 51.40598 1.000 41.83202 66 GLN C O 1
ATOM 2633 N N . MET C 1 75 ? 49.56370 -10.18733 50.40623 1.000 39.81888 67 MET C N 1
ATOM 2634 C CA . MET C 1 75 ? 48.62387 -10.95691 51.20971 1.000 33.80875 67 MET C CA 1
ATOM 2635 C C . MET C 1 75 ? 48.96979 -10.84052 52.68606 1.000 40.88485 67 MET C C 1
ATOM 2636 O O . MET C 1 75 ? 50.13539 -10.93295 53.07778 1.000 41.37849 67 MET C O 1
ATOM 2641 N N . LYS C 1 76 ? 47.94615 -10.62556 53.50544 1.000 39.48888 68 LYS C N 1
ATOM 2642 C CA . LYS C 1 76 ? 48.13857 -10.37732 54.92306 1.000 41.08028 68 LYS C CA 1
ATOM 2643 C C . LYS C 1 76 ? 47.00090 -11.01819 55.70192 1.000 40.35293 68 LYS C C 1
ATOM 2644 O O . LYS C 1 76 ? 45.83418 -10.92319 55.30730 1.000 44.62225 68 LYS C O 1
ATOM 2650 N N . ARG C 1 77 ? 47.35063 -11.68612 56.79850 1.000 35.47896 69 ARG C N 1
ATOM 2651 C CA . ARG C 1 77 ? 46.33689 -12.19025 57.71196 1.000 41.78466 69 ARG C CA 1
ATOM 2652 C C . ARG C 1 77 ? 45.49797 -11.02468 58.22411 1.000 39.65132 69 ARG C C 1
ATOM 2653 O O . ARG C 1 77 ? 46.02996 -9.98408 58.62195 1.000 41.83601 69 ARG C O 1
ATOM 2661 N N . GLN C 1 78 ? 44.18332 -11.19449 58.20634 1.000 36.75096 70 GLN C N 1
ATOM 2662 C CA . GLN C 1 78 ? 43.26547 -10.15895 58.66759 1.000 42.92195 70 GLN C CA 1
ATOM 2663 C C . GLN C 1 78 ? 42.73924 -10.57403 60.03376 1.000 36.66024 70 GLN C C 1
ATOM 2664 O O . GLN C 1 78 ? 41.79914 -11.36286 60.13363 1.000 51.90712 70 GLN C O 1
ATOM 2670 N N . GLY C 1 79 ? 43.32211 -10.01229 61.08728 1.000 45.17227 71 GLY C N 1
ATOM 2671 C CA . GLY C 1 79 ? 42.91477 -10.34252 62.43687 1.000 37.58341 71 GLY C CA 1
ATOM 2672 C C . GLY C 1 79 ? 43.40149 -11.70738 62.88942 1.000 38.69942 71 GLY C C 1
ATOM 2673 O O . GLY C 1 79 ? 44.03321 -12.46908 62.15651 1.000 39.82592 71 GLY C O 1
ATOM 2674 N N . ASP C 1 80 ? 43.08836 -12.01097 64.14536 1.000 45.19852 72 ASP C N 1
ATOM 2675 C CA . ASP C 1 80 ? 43.46093 -13.28740 64.74224 1.000 39.35018 72 ASP C CA 1
ATOM 2676 C C . ASP C 1 80 ? 42.76119 -14.45541 64.05544 1.000 46.30691 72 ASP C C 1
ATOM 2677 O O . ASP C 1 80 ? 41.67941 -14.31540 63.47737 1.000 47.26590 72 ASP C O 1
ATOM 2682 N N . ALA C 1 81 ? 43.40677 -15.61616 64.11031 1.000 41.70930 73 ALA C N 1
ATOM 2683 C CA . ALA C 1 81 ? 42.72096 -16.86123 63.81310 1.000 42.89225 73 ALA C CA 1
ATOM 2684 C C . ALA C 1 81 ? 41.56619 -17.06430 64.78574 1.000 40.15231 73 ALA C C 1
ATOM 2685 O O . ALA C 1 81 ? 41.72800 -16.91497 65.99909 1.000 40.66973 73 ALA C O 1
ATOM 2687 N N . ASN C 1 82 ? 40.39211 -17.38678 64.24765 1.000 45.80218 74 ASN C N 1
ATOM 2688 C CA . ASN C 1 82 ? 39.22617 -17.70645 65.06448 1.000 49.37851 74 ASN C CA 1
ATOM 2689 C C . ASN C 1 82 ? 39.33992 -19.16079 65.50640 1.000 44.27745 74 ASN C C 1
ATOM 2690 O O . ASN C 1 82 ? 39.17564 -20.07685 64.69454 1.000 45.52817 74 ASN C O 1
ATOM 2695 N N . VAL C 1 83 ? 39.62303 -19.37587 66.78943 1.000 45.83743 75 VAL C N 1
ATOM 2696 C CA . VAL C 1 83 ? 40.00910 -20.68193 67.31417 1.000 51.96813 75 VAL C CA 1
ATOM 2697 C C . VAL C 1 83 ? 38.93128 -21.18145 68.26671 1.000 52.49051 75 VAL C C 1
ATOM 2698 O O . VAL C 1 83 ? 38.48648 -20.44168 69.15316 1.000 56.66212 75 VAL C O 1
ATOM 2702 N N . LYS C 1 84 ? 38.52210 -22.43975 68.09213 1.000 45.31239 76 LYS C N 1
ATOM 2703 C CA . LYS C 1 84 ? 37.61656 -23.10146 69.02259 1.000 69.82369 76 LYS C CA 1
ATOM 2704 C C . LYS C 1 84 ? 38.04824 -24.55049 69.20169 1.000 65.81223 76 LYS C C 1
ATOM 2705 O O . LYS C 1 84 ? 38.37014 -25.23631 68.22912 1.000 65.12859 76 LYS C O 1
ATOM 2711 N N . GLY C 1 85 ? 38.06360 -25.01223 70.44851 1.000 63.56706 77 GLY C N 1
ATOM 2712 C CA . GLY C 1 85 ? 38.45373 -26.38195 70.71767 1.000 81.14318 77 GLY C CA 1
ATOM 2713 C C . GLY C 1 85 ? 37.28459 -27.27038 71.08668 1.000 82.94170 77 GLY C C 1
ATOM 2714 O O . GLY C 1 85 ? 36.57036 -26.99702 72.05565 1.000 90.50563 77 GLY C O 1
ATOM 2715 N N . GLU C 1 86 ? 37.07120 -28.33272 70.31461 1.000 92.70252 78 GLU C N 1
ATOM 2716 C CA . GLU C 1 86 ? 36.00136 -29.28466 70.57194 1.000 104.19775 78 GLU C CA 1
ATOM 2717 C C . GLU C 1 86 ? 36.54001 -30.70351 70.45574 1.000 109.74792 78 GLU C C 1
ATOM 2718 O O . GLU C 1 86 ? 37.21994 -31.03385 69.47808 1.000 120.72112 78 GLU C O 1
ATOM 2724 N N . GLU C 1 87 ? 36.25200 -31.52859 71.46611 1.000 113.16484 79 GLU C N 1
ATOM 2725 C CA . GLU C 1 87 ? 36.55265 -32.96196 71.43605 1.000 111.00997 79 GLU C CA 1
ATOM 2726 C C . GLU C 1 87 ? 38.04185 -33.23487 71.24387 1.000 98.00678 79 GLU C C 1
ATOM 2727 O O . GLU C 1 87 ? 38.43134 -34.16183 70.53134 1.000 101.43888 79 GLU C O 1
ATOM 2733 N N . GLY C 1 88 ? 38.88662 -32.42905 71.87995 1.000 104.75223 80 GLY C N 1
ATOM 2734 C CA . GLY C 1 88 ? 40.30752 -32.64953 71.71928 1.000 100.69998 80 GLY C CA 1
ATOM 2735 C C . GLY C 1 88 ? 40.84664 -32.29049 70.35579 1.000 98.31920 80 GLY C C 1
ATOM 2736 O O . GLY C 1 88 ? 41.96231 -32.69156 70.01858 1.000 86.98223 80 GLY C O 1
ATOM 2737 N N . ILE C 1 89 ? 40.06614 -31.59553 69.53611 1.000 96.34621 81 ILE C N 1
ATOM 2738 C CA . ILE C 1 89 ? 40.51960 -31.08757 68.24926 1.000 87.37548 81 ILE C CA 1
ATOM 2739 C C . ILE C 1 89 ? 40.33139 -29.57824 68.23842 1.000 85.34772 81 ILE C C 1
ATOM 2740 O O . ILE C 1 89 ? 39.23569 -29.08202 68.52506 1.000 87.40781 81 ILE C O 1
ATOM 2745 N N . VAL C 1 90 ? 41.39585 -28.85146 67.92278 1.000 65.67772 82 VAL C N 1
ATOM 2746 C CA . VAL C 1 90 ? 41.32291 -27.40863 67.74304 1.000 52.23137 82 VAL C CA 1
ATOM 2747 C C . VAL C 1 90 ? 40.96336 -27.12328 66.29235 1.000 56.89719 82 VAL C C 1
ATOM 2748 O O . VAL C 1 90 ? 41.60481 -27.63840 65.37279 1.000 59.90739 82 VAL C O 1
ATOM 2752 N N . LYS C 1 91 ? 39.92199 -26.33110 66.07729 1.000 52.19439 83 LYS C N 1
ATOM 2753 C CA . LYS C 1 91 ? 39.58387 -25.85440 64.74763 1.000 47.38691 83 LYS C CA 1
ATOM 2754 C C . LYS C 1 91 ? 39.81467 -24.35292 64.67770 1.000 61.59227 83 LYS C C 1
ATOM 2755 O O . LYS C 1 91 ? 39.63647 -23.63070 65.66393 1.000 67.14449 83 LYS C O 1
ATOM 2761 N N . ALA C 1 92 ? 40.23386 -23.89219 63.50435 1.000 41.91301 84 ALA C N 1
ATOM 2762 C CA . ALA C 1 92 ? 40.57983 -22.49448 63.32367 1.000 43.54430 84 ALA C CA 1
ATOM 2763 C C . ALA C 1 92 ? 40.10966 -22.02452 61.96000 1.000 44.64911 84 ALA C C 1
ATOM 2764 O O . ALA C 1 92 ? 40.26227 -22.73018 60.96312 1.000 50.03102 84 ALA C O 1
ATOM 2766 N N . HIS C 1 93 ? 39.50959 -20.84256 61.92621 1.000 43.89774 85 HIS C N 1
ATOM 2767 C CA . HIS C 1 93 ? 39.13246 -20.20146 60.67590 1.000 45.75830 85 HIS C CA 1
ATOM 2768 C C . HIS C 1 93 ? 39.89628 -18.89854 60.52807 1.000 48.54103 85 HIS C C 1
ATOM 2769 O O . HIS C 1 93 ? 40.06219 -18.15201 61.49604 1.000 43.47561 85 HIS C O 1
ATOM 2776 N N . LEU C 1 94 ? 40.36766 -18.63427 59.31693 1.000 47.46295 86 LEU C N 1
ATOM 2777 C CA . LEU C 1 94 ? 41.18873 -17.46722 59.05193 1.000 45.89676 86 LEU C CA 1
ATOM 2778 C C . LEU C 1 94 ? 40.71770 -16.76526 57.79197 1.000 38.55654 86 LEU C C 1
ATOM 2779 O O . LEU C 1 94 ? 40.17811 -17.38631 56.86729 1.000 37.52228 86 LEU C O 1
ATOM 2784 N N . LEU C 1 95 ? 40.96353 -15.46225 57.77122 1.000 45.70719 87 LEU C N 1
ATOM 2785 C CA . LEU C 1 95 ? 40.80922 -14.62650 56.59594 1.000 46.42345 87 LEU C CA 1
ATOM 2786 C C . LEU C 1 95 ? 42.17204 -14.05403 56.24935 1.000 37.89245 87 LEU C C 1
ATOM 2787 O O . LEU C 1 95 ? 42.90447 -13.59314 57.12948 1.000 40.70828 87 LEU C O 1
ATOM 2792 N N . ILE C 1 96 ? 42.50977 -14.10116 54.96799 1.000 39.83527 88 ILE C N 1
ATOM 2793 C CA . ILE C 1 96 ? 43.76201 -13.56580 54.45384 1.000 36.37461 88 ILE C CA 1
ATOM 2794 C C . ILE C 1 96 ? 43.41973 -12.67435 53.27791 1.000 42.31049 88 ILE C C 1
ATOM 2795 O O . ILE C 1 96 ? 42.75300 -13.11648 52.34066 1.000 42.03786 88 ILE C O 1
ATOM 2800 N N . GLY C 1 97 ? 43.87917 -11.43506 53.30570 1.000 45.16110 89 GLY C N 1
ATOM 2801 C CA . GLY C 1 97 ? 43.48916 -10.59262 52.20337 1.000 43.07365 89 GLY C CA 1
ATOM 2802 C C . GLY C 1 97 ? 44.45648 -9.51862 51.77577 1.000 37.06275 89 GLY C C 1
ATOM 2803 O O . GLY C 1 97 ? 45.58899 -9.43201 52.25597 1.000 43.91390 89 GLY C O 1
ATOM 2804 N N . VAL C 1 98 ? 43.99178 -8.70656 50.83390 1.000 45.33484 90 VAL C N 1
ATOM 2805 C CA . VAL C 1 98 ? 44.69872 -7.51962 50.37627 1.000 60.14388 90 VAL C CA 1
ATOM 2806 C C . VAL C 1 98 ? 43.70121 -6.36621 50.39838 1.000 73.12823 90 VAL C C 1
ATOM 2807 O O . VAL C 1 98 ? 43.13222 -5.99469 49.36331 1.000 66.95766 90 VAL C O 1
ATOM 2811 N N . HIS C 1 99 ? 43.46465 -5.80635 51.58754 1.000 94.12764 91 HIS C N 1
ATOM 2812 C CA . HIS C 1 99 ? 42.45370 -4.76385 51.73753 1.000 105.55431 91 HIS C CA 1
ATOM 2813 C C . HIS C 1 99 ? 42.99472 -3.38059 51.40383 1.000 114.18686 91 HIS C C 1
ATOM 2814 O O . HIS C 1 99 ? 42.35805 -2.62440 50.66162 1.000 121.28738 91 HIS C O 1
ATOM 2821 N N . ASP C 1 100 ? 44.16421 -3.02799 51.93656 1.000 125.92979 92 ASP C N 1
ATOM 2822 C CA . ASP C 1 100 ? 44.71088 -1.70197 51.66763 1.000 132.36704 92 ASP C CA 1
ATOM 2823 C C . ASP C 1 100 ? 45.16480 -1.56969 50.21984 1.000 132.80396 92 ASP C C 1
ATOM 2824 O O . ASP C 1 100 ? 44.91288 -0.54433 49.57571 1.000 137.06999 92 ASP C O 1
ATOM 2829 N N . ASP C 1 101 ? 45.80914 -2.59941 49.68262 1.000 123.58908 93 ASP C N 1
ATOM 2830 C CA . ASP C 1 101 ? 46.25852 -2.55698 48.30394 1.000 102.82328 93 ASP C CA 1
ATOM 2831 C C . ASP C 1 101 ? 45.19754 -3.19450 47.40944 1.000 87.76016 93 ASP C C 1
ATOM 2832 O O . ASP C 1 101 ? 44.13557 -3.62536 47.86737 1.000 89.93697 93 ASP C O 1
ATOM 2837 N N . ILE C 1 102 ? 45.48488 -3.25213 46.11377 1.000 63.88859 94 ILE C N 1
ATOM 2838 C CA . ILE C 1 102 ? 44.53304 -3.70850 45.10916 1.000 69.85620 94 ILE C CA 1
ATOM 2839 C C . ILE C 1 102 ? 45.15982 -4.86280 44.34442 1.000 56.79757 94 ILE C C 1
ATOM 2840 O O . ILE C 1 102 ? 46.36973 -4.85992 44.09415 1.000 57.16509 94 ILE C O 1
ATOM 2845 N N . VAL C 1 103 ? 44.35178 -5.85602 43.97985 1.000 45.50202 95 VAL C N 1
ATOM 2846 C CA . VAL C 1 103 ? 44.83414 -6.93267 43.11547 1.000 42.78330 95 VAL C CA 1
ATOM 2847 C C . VAL C 1 103 ? 44.49490 -6.58089 41.67180 1.000 45.13855 95 VAL C C 1
ATOM 2848 O O . VAL C 1 103 ? 43.32548 -6.38091 41.33881 1.000 45.90364 95 VAL C O 1
ATOM 2852 N N . SER C 1 104 ? 45.49384 -6.52423 40.79537 1.000 37.25067 96 SER C N 1
ATOM 2853 C CA . SER C 1 104 ? 45.27294 -6.07051 39.42664 1.000 41.43194 96 SER C CA 1
ATOM 2854 C C . SER C 1 104 ? 45.38835 -7.22739 38.44415 1.000 44.45666 96 SER C C 1
ATOM 2855 O O . SER C 1 104 ? 46.35874 -7.98713 38.47548 1.000 46.37321 96 SER C O 1
ATOM 2858 N N . MET C 1 105 ? 44.40745 -7.34242 37.55962 1.000 40.63964 97 MET C N 1
ATOM 2859 C CA . MET C 1 105 ? 44.40575 -8.32812 36.49380 1.000 41.36599 97 MET C CA 1
ATOM 2860 C C . MET C 1 105 ? 44.57659 -7.59997 35.17762 1.000 43.23864 97 MET C C 1
ATOM 2861 O O . MET C 1 105 ? 43.78015 -6.72187 34.84921 1.000 36.31372 97 MET C O 1
ATOM 2866 N N . GLU C 1 106 ? 45.58825 -7.97227 34.41685 1.000 37.41002 98 GLU C N 1
ATOM 2867 C CA . GLU C 1 106 ? 45.77826 -7.38868 33.10348 1.000 42.04269 98 GLU C CA 1
ATOM 2868 C C . GLU C 1 106 ? 45.66776 -8.47451 32.04816 1.000 40.91941 98 GLU C C 1
ATOM 2869 O O . GLU C 1 106 ? 46.10537 -9.61432 32.25794 1.000 37.79132 98 GLU C O 1
ATOM 2875 N N . TYR C 1 107 ? 45.07467 -8.11324 30.91591 1.000 36.78608 99 TYR C N 1
ATOM 2876 C CA . TYR C 1 107 ? 44.85798 -9.11757 29.88471 1.000 36.95088 99 TYR C CA 1
ATOM 2877 C C . TYR C 1 107 ? 44.51203 -8.44306 28.56887 1.000 42.79684 99 TYR C C 1
ATOM 2878 O O . TYR C 1 107 ? 44.11885 -7.27658 28.52199 1.000 40.09849 99 TYR C O 1
ATOM 2887 N N . ASP C 1 108 ? 44.72350 -9.18869 27.49300 1.000 41.91204 100 ASP C N 1
ATOM 2888 C CA . ASP C 1 108 ? 44.30811 -8.78142 26.16426 1.000 39.76611 100 ASP C CA 1
ATOM 2889 C C . ASP C 1 108 ? 42.91154 -9.32585 25.90867 1.000 44.75323 100 ASP C C 1
ATOM 2890 O O . ASP C 1 108 ? 42.63830 -10.50172 26.17467 1.000 45.25861 100 ASP C O 1
ATOM 2895 N N . LEU C 1 109 ? 42.02890 -8.46891 25.40375 1.000 44.09236 101 LEU C N 1
ATOM 2896 C CA . LEU C 1 109 ? 40.62766 -8.80451 25.19122 1.000 42.57393 101 LEU C CA 1
ATOM 2897 C C . LEU C 1 109 ? 40.27946 -8.58261 23.72820 1.000 43.62349 101 LEU C C 1
ATOM 2898 O O . LEU C 1 109 ? 40.43723 -7.47206 23.21075 1.000 57.96227 101 LEU C O 1
ATOM 2903 N N . ALA C 1 110 ? 39.80561 -9.62981 23.06838 1.000 43.29481 102 ALA C N 1
ATOM 2904 C CA . ALA C 1 110 ? 39.26718 -9.52732 21.72206 1.000 44.56276 102 ALA C CA 1
ATOM 2905 C C . ALA C 1 110 ? 37.77036 -9.76751 21.79510 1.000 48.79086 102 ALA C C 1
ATOM 2906 O O . ALA C 1 110 ? 37.33547 -10.77734 22.34706 1.000 60.25061 102 ALA C O 1
ATOM 2908 N N . TYR C 1 111 ? 36.98045 -8.85256 21.24770 1.000 55.85655 103 TYR C N 1
ATOM 2909 C CA . TYR C 1 111 ? 35.53971 -9.03180 21.26118 1.000 49.49878 103 TYR C CA 1
ATOM 2910 C C . TYR C 1 111 ? 34.96402 -8.76258 19.88109 1.000 65.03185 103 TYR C C 1
ATOM 2911 O O . TYR C 1 111 ? 35.50609 -7.97977 19.09649 1.000 63.14095 103 TYR C O 1
ATOM 2920 N N . LYS C 1 112 ? 33.85341 -9.43748 19.60090 1.000 61.43320 104 LYS C N 1
ATOM 2921 C CA . LYS C 1 112 ? 33.14117 -9.32690 18.33750 1.000 62.01356 104 LYS C CA 1
ATOM 2922 C C . LYS C 1 112 ? 31.69146 -8.99939 18.64554 1.000 66.31068 104 LYS C C 1
ATOM 2923 O O . LYS C 1 112 ? 31.00585 -9.77479 19.32901 1.000 75.56490 104 LYS C O 1
ATOM 2929 N N . LEU C 1 113 ? 31.25614 -7.83302 18.16758 1.000 74.07330 105 LEU C N 1
ATOM 2930 C CA . LEU C 1 113 ? 29.87826 -7.35740 18.25255 1.000 72.44800 105 LEU C CA 1
ATOM 2931 C C . LEU C 1 113 ? 29.55516 -6.68914 16.92324 1.000 79.59264 105 LEU C C 1
ATOM 2932 O O . LEU C 1 113 ? 30.14489 -5.65632 16.59265 1.000 80.55508 105 LEU C O 1
ATOM 2937 N N . GLY C 1 114 ? 28.62122 -7.25999 16.17112 1.000 77.40764 106 GLY C N 1
ATOM 2938 C CA . GLY C 1 114 ? 28.30189 -6.70397 14.86647 1.000 82.85355 106 GLY C CA 1
ATOM 2939 C C . GLY C 1 114 ? 29.50597 -6.72189 13.94367 1.000 77.03003 106 GLY C C 1
ATOM 2940 O O . GLY C 1 114 ? 30.16046 -7.75466 13.76374 1.000 85.50580 106 GLY C O 1
ATOM 2941 N N . ASP C 1 115 ? 29.81880 -5.56872 13.35199 1.000 74.31030 107 ASP C N 1
ATOM 2942 C CA . ASP C 1 115 ? 30.93871 -5.46014 12.42397 1.000 85.78369 107 ASP C CA 1
ATOM 2943 C C . ASP C 1 115 ? 32.23652 -4.98703 13.07350 1.000 88.20034 107 ASP C C 1
ATOM 2944 O O . ASP C 1 115 ? 33.20974 -4.73490 12.35621 1.000 91.19041 107 ASP C O 1
ATOM 2949 N N . LEU C 1 116 ? 32.28492 -4.85928 14.39622 1.000 88.19484 108 LEU C N 1
ATOM 2950 C CA . LEU C 1 116 ? 33.51058 -4.47778 15.08947 1.000 91.95079 108 LEU C CA 1
ATOM 2951 C C . LEU C 1 116 ? 34.12241 -5.71032 15.74263 1.000 83.79807 108 LEU C C 1
ATOM 2952 O O . LEU C 1 116 ? 33.42279 -6.48080 16.41046 1.000 69.26469 108 LEU C O 1
ATOM 2957 N N . HIS C 1 117 ? 35.42038 -5.90881 15.51775 1.000 67.73422 109 HIS C N 1
ATOM 2958 C CA . HIS C 1 117 ? 36.15566 -7.04026 16.08506 1.000 74.95998 109 HIS C CA 1
ATOM 2959 C C . HIS C 1 117 ? 37.53089 -6.57641 16.55223 1.000 73.10472 109 HIS C C 1
ATOM 2960 O O . HIS C 1 117 ? 38.56232 -7.06307 16.07896 1.000 67.77587 109 HIS C O 1
ATOM 2967 N N . PRO C 1 118 ? 37.58371 -5.63644 17.49506 1.000 64.89047 110 PRO C N 1
ATOM 2968 C CA . PRO C 1 118 ? 38.87547 -5.11473 17.94072 1.000 58.36229 110 PRO C CA 1
ATOM 2969 C C . PRO C 1 118 ? 39.48683 -5.93821 19.06703 1.000 51.08401 110 PRO C C 1
ATOM 2970 O O . PRO C 1 118 ? 38.82275 -6.72392 19.74612 1.000 56.16930 110 PRO C O 1
ATOM 2974 N N . THR C 1 119 ? 40.78843 -5.73764 19.24503 1.000 50.36278 111 THR C N 1
ATOM 2975 C CA . THR C 1 119 ? 41.53823 -6.27423 20.36993 1.000 47.90620 111 THR C CA 1
ATOM 2976 C C . THR C 1 119 ? 42.13664 -5.10882 21.14249 1.000 52.64039 111 THR C C 1
ATOM 2977 O O . THR C 1 119 ? 42.75993 -4.22158 20.54932 1.000 51.32296 111 THR C O 1
ATOM 2981 N N . THR C 1 120 ? 41.94518 -5.11432 22.46016 1.000 48.22474 112 THR C N 1
ATOM 2982 C CA . THR C 1 120 ? 42.36872 -4.01637 23.31756 1.000 42.68617 112 THR C CA 1
ATOM 2983 C C . THR C 1 120 ? 42.95345 -4.59634 24.59504 1.000 39.56618 112 THR C C 1
ATOM 2984 O O . THR C 1 120 ? 42.84632 -5.79331 24.85922 1.000 49.14703 112 THR C O 1
ATOM 2988 N N . HIS C 1 121 ? 43.62070 -3.75362 25.37540 1.000 45.03310 113 HIS C N 1
ATOM 2989 C CA . HIS C 1 121 ? 44.18842 -4.19468 26.64287 1.000 43.42595 113 HIS C CA 1
ATOM 2990 C C . HIS C 1 121 ? 43.30478 -3.73297 27.79417 1.000 42.46155 113 HIS C C 1
ATOM 2991 O O . HIS C 1 121 ? 42.77096 -2.61811 27.77378 1.000 40.36346 113 HIS C O 1
ATOM 2998 N N . VAL C 1 122 ? 43.15533 -4.59883 28.79630 1.000 36.60580 114 VAL C N 1
ATOM 2999 C CA . VAL C 1 122 ? 42.24304 -4.38104 29.90762 1.000 36.43246 114 VAL C CA 1
ATOM 3000 C C . VAL C 1 122 ? 43.01222 -4.48887 31.21548 1.000 41.45431 114 VAL C C 1
ATOM 3001 O O . VAL C 1 122 ? 43.83150 -5.40275 31.40372 1.000 43.52132 114 VAL C O 1
ATOM 3005 N N . ILE C 1 123 ? 42.72241 -3.54945 32.11617 1.000 35.89196 115 ILE C N 1
ATOM 3006 C CA . ILE C 1 123 ? 43.16937 -3.58314 33.50366 1.000 35.63588 115 ILE C CA 1
ATOM 3007 C C . ILE C 1 123 ? 41.93158 -3.66606 34.38984 1.000 46.97064 115 ILE C C 1
ATOM 3008 O O . ILE C 1 123 ? 41.08321 -2.76832 34.36550 1.000 40.42885 115 ILE C O 1
ATOM 3013 N N . SER C 1 124 ? 41.83976 -4.72084 35.19207 1.000 35.66835 116 SER C N 1
ATOM 3014 C CA . SER C 1 124 ? 40.70318 -4.94466 36.07577 1.000 37.69033 116 SER C CA 1
ATOM 3015 C C . SER C 1 124 ? 41.20022 -4.97789 37.51104 1.000 39.97610 116 SER C C 1
ATOM 3016 O O . SER C 1 124 ? 41.99042 -5.84944 37.88022 1.000 48.65432 116 SER C O 1
ATOM 3019 N N . ASP C 1 125 ? 40.73173 -4.03747 38.31531 1.000 35.36379 117 ASP C N 1
ATOM 3020 C CA . ASP C 1 125 ? 41.17969 -3.88612 39.68893 1.000 40.03429 117 ASP C CA 1
ATOM 3021 C C . ASP C 1 125 ? 40.18922 -4.56854 40.61470 1.000 43.92315 117 ASP C C 1
ATOM 3022 O O . ASP C 1 125 ? 38.98238 -4.31302 40.54291 1.000 47.93023 117 ASP C O 1
ATOM 3027 N N . ILE C 1 126 ? 40.70590 -5.43332 41.47367 1.000 42.67100 118 ILE C N 1
ATOM 3028 C CA . ILE C 1 126 ? 39.92020 -6.16592 42.44640 1.000 53.43829 118 ILE C CA 1
ATOM 3029 C C . ILE C 1 126 ? 40.13964 -5.49883 43.79159 1.000 53.23577 118 ILE C C 1
ATOM 3030 O O . ILE C 1 126 ? 41.28710 -5.38698 44.26483 1.000 47.31942 118 ILE C O 1
ATOM 3035 N N . GLN C 1 127 ? 39.03285 -5.06479 44.39662 1.000 48.48804 119 GLN C N 1
ATOM 3036 C CA . GLN C 1 127 ? 39.03717 -4.43606 45.70821 1.000 59.99699 119 GLN C CA 1
ATOM 3037 C C . GLN C 1 127 ? 38.67723 -5.47580 46.76065 1.000 47.34795 119 GLN C C 1
ATOM 3038 O O . GLN C 1 127 ? 37.73201 -6.24963 46.57360 1.000 53.78193 119 GLN C O 1
ATOM 3044 N N . ASP C 1 128 ? 39.43179 -5.49089 47.86067 1.000 48.69203 120 ASP C N 1
ATOM 3045 C CA . ASP C 1 128 ? 39.16561 -6.38182 48.99149 1.000 60.45105 120 ASP C CA 1
ATOM 3046 C C . ASP C 1 128 ? 39.21222 -7.85251 48.57083 1.000 64.12990 120 ASP C C 1
ATOM 3047 O O . ASP C 1 128 ? 38.27756 -8.62402 48.80277 1.000 59.46755 120 ASP C O 1
ATOM 3052 N N . PHE C 1 129 ? 40.30907 -8.23334 47.92034 1.000 54.60997 121 PHE C N 1
ATOM 3053 C CA . PHE C 1 129 ? 40.57834 -9.64198 47.66423 1.000 43.29132 121 PHE C CA 1
ATOM 3054 C C . PHE C 1 129 ? 40.74334 -10.37367 48.98981 1.000 35.17362 121 PHE C C 1
ATOM 3055 O O . PHE C 1 129 ? 41.55763 -9.97576 49.82971 1.000 42.02488 121 PHE C O 1
ATOM 3063 N N . VAL C 1 130 ? 39.96567 -11.44069 49.18344 1.000 35.86705 122 VAL C N 1
ATOM 3064 C CA . VAL C 1 130 ? 39.92118 -12.15137 50.45875 1.000 48.43142 122 VAL C CA 1
ATOM 3065 C C . VAL C 1 130 ? 39.85096 -13.65529 50.21657 1.000 39.77616 122 VAL C C 1
ATOM 3066 O O . VAL C 1 130 ? 39.11301 -14.13133 49.34511 1.000 36.50889 122 VAL C O 1
ATOM 3070 N N . VAL C 1 131 ? 40.63150 -14.39552 50.99935 1.000 39.40659 123 VAL C N 1
ATOM 3071 C CA . VAL C 1 131 ? 40.61857 -15.84963 51.04764 1.000 37.41091 123 VAL C CA 1
ATOM 3072 C C . VAL C 1 131 ? 40.17465 -16.26700 52.44227 1.000 39.85686 123 VAL C C 1
ATOM 3073 O O . VAL C 1 131 ? 40.66265 -15.72581 53.44041 1.000 38.47665 123 VAL C O 1
ATOM 3077 N N . ALA C 1 132 ? 39.25108 -17.21817 52.51070 1.000 43.02476 124 ALA C N 1
ATOM 3078 C CA . ALA C 1 132 ? 38.84798 -17.84414 53.76148 1.000 43.37494 124 ALA C CA 1
ATOM 3079 C C . ALA C 1 132 ? 39.41247 -19.25600 53.80782 1.000 40.72542 124 ALA C C 1
ATOM 3080 O O . ALA C 1 132 ? 39.32907 -19.99308 52.81925 1.000 41.61565 124 ALA C O 1
ATOM 3082 N N . LEU C 1 133 ? 39.99347 -19.63368 54.94526 1.000 34.93932 125 LEU C N 1
ATOM 3083 C CA . LEU C 1 133 ? 40.56381 -20.97065 55.06923 1.000 41.71440 125 LEU C CA 1
ATOM 3084 C C . LEU C 1 133 ? 40.27115 -21.52355 56.45633 1.000 42.34066 125 LEU C C 1
ATOM 3085 O O . LEU C 1 133 ? 40.12047 -20.77831 57.42610 1.000 42.83175 125 LEU C O 1
ATOM 3090 N N . SER C 1 134 ? 40.16519 -22.84344 56.53200 1.000 37.36347 126 SER C N 1
ATOM 3091 C CA . SER C 1 134 ? 39.89512 -23.53365 57.78296 1.000 42.78936 126 SER C CA 1
ATOM 3092 C C . SER C 1 134 ? 40.93369 -24.61971 58.00053 1.000 45.84438 126 SER C C 1
ATOM 3093 O O . SER C 1 134 ? 41.23691 -25.39554 57.08366 1.000 44.85579 126 SER C O 1
ATOM 3096 N N . LEU C 1 135 ? 41.39050 -24.70811 59.25144 1.000 43.27395 127 LEU C N 1
ATOM 3097 C CA . LEU C 1 135 ? 42.45048 -25.58803 59.71132 1.000 51.03140 127 LEU C CA 1
ATOM 3098 C C . LEU C 1 135 ? 41.93551 -26.44403 60.85694 1.000 46.89917 127 LEU C C 1
ATOM 3099 O O . LEU C 1 135 ? 41.07320 -26.01640 61.63587 1.000 41.64158 127 LEU C O 1
ATOM 3104 N N . GLU C 1 136 ? 42.51286 -27.63548 60.98534 1.000 40.22450 128 GLU C N 1
ATOM 3105 C CA . GLU C 1 136 ? 42.26416 -28.50596 62.12397 1.000 51.85124 128 GLU C CA 1
ATOM 3106 C C . GLU C 1 136 ? 43.58853 -28.99663 62.69005 1.000 45.12917 128 GLU C C 1
ATOM 3107 O O . GLU C 1 136 ? 44.48385 -29.39080 61.93644 1.000 51.26524 128 GLU C O 1
ATOM 3113 N N . ILE C 1 137 ? 43.71272 -28.95345 64.01214 1.000 49.92473 129 ILE C N 1
ATOM 3114 C CA . ILE C 1 137 ? 44.87854 -29.45874 64.72591 1.000 53.06103 129 ILE C CA 1
ATOM 3115 C C . ILE C 1 137 ? 44.38497 -30.48734 65.73582 1.000 58.70110 129 ILE C C 1
ATOM 3116 O O . ILE C 1 137 ? 43.70484 -30.12157 66.70644 1.000 64.78848 129 ILE C O 1
ATOM 3121 N N . PRO C 1 138 ? 44.67398 -31.76976 65.55006 1.000 61.52205 130 PRO C N 1
ATOM 3122 C CA . PRO C 1 138 ? 44.34727 -32.74930 66.58657 1.000 73.22887 130 PRO C CA 1
ATOM 3123 C C . PRO C 1 138 ? 45.34567 -32.66496 67.72732 1.000 78.62252 130 PRO C C 1
ATOM 3124 O O . PRO C 1 138 ? 46.49551 -32.25779 67.54700 1.000 68.16257 130 PRO C O 1
ATOM 3128 N N . ASP C 1 139 ? 44.87668 -33.03081 68.92016 1.000 68.44740 131 ASP C N 1
ATOM 3129 C CA . ASP C 1 139 ? 45.72751 -33.00786 70.10406 1.000 85.13301 131 ASP C CA 1
ATOM 3130 C C . ASP C 1 139 ? 47.01564 -33.77800 69.85147 1.000 84.08681 131 ASP C C 1
ATOM 3131 O O . ASP C 1 139 ? 46.99483 -34.88766 69.31108 1.000 75.09587 131 ASP C O 1
ATOM 3136 N N . GLU C 1 140 ? 48.14025 -33.16911 70.23419 1.000 109.02853 132 GLU C N 1
ATOM 3137 C CA . GLU C 1 140 ? 49.46568 -33.76184 70.04368 1.000 120.17913 132 GLU C CA 1
ATOM 3138 C C . GLU C 1 140 ? 49.71134 -34.12128 68.58043 1.000 117.60304 132 GLU C C 1
ATOM 3139 O O . GLU C 1 140 ? 50.41110 -35.08883 68.27303 1.000 135.87788 132 GLU C O 1
ATOM 3145 N N . GLY C 1 141 ? 49.12999 -33.34235 67.66933 1.000 93.68676 133 GLY C N 1
ATOM 3146 C CA . GLY C 1 141 ? 49.23939 -33.61008 66.24883 1.000 90.44889 133 GLY C CA 1
ATOM 3147 C C . GLY C 1 141 ? 49.70991 -32.41047 65.45248 1.000 89.32089 133 GLY C C 1
ATOM 3148 O O . GLY C 1 141 ? 50.34927 -31.50648 65.99718 1.000 79.37227 133 GLY C O 1
ATOM 3149 N N . ASN C 1 142 ? 49.39581 -32.39147 64.15914 1.000 81.91025 134 ASN C N 1
ATOM 3150 C CA . ASN C 1 142 ? 49.85343 -31.33849 63.26760 1.000 72.07403 134 ASN C CA 1
ATOM 3151 C C . ASN C 1 142 ? 48.67900 -30.74812 62.49778 1.000 69.23516 134 ASN C C 1
ATOM 3152 O O . ASN C 1 142 ? 47.59730 -31.33588 62.41103 1.000 64.55889 134 ASN C O 1
ATOM 3157 N N . ILE C 1 143 ? 48.92302 -29.56626 61.92667 1.000 63.97124 135 ILE C N 1
ATOM 3158 C CA . ILE C 1 143 ? 47.88488 -28.83257 61.21362 1.000 61.61976 135 ILE C CA 1
ATOM 3159 C C . ILE C 1 143 ? 47.45541 -29.57967 59.95930 1.000 54.59968 135 ILE C C 1
ATOM 3160 O O . ILE C 1 143 ? 48.28492 -30.08712 59.19523 1.000 53.50613 135 ILE C O 1
ATOM 3165 N N . THR C 1 144 ? 46.14710 -29.65694 59.74584 1.000 51.96079 136 THR C N 1
ATOM 3166 C CA . THR C 1 144 ? 45.58419 -30.06769 58.46926 1.000 52.91338 136 THR C CA 1
ATOM 3167 C C . THR C 1 144 ? 44.70252 -28.93238 57.97894 1.000 52.14974 136 THR C C 1
ATOM 3168 O O . THR C 1 144 ? 43.86962 -28.42041 58.73493 1.000 42.71461 136 THR C O 1
ATOM 3172 N N . MET C 1 145 ? 44.88777 -28.53439 56.72485 1.000 44.45570 137 MET C N 1
ATOM 3173 C CA . MET C 1 145 ? 44.02867 -27.53030 56.11772 1.000 44.75269 137 MET C CA 1
ATOM 3174 C C . MET C 1 145 ? 42.80437 -28.23971 55.56502 1.000 50.72385 137 MET C C 1
ATOM 3175 O O . MET C 1 145 ? 42.92578 -29.12065 54.70824 1.000 57.58293 137 MET C O 1
ATOM 3180 N N . THR C 1 146 ? 41.62645 -27.85569 56.05593 1.000 50.42381 138 THR C N 1
ATOM 3181 C CA . THR C 1 146 ? 40.38847 -28.51190 55.66861 1.000 43.63014 138 THR C CA 1
ATOM 3182 C C . THR C 1 146 ? 39.55922 -27.69481 54.69498 1.000 54.94463 138 THR C C 1
ATOM 3183 O O . THR C 1 146 ? 38.71131 -28.26775 54.00168 1.000 50.76359 138 THR C O 1
ATOM 3187 N N . SER C 1 147 ? 39.79028 -26.38594 54.60574 1.000 46.66816 139 SER C N 1
ATOM 3188 C CA . SER C 1 147 ? 38.95480 -25.58584 53.72191 1.000 48.06394 139 SER C CA 1
ATOM 3189 C C . SER C 1 147 ? 39.74509 -24.40949 53.17227 1.000 38.76150 139 SER C C 1
ATOM 3190 O O . SER C 1 147 ? 40.56962 -23.82862 53.87847 1.000 47.93439 139 SER C O 1
ATOM 3193 N N . PHE C 1 148 ? 39.47141 -24.05566 51.91695 1.000 36.97632 140 PHE C N 1
ATOM 3194 C CA . PHE C 1 148 ? 40.13947 -22.93467 51.27243 1.000 45.04771 140 PHE C CA 1
ATOM 3195 C C . PHE C 1 148 ? 39.24802 -22.40686 50.15981 1.000 42.81548 140 PHE C C 1
ATOM 3196 O O . PHE C 1 148 ? 38.78398 -23.17994 49.31701 1.000 49.75482 140 PHE C O 1
ATOM 3204 N N . GLU C 1 149 ? 39.02525 -21.09376 50.14728 1.000 44.07660 141 GLU C N 1
ATOM 3205 C CA . GLU C 1 149 ? 38.17533 -20.49469 49.12805 1.000 39.01736 141 GLU C CA 1
ATOM 3206 C C . GLU C 1 149 ? 38.55345 -19.03412 48.94077 1.000 48.30220 141 GLU C C 1
ATOM 3207 O O . GLU C 1 149 ? 38.89333 -18.34455 49.90438 1.000 42.45243 141 GLU C O 1
ATOM 3213 N N . VAL C 1 150 ? 38.49277 -18.57101 47.69969 1.000 47.80929 142 VAL C N 1
ATOM 3214 C CA . VAL C 1 150 ? 38.56716 -17.14518 47.41242 1.000 33.53544 142 VAL C CA 1
ATOM 3215 C C . VAL C 1 150 ? 37.14321 -16.59955 47.45130 1.000 33.32196 142 VAL C C 1
ATOM 3216 O O . VAL C 1 150 ? 36.29097 -17.00614 46.65407 1.000 41.28476 142 VAL C O 1
ATOM 3220 N N . ARG C 1 151 ? 36.88797 -15.67773 48.37685 1.000 43.99761 143 ARG C N 1
ATOM 3221 C CA . ARG C 1 151 ? 35.57120 -15.07619 48.54973 1.000 43.46914 143 ARG C CA 1
ATOM 3222 C C . ARG C 1 151 ? 35.18944 -14.25484 47.31838 1.000 46.57072 143 ARG C C 1
ATOM 3223 O O . ARG C 1 151 ? 36.04374 -13.81420 46.54318 1.000 44.42826 143 ARG C O 1
ATOM 3231 N N . GLN C 1 152 ? 33.88226 -14.06708 47.13218 1.000 46.02855 144 GLN C N 1
ATOM 3232 C CA . GLN C 1 152 ? 33.41199 -13.20771 46.05470 1.000 54.38399 144 GLN C CA 1
ATOM 3233 C C . GLN C 1 152 ? 34.04034 -11.83024 46.16849 1.000 47.84899 144 GLN C C 1
ATOM 3234 O O . GLN C 1 152 ? 34.14846 -11.26889 47.26031 1.000 51.52978 144 GLN C O 1
ATOM 3240 N N . PHE C 1 153 ? 34.46003 -11.29227 45.03006 1.000 36.11552 145 PHE C N 1
ATOM 3241 C CA . PHE C 1 153 ? 35.08686 -9.98213 45.01801 1.000 42.10970 145 PHE C CA 1
ATOM 3242 C C . PHE C 1 153 ? 34.06526 -8.92001 45.39282 1.000 54.26846 145 PHE C C 1
ATOM 3243 O O . PHE C 1 153 ? 32.95149 -8.89696 44.86159 1.000 47.10889 145 PHE C O 1
ATOM 3251 N N . ALA C 1 154 ? 34.43735 -8.05460 46.33560 1.000 46.87627 146 ALA C N 1
ATOM 3252 C CA . ALA C 1 154 ? 33.56779 -6.94128 46.69289 1.000 54.02096 146 ALA C CA 1
ATOM 3253 C C . ALA C 1 154 ? 33.27803 -6.06496 45.48258 1.000 55.98580 146 ALA C C 1
ATOM 3254 O O . ALA C 1 154 ? 32.13034 -5.66234 45.26095 1.000 57.99885 146 ALA C O 1
ATOM 3256 N N . ASN C 1 155 ? 34.30432 -5.75017 44.69435 1.000 54.92764 147 ASN C N 1
ATOM 3257 C CA . ASN C 1 155 ? 34.10862 -4.94825 43.49651 1.000 49.35574 147 ASN C CA 1
ATOM 3258 C C . ASN C 1 155 ? 35.25659 -5.16657 42.51617 1.000 59.56600 147 ASN C C 1
ATOM 3259 O O . ASN C 1 155 ? 36.41559 -5.36703 42.90943 1.000 56.70445 147 ASN C O 1
ATOM 3264 N N . VAL C 1 156 ? 34.90257 -5.10702 41.23143 1.000 47.34708 148 VAL C N 1
ATOM 3265 C CA . VAL C 1 156 ? 35.82572 -5.23078 40.11024 1.000 53.13241 148 VAL C CA 1
ATOM 3266 C C . VAL C 1 156 ? 35.65769 -3.99250 39.24145 1.000 56.56314 148 VAL C C 1
ATOM 3267 O O . VAL C 1 156 ? 34.58717 -3.78038 38.65841 1.000 49.19006 148 VAL C O 1
ATOM 3271 N N . VAL C 1 157 ? 36.70888 -3.18226 39.15328 1.000 47.82952 149 VAL C N 1
ATOM 3272 C CA . VAL C 1 157 ? 36.71221 -1.96518 38.34695 1.000 43.82582 149 VAL C CA 1
ATOM 3273 C C . VAL C 1 157 ? 37.46084 -2.24420 37.04932 1.000 50.85993 149 VAL C C 1
ATOM 3274 O O . VAL C 1 157 ? 38.66501 -2.52036 37.06559 1.000 43.19324 149 VAL C O 1
ATOM 3278 N N . ASN C 1 158 ? 36.75842 -2.16217 35.92505 1.000 41.20932 150 ASN C N 1
ATOM 3279 C CA . ASN C 1 158 ? 37.31883 -2.51578 34.62974 1.000 44.29349 150 ASN C CA 1
ATOM 3280 C C . ASN C 1 158 ? 37.68968 -1.26974 33.83567 1.000 54.10482 150 ASN C C 1
ATOM 3281 O O . ASN C 1 158 ? 36.88330 -0.34294 33.70846 1.000 47.30091 150 ASN C O 1
ATOM 3286 N N . HIS C 1 159 ? 38.91487 -1.25255 33.30777 1.000 47.90344 151 HIS C N 1
ATOM 3287 C CA . HIS C 1 159 ? 39.36362 -0.26073 32.33634 1.000 43.71458 151 HIS C CA 1
ATOM 3288 C C . HIS C 1 159 ? 39.66355 -0.99798 31.03974 1.000 40.15072 151 HIS C C 1
ATOM 3289 O O . HIS C 1 159 ? 40.60784 -1.79783 30.97596 1.000 42.00747 151 HIS C O 1
ATOM 3296 N N . ILE C 1 160 ? 38.85607 -0.72680 30.02025 1.000 35.91584 152 ILE C N 1
ATOM 3297 C CA . ILE C 1 160 ? 38.95519 -1.35865 28.71239 1.000 44.22723 152 ILE C CA 1
ATOM 3298 C C . ILE C 1 160 ? 39.47828 -0.29867 27.75569 1.000 47.81970 152 ILE C C 1
ATOM 3299 O O . ILE C 1 160 ? 38.78651 0.68903 27.47644 1.000 47.18569 152 ILE C O 1
ATOM 3304 N N . GLY C 1 161 ? 40.70581 -0.48777 27.27470 1.000 37.84563 153 GLY C N 1
ATOM 3305 C CA . GLY C 1 161 ? 41.34472 0.49081 26.41774 1.000 35.09278 153 GLY C CA 1
ATOM 3306 C C . GLY C 1 161 ? 40.48683 0.90857 25.24178 1.000 35.77058 153 GLY C C 1
ATOM 3307 O O . GLY C 1 161 ? 40.00462 0.06220 24.48191 1.000 44.12109 153 GLY C O 1
ATOM 3308 N N . GLY C 1 162 ? 40.28048 2.21380 25.09191 1.000 44.32672 154 GLY C N 1
ATOM 3309 C CA . GLY C 1 162 ? 39.53969 2.75448 23.97590 1.000 51.16944 154 GLY C CA 1
ATOM 3310 C C . GLY C 1 162 ? 38.04136 2.85896 24.16385 1.000 52.47587 154 GLY C C 1
ATOM 3311 O O . GLY C 1 162 ? 37.36164 3.37632 23.26726 1.000 65.45280 154 GLY C O 1
ATOM 3312 N N . LEU C 1 163 ? 37.49718 2.39190 25.28555 1.000 42.83795 155 LEU C N 1
ATOM 3313 C CA . LEU C 1 163 ? 36.06433 2.47007 25.54475 1.000 55.94751 155 LEU C CA 1
ATOM 3314 C C . LEU C 1 163 ? 35.79010 3.47554 26.65430 1.000 51.34261 155 LEU C C 1
ATOM 3315 O O . LEU C 1 163 ? 36.40228 3.41119 27.72608 1.000 50.22350 155 LEU C O 1
ATOM 3320 N N . SER C 1 164 ? 34.86803 4.39657 26.39343 1.000 60.62902 156 SER C N 1
ATOM 3321 C CA . SER C 1 164 ? 34.40992 5.32141 27.41904 1.000 52.65070 156 SER C CA 1
ATOM 3322 C C . SER C 1 164 ? 33.51722 4.60614 28.42565 1.000 61.38228 156 SER C C 1
ATOM 3323 O O . SER C 1 164 ? 32.79557 3.66428 28.09101 1.000 50.97291 156 SER C O 1
ATOM 3326 N N . ILE C 1 165 ? 33.56543 5.07350 29.67506 1.000 58.25024 157 ILE C N 1
ATOM 3327 C CA . ILE C 1 165 ? 32.67986 4.54797 30.70615 1.000 53.33238 157 ILE C CA 1
ATOM 3328 C C . ILE C 1 165 ? 31.21671 4.83094 30.38816 1.000 55.80949 157 ILE C C 1
ATOM 3329 O O . ILE C 1 165 ? 30.32234 4.18004 30.94006 1.000 61.23463 157 ILE C O 1
ATOM 3334 N N . LEU C 1 166 ? 30.95093 5.78890 29.50294 1.000 67.44538 158 LEU C N 1
ATOM 3335 C CA . LEU C 1 166 ? 29.60278 6.09967 29.05171 1.000 64.57365 158 LEU C CA 1
ATOM 3336 C C . LEU C 1 166 ? 29.15087 5.22534 27.88999 1.000 71.30768 158 LEU C C 1
ATOM 3337 O O . LEU C 1 166 ? 27.96269 5.23751 27.55035 1.000 65.06420 158 LEU C O 1
ATOM 3342 N N . ASP C 1 167 ? 30.06057 4.47513 27.28375 1.000 62.55733 159 ASP C N 1
ATOM 3343 C CA . ASP C 1 167 ? 29.72433 3.67759 26.11132 1.000 58.05093 159 ASP C CA 1
ATOM 3344 C C . ASP C 1 167 ? 28.89333 2.46324 26.51637 1.000 62.10374 159 ASP C C 1
ATOM 3345 O O . ASP C 1 167 ? 29.27538 1.73941 27.44292 1.000 63.70710 159 ASP C O 1
ATOM 3350 N N . PRO C 1 168 ? 27.75005 2.21761 25.86835 1.000 68.22320 160 PRO C N 1
ATOM 3351 C CA . PRO C 1 168 ? 27.00102 0.97787 26.14561 1.000 67.19557 160 PRO C CA 1
ATOM 3352 C C . PRO C 1 168 ? 27.81208 -0.27942 25.89546 1.000 55.93410 160 PRO C C 1
ATOM 3353 O O . PRO C 1 168 ? 27.59999 -1.29814 26.57065 1.000 57.22699 160 PRO C O 1
ATOM 3357 N N . ILE C 1 169 ? 28.74942 -0.23057 24.94739 1.000 63.34126 161 ILE C N 1
ATOM 3358 C CA . ILE C 1 169 ? 29.63621 -1.36536 24.72446 1.000 62.82376 161 ILE C CA 1
ATOM 3359 C C . ILE C 1 169 ? 30.48349 -1.61229 25.96474 1.000 58.60017 161 ILE C C 1
ATOM 3360 O O . ILE C 1 169 ? 30.72126 -2.76373 26.35674 1.000 48.78361 161 ILE C O 1
ATOM 3365 N N . PHE C 1 170 ? 30.91005 -0.53535 26.63233 1.000 56.46242 162 PHE C N 1
ATOM 3366 C CA . PHE C 1 170 ? 31.58870 -0.69690 27.91204 1.000 52.18755 162 PHE C CA 1
ATOM 3367 C C . PHE C 1 170 ? 30.67052 -1.32448 28.94815 1.000 45.68167 162 PHE C C 1
ATOM 3368 O O . PHE C 1 170 ? 31.10255 -2.18163 29.71898 1.000 56.62338 162 PHE C O 1
ATOM 3376 N N . GLY C 1 171 ? 29.41292 -0.88708 29.01260 1.000 51.87250 163 GLY C N 1
ATOM 3377 C CA . GLY C 1 171 ? 28.50644 -1.46438 29.99204 1.000 51.24858 163 GLY C CA 1
ATOM 3378 C C . GLY C 1 171 ? 28.36194 -2.96396 29.81999 1.000 48.33203 163 GLY C C 1
ATOM 3379 O O . GLY C 1 171 ? 28.53869 -3.73556 30.77059 1.000 52.06943 163 GLY C O 1
ATOM 3380 N N . VAL C 1 172 ? 28.11864 -3.40088 28.58234 1.000 48.56638 164 VAL C N 1
ATOM 3381 C CA . VAL C 1 172 ? 27.95945 -4.82881 28.31476 1.000 48.18797 164 VAL C CA 1
ATOM 3382 C C . VAL C 1 172 ? 29.24714 -5.58237 28.62805 1.000 48.98878 164 VAL C C 1
ATOM 3383 O O . VAL C 1 172 ? 29.23306 -6.60003 29.33534 1.000 53.63156 164 VAL C O 1
ATOM 3387 N N . LEU C 1 173 ? 30.37921 -5.10352 28.09833 1.000 55.07522 165 LEU C N 1
ATOM 3388 C CA . LEU C 1 173 ? 31.63016 -5.82846 28.28321 1.000 43.97023 165 LEU C CA 1
ATOM 3389 C C . LEU C 1 173 ? 32.03257 -5.87843 29.75094 1.000 41.07965 165 LEU C C 1
ATOM 3390 O O . LEU C 1 173 ? 32.48870 -6.91730 30.23633 1.000 45.79525 165 LEU C O 1
ATOM 3395 N N . SER C 1 174 ? 31.88016 -4.76782 30.47474 1.000 46.73722 166 SER C N 1
ATOM 3396 C CA . SER C 1 174 ? 32.24332 -4.74067 31.88672 1.000 48.99689 166 SER C CA 1
ATOM 3397 C C . SER C 1 174 ? 31.35736 -5.66793 32.70440 1.000 47.87569 166 SER C C 1
ATOM 3398 O O . SER C 1 174 ? 31.83788 -6.33552 33.62698 1.000 48.19329 166 SER C O 1
ATOM 3401 N N . ASP C 1 175 ? 30.06692 -5.75657 32.36214 1.000 47.51469 167 ASP C N 1
ATOM 3402 C CA . ASP C 1 175 ? 29.19723 -6.67307 33.09485 1.000 46.47399 167 ASP C CA 1
ATOM 3403 C C . ASP C 1 175 ? 29.59109 -8.12537 32.83610 1.000 41.28494 167 ASP C C 1
ATOM 3404 O O . ASP C 1 175 ? 29.72137 -8.92409 33.77859 1.000 45.76211 167 ASP C O 1
ATOM 3409 N N . VAL C 1 176 ? 29.83115 -8.47136 31.56728 1.000 47.53124 168 VAL C N 1
ATOM 3410 C CA . VAL C 1 176 ? 30.25224 -9.83225 31.23580 1.000 48.28095 168 VAL C CA 1
ATOM 3411 C C . VAL C 1 176 ? 31.58357 -10.16649 31.90481 1.000 44.28804 168 VAL C C 1
ATOM 3412 O O . VAL C 1 176 ? 31.77260 -11.27182 32.42995 1.000 46.34558 168 VAL C O 1
ATOM 3416 N N . LEU C 1 177 ? 32.51483 -9.20939 31.92420 1.000 44.98515 169 LEU C N 1
ATOM 3417 C CA . LEU C 1 177 ? 33.82673 -9.44953 32.51584 1.000 47.32774 169 LEU C CA 1
ATOM 3418 C C . LEU C 1 177 ? 33.73138 -9.61611 34.02747 1.000 48.47109 169 LEU C C 1
ATOM 3419 O O . LEU C 1 177 ? 34.42590 -10.45786 34.60930 1.000 49.00874 169 LEU C O 1
ATOM 3424 N N . THR C 1 178 ? 32.89792 -8.80855 34.68728 1.000 42.94702 170 THR C N 1
ATOM 3425 C CA . THR C 1 178 ? 32.70271 -8.97883 36.12382 1.000 55.61996 170 THR C CA 1
ATOM 3426 C C . THR C 1 178 ? 32.13866 -10.35787 36.44222 1.000 41.53430 170 THR C C 1
ATOM 3427 O O . THR C 1 178 ? 32.56995 -11.00602 37.40685 1.000 44.30611 170 THR C O 1
ATOM 3431 N N . ALA C 1 179 ? 31.16108 -10.82036 35.65324 1.000 47.33601 171 ALA C N 1
ATOM 3432 C CA . ALA C 1 179 ? 30.63678 -12.16966 35.87279 1.000 45.65089 171 ALA C CA 1
ATOM 3433 C C . ALA C 1 179 ? 31.71835 -13.22601 35.66736 1.000 45.82592 171 ALA C C 1
ATOM 3434 O O . ALA C 1 179 ? 31.83704 -14.17731 36.45693 1.000 46.82901 171 ALA C O 1
ATOM 3436 N N . ILE C 1 180 ? 32.53107 -13.06159 34.62074 1.000 50.63373 172 ILE C N 1
ATOM 3437 C CA . ILE C 1 180 ? 33.60743 -14.01433 34.35773 1.000 46.04261 172 ILE C CA 1
ATOM 3438 C C . ILE C 1 180 ? 34.61241 -14.02029 35.50188 1.000 39.93935 172 ILE C C 1
ATOM 3439 O O . ILE C 1 180 ? 35.13470 -15.07429 35.87839 1.000 46.20942 172 ILE C O 1
ATOM 3444 N N . PHE C 1 181 ? 34.86708 -12.85735 36.09993 1.000 46.17101 173 PHE C N 1
ATOM 3445 C CA . PHE C 1 181 ? 35.78654 -12.80131 37.23061 1.000 40.11260 173 PHE C CA 1
ATOM 3446 C C . PHE C 1 181 ? 35.20149 -13.48369 38.45954 1.000 42.23517 173 PHE C C 1
ATOM 3447 O O . PHE C 1 181 ? 35.90566 -14.21688 39.16401 1.000 39.92934 173 PHE C O 1
ATOM 3455 N N . GLN C 1 182 ? 33.91899 -13.24781 38.74156 1.000 46.84986 174 GLN C N 1
ATOM 3456 C CA . GLN C 1 182 ? 33.30452 -13.89509 39.89205 1.000 42.59746 174 GLN C CA 1
ATOM 3457 C C . GLN C 1 182 ? 33.22850 -15.40528 39.72632 1.000 52.52811 174 GLN C C 1
ATOM 3458 O O . GLN C 1 182 ? 33.17666 -16.12101 40.73079 1.000 42.01048 174 GLN C O 1
ATOM 3464 N N . ASP C 1 183 ? 33.23080 -15.90798 38.49196 1.000 48.50759 175 ASP C N 1
ATOM 3465 C CA . ASP C 1 183 ? 33.18689 -17.35603 38.30494 1.000 49.22859 175 ASP C CA 1
ATOM 3466 C C . ASP C 1 183 ? 34.56092 -17.94470 37.96820 1.000 46.07948 175 ASP C C 1
ATOM 3467 O O . ASP C 1 183 ? 35.25972 -18.48609 38.84030 1.000 57.38993 175 ASP C O 1
ATOM 3472 N N . THR C 1 184 ? 34.95815 -17.80801 36.70011 1.000 41.78495 176 THR C N 1
ATOM 3473 C CA . THR C 1 184 ? 36.15049 -18.47959 36.19056 1.000 48.16861 176 THR C CA 1
ATOM 3474 C C . THR C 1 184 ? 37.41085 -18.01316 36.90569 1.000 36.26337 176 THR C C 1
ATOM 3475 O O . THR C 1 184 ? 38.23096 -18.83302 37.32795 1.000 54.54274 176 THR C O 1
ATOM 3479 N N . VAL C 1 185 ? 37.61095 -16.69642 36.99839 1.000 47.48563 177 VAL C N 1
ATOM 3480 C CA . VAL C 1 185 ? 38.86127 -16.17017 37.54287 1.000 42.77109 177 VAL C CA 1
ATOM 3481 C C . VAL C 1 185 ? 39.01359 -16.57551 39.00255 1.000 46.54614 177 VAL C C 1
ATOM 3482 O O . VAL C 1 185 ? 40.09504 -16.99543 39.44309 1.000 45.37647 177 VAL C O 1
ATOM 3486 N N . ARG C 1 186 ? 37.92856 -16.46758 39.77240 1.000 41.55074 178 ARG C N 1
ATOM 3487 C CA . ARG C 1 186 ? 37.96840 -16.87596 41.17191 1.000 45.08168 178 ARG C CA 1
ATOM 3488 C C . ARG C 1 186 ? 38.30005 -18.35834 41.30451 1.000 40.17770 178 ARG C C 1
ATOM 3489 O O . ARG C 1 186 ? 39.11604 -18.74721 42.15176 1.000 43.70823 178 ARG C O 1
ATOM 3497 N N . LYS C 1 187 ? 37.71508 -19.20046 40.44351 1.000 44.20814 179 LYS C N 1
ATOM 3498 C CA . LYS C 1 187 ? 38.01192 -20.62833 40.52868 1.000 41.36634 179 LYS C CA 1
ATOM 3499 C C . LYS C 1 187 ? 39.46030 -20.93149 40.15469 1.000 48.50825 179 LYS C C 1
ATOM 3500 O O . LYS C 1 187 ? 40.10689 -21.76986 40.79654 1.000 42.58238 179 LYS C O 1
ATOM 3506 N N . GLU C 1 188 ? 39.98867 -20.26564 39.12412 1.000 43.28775 180 GLU C N 1
ATOM 3507 C CA . GLU C 1 188 ? 41.38080 -20.49618 38.73860 1.000 36.60446 180 GLU C CA 1
ATOM 3508 C C . GLU C 1 188 ? 42.33378 -20.08554 39.85393 1.000 39.24273 180 GLU C C 1
ATOM 3509 O O . GLU C 1 188 ? 43.30530 -20.79725 40.15578 1.000 48.29381 180 GLU C O 1
ATOM 3515 N N . MET C 1 189 ? 42.05845 -18.94727 40.49497 1.000 41.40732 181 MET C N 1
ATOM 3516 C CA . MET C 1 189 ? 42.91695 -18.50617 41.58678 1.000 41.85621 181 MET C CA 1
ATOM 3517 C C . MET C 1 189 ? 42.82536 -19.45457 42.77260 1.000 44.09243 181 MET C C 1
ATOM 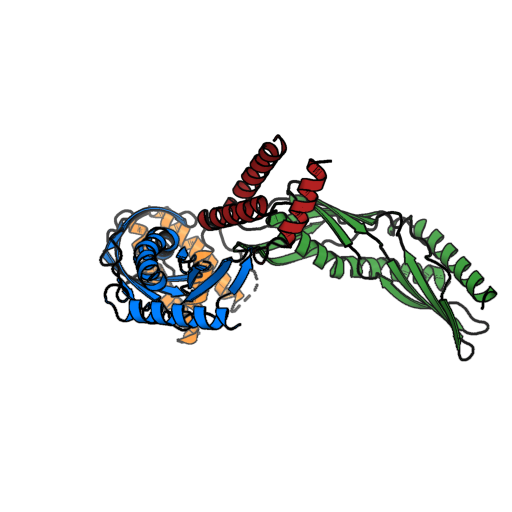3518 O O . MET C 1 189 ? 43.82444 -19.68402 43.46182 1.000 39.24148 181 MET C O 1
ATOM 3523 N N . THR C 1 190 ? 41.63509 -19.99996 43.04458 1.000 42.33144 182 THR C N 1
ATOM 3524 C CA . THR C 1 190 ? 41.53670 -21.01610 44.08825 1.000 38.98530 182 THR C CA 1
ATOM 3525 C C . THR C 1 190 ? 42.36645 -22.24440 43.73461 1.000 40.81233 182 THR C C 1
ATOM 3526 O O . THR C 1 190 ? 43.09136 -22.78013 44.58283 1.000 42.93347 182 THR C O 1
ATOM 3530 N N . LYS C 1 191 ? 42.30436 -22.67743 42.47197 1.000 42.22079 183 LYS C N 1
ATOM 3531 C CA . LYS C 1 191 ? 43.07750 -23.84120 42.04490 1.000 43.09039 183 LYS C CA 1
ATOM 3532 C C . LYS C 1 191 ? 44.56860 -23.61909 42.24077 1.000 43.10840 183 LYS C C 1
ATOM 3533 O O . LYS C 1 191 ? 45.30497 -24.55627 42.56462 1.000 45.81053 183 LYS C O 1
ATOM 3539 N N . VAL C 1 192 ? 45.03672 -22.39176 42.02106 1.000 41.61229 184 VAL C N 1
ATOM 3540 C CA . VAL C 1 192 ? 46.45907 -22.11364 42.20954 1.000 40.85742 184 VAL C CA 1
ATOM 3541 C C . VAL C 1 192 ? 46.80462 -22.00184 43.69187 1.000 36.97559 184 VAL C C 1
ATOM 3542 O O . VAL C 1 192 ? 47.78852 -22.58703 44.15928 1.000 41.89627 184 VAL C O 1
ATOM 3546 N N . LEU C 1 193 ? 45.99255 -21.26823 44.45677 1.000 39.85613 185 LEU C N 1
ATOM 3547 C CA . LEU C 1 193 ? 46.37124 -20.88176 45.81245 1.000 36.00332 185 LEU C CA 1
ATOM 3548 C C . LEU C 1 193 ? 46.16486 -22.00270 46.82842 1.000 39.72767 185 LEU C C 1
ATOM 3549 O O . LEU C 1 193 ? 46.97455 -22.15157 47.75052 1.000 41.99402 185 LEU C O 1
ATOM 3554 N N . ALA C 1 194 ? 45.08898 -22.78860 46.69567 1.000 38.93946 186 ALA C N 1
ATOM 3555 C CA . ALA C 1 194 ? 44.77364 -23.79224 47.71296 1.000 39.92653 186 ALA C CA 1
ATOM 3556 C C . ALA C 1 194 ? 45.88348 -24.81934 47.91330 1.000 42.47844 186 ALA C C 1
ATOM 3557 O O . ALA C 1 194 ? 46.25459 -25.06980 49.07474 1.000 37.16859 186 ALA C O 1
ATOM 3559 N N . PRO C 1 195 ? 46.45384 -25.44215 46.87033 1.000 41.17487 187 PRO C N 1
ATOM 3560 C CA . PRO C 1 195 ? 47.53699 -26.40755 47.12342 1.000 35.53705 187 PRO C CA 1
ATOM 3561 C C . PRO C 1 195 ? 48.81175 -25.76862 47.63840 1.000 46.05551 187 PRO C C 1
ATOM 3562 O O . PRO C 1 195 ? 49.53139 -26.41449 48.40747 1.000 51.09275 187 PRO C O 1
ATOM 3566 N N . ALA C 1 196 ? 49.11026 -24.52229 47.25957 1.000 47.10465 188 ALA C N 1
ATOM 3567 C CA . ALA C 1 196 ? 50.28008 -23.83916 47.81265 1.000 41.96117 188 ALA C CA 1
ATOM 3568 C C . ALA C 1 196 ? 50.15065 -23.66480 49.32384 1.000 34.38753 188 ALA C C 1
ATOM 3569 O O . ALA C 1 196 ? 51.05272 -24.03643 50.09192 1.000 45.63955 188 ALA C O 1
ATOM 3571 N N . PHE C 1 197 ? 49.01065 -23.12968 49.77081 1.000 38.19516 189 PHE C N 1
ATOM 3572 C CA . PHE C 1 197 ? 48.77817 -22.97082 51.20145 1.000 44.65535 189 PHE C CA 1
ATOM 3573 C C . PHE C 1 197 ? 48.72802 -24.31896 51.90496 1.000 40.96590 189 PHE C C 1
ATOM 3574 O O . PHE C 1 197 ? 49.19852 -24.45124 53.03969 1.000 49.74057 189 PHE C O 1
ATOM 3582 N N . LYS C 1 198 ? 48.13895 -25.32645 51.25766 1.000 38.63301 190 LYS C N 1
ATOM 3583 C CA . LYS C 1 198 ? 48.05551 -26.64930 51.86750 1.000 44.85283 190 LYS C CA 1
ATOM 3584 C C . LYS C 1 198 ? 49.44646 -27.23011 52.08368 1.000 48.37045 190 LYS C C 1
ATOM 3585 O O . LYS C 1 198 ? 49.75616 -27.75349 53.16294 1.000 45.03509 190 LYS C O 1
ATOM 3591 N N . ARG C 1 199 ? 50.30987 -27.11927 51.06814 1.000 4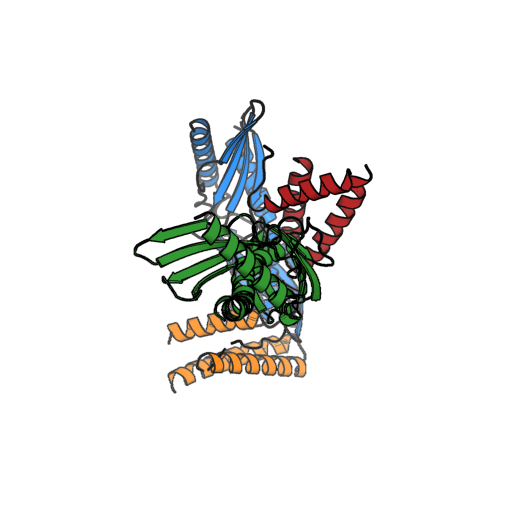3.29608 191 ARG C N 1
ATOM 3592 C CA . ARG C 1 199 ? 51.67992 -27.60153 51.19615 1.000 46.85533 191 ARG C CA 1
ATOM 3593 C C . ARG C 1 199 ? 52.41102 -26.88636 52.31731 1.000 46.67318 191 ARG C C 1
ATOM 3594 O O . ARG C 1 199 ? 53.11874 -27.52180 53.10623 1.000 58.60579 191 ARG C O 1
ATOM 3602 N N . GLU C 1 200 ? 52.26243 -25.56174 52.40283 1.000 49.44331 192 GLU C N 1
ATOM 3603 C CA . GLU C 1 200 ? 53.02085 -24.83674 53.41829 1.000 40.43717 192 GLU C CA 1
ATOM 3604 C C . GLU C 1 200 ? 52.49414 -25.10420 54.82481 1.000 50.56184 192 GLU C C 1
ATOM 3605 O O . GLU C 1 200 ? 53.28306 -25.25764 55.76433 1.000 57.01054 192 GLU C O 1
ATOM 3611 N N . LEU C 1 201 ? 51.17315 -25.16785 54.99851 1.000 48.20634 193 LEU C N 1
ATOM 3612 C CA . LEU C 1 201 ? 50.62160 -25.32142 56.34178 1.000 48.73935 193 LEU C CA 1
ATOM 3613 C C . LEU C 1 201 ? 50.72569 -26.75259 56.85470 1.000 53.78685 193 LEU C C 1
ATOM 3614 O O . LEU C 1 201 ? 50.99552 -26.95993 58.04110 1.000 60.82698 193 LEU C O 1
ATOM 3619 N N . GLU C 1 202 ? 50.51814 -27.75468 55.99565 1.000 45.84700 194 GLU C N 1
ATOM 3620 C CA . GLU C 1 202 ? 50.47085 -29.12522 56.49374 1.000 56.03939 194 GLU C CA 1
ATOM 3621 C C . GLU C 1 202 ? 51.84672 -29.76053 56.65402 1.000 62.04573 194 GLU C C 1
ATOM 3622 O O . GLU C 1 202 ? 51.93643 -30.88113 57.16849 1.000 69.13570 194 GLU C O 1
ATOM 3628 N N . LYS C 1 203 ? 52.91066 -29.08619 56.23532 1.000 64.93383 195 LYS C N 1
ATOM 3629 C CA . LYS C 1 203 ? 54.26233 -29.54904 56.52606 1.000 79.02225 195 LYS C CA 1
ATOM 3630 C C . LYS C 1 203 ? 54.56125 -29.41878 58.01735 1.000 92.94794 195 LYS C C 1
ATOM 3631 O O . LYS C 1 203 ? 55.10404 -30.33340 58.63635 1.000 91.14784 195 LYS C O 1
ATOM 3637 N N . GLU D 2 13 ? 31.14415 24.68293 31.09339 1.000 115.71505 5 GLU D N 1
ATOM 3638 C CA . GLU D 2 13 ? 30.84268 24.84317 29.67533 1.000 123.11334 5 GLU D CA 1
ATOM 3639 C C . GLU D 2 13 ? 31.71945 23.93047 28.81250 1.000 118.42407 5 GLU D C 1
ATOM 3640 O O . GLU D 2 13 ? 31.25361 23.35337 27.83209 1.000 122.12309 5 GLU D O 1
ATOM 3646 N N . LYS D 2 14 ? 32.99454 23.81064 29.19614 1.000 126.14783 6 LYS D N 1
ATOM 3647 C CA . LYS D 2 14 ? 33.91755 22.89356 28.52807 1.000 131.83661 6 LYS D CA 1
ATOM 3648 C C . LYS D 2 14 ? 33.44733 21.44542 28.63808 1.000 130.63975 6 LYS D C 1
ATOM 3649 O O . LYS D 2 14 ? 33.66963 20.63339 27.71986 1.000 119.68048 6 LYS D O 1
ATOM 3655 N N . PHE D 2 15 ? 32.80382 21.11133 29.75993 1.000 136.60876 7 PHE D N 1
ATOM 3656 C CA . PHE D 2 15 ? 32.26444 19.77288 29.96727 1.000 129.77591 7 PHE D CA 1
ATOM 3657 C C . PHE D 2 15 ? 31.34589 19.36042 28.82654 1.000 126.18927 7 PHE D C 1
ATOM 3658 O O . PHE D 2 15 ? 31.42173 18.22884 28.33707 1.000 129.12629 7 PHE D O 1
ATOM 3666 N N . LYS D 2 16 ? 30.44782 20.25788 28.41029 1.000 123.59434 8 LYS D N 1
ATOM 3667 C CA . LYS D 2 16 ? 29.51866 19.92271 27.33507 1.000 122.59416 8 LYS D CA 1
ATOM 3668 C C . LYS D 2 16 ? 30.26283 19.60336 26.04325 1.000 116.52139 8 LYS D C 1
ATOM 3669 O O . LYS D 2 16 ? 29.86505 18.70389 25.29560 1.000 124.03578 8 LYS D O 1
ATOM 3675 N N . LYS D 2 17 ? 31.36321 20.31061 25.77991 1.000 114.98988 9 LYS D N 1
ATOM 3676 C CA . LYS D 2 17 ? 32.15556 20.05112 24.58057 1.000 110.41047 9 LYS D CA 1
ATOM 3677 C C . LYS D 2 17 ? 32.77683 18.65716 24.61820 1.000 110.47976 9 LYS D C 1
ATOM 3678 O O . LYS D 2 17 ? 32.63124 17.86380 23.66981 1.000 112.39595 9 LYS D O 1
ATOM 3684 N N . LYS D 2 18 ? 33.47756 18.33749 25.71247 1.000 106.81916 10 LYS D N 1
ATOM 3685 C CA . LYS D 2 18 ? 34.07509 17.00645 25.81107 1.000 100.16736 10 LYS D CA 1
ATOM 3686 C C . LYS D 2 18 ? 33.00610 15.91879 25.74696 1.000 109.02484 10 LYS D C 1
ATOM 3687 O O . LYS D 2 18 ? 33.20711 14.86682 25.11961 1.000 104.78930 10 LYS D O 1
ATOM 3693 N N . LEU D 2 19 ? 31.85720 16.15967 26.38388 1.000 111.38052 11 LEU D N 1
ATOM 3694 C CA . LEU D 2 19 ? 30.78559 15.17284 26.38793 1.000 109.61487 11 LEU D CA 1
ATOM 3695 C C . LEU D 2 19 ? 30.22419 14.96194 24.98899 1.000 112.29092 11 LEU D C 1
ATOM 3696 O O . LEU D 2 19 ? 29.91158 13.82939 24.61077 1.000 111.04414 11 LEU D O 1
ATOM 3701 N N . GLU D 2 20 ? 30.08275 16.03648 24.20613 1.000 104.31045 12 GLU D N 1
ATOM 3702 C CA . GLU D 2 20 ? 29.61069 15.87575 22.83544 1.000 106.14077 12 GLU D CA 1
ATOM 3703 C C . GLU D 2 20 ? 30.59716 15.07941 21.99830 1.000 94.78261 12 GLU D C 1
ATOM 3704 O O . GLU D 2 20 ? 30.18582 14.27388 21.15464 1.000 97.65372 12 GLU D O 1
ATOM 3710 N N . GLU D 2 21 ? 31.89822 15.25578 22.23583 1.000 99.01964 13 GLU D N 1
ATOM 3711 C CA . GLU D 2 21 ? 32.86034 14.46395 21.46934 1.000 107.99376 13 GLU D CA 1
ATOM 3712 C C . GLU D 2 21 ? 32.78498 12.98503 21.84467 1.000 102.13490 13 GLU D C 1
ATOM 3713 O O . GLU D 2 21 ? 32.81597 12.10297 20.96646 1.000 95.69333 13 GLU D O 1
ATOM 3719 N N . GLU D 2 22 ? 32.64600 12.69797 23.14181 1.000 102.80351 14 GLU D N 1
ATOM 3720 C CA . GLU D 2 22 ? 32.45813 11.31382 23.57001 1.000 94.27362 14 GLU D CA 1
ATOM 3721 C C . GLU D 2 22 ? 31.18402 10.71843 22.97950 1.000 88.87349 14 GLU D C 1
ATOM 3722 O O . GLU D 2 22 ? 31.17204 9.55774 22.54926 1.000 81.76031 14 GLU D O 1
ATOM 3728 N N . LEU D 2 23 ? 30.09911 11.49885 22.95943 1.000 92.75320 15 LEU D N 1
ATOM 3729 C CA . LEU D 2 23 ? 28.83777 11.01813 22.40462 1.000 92.00605 15 LEU D CA 1
ATOM 3730 C C . LEU D 2 23 ? 28.96583 10.73658 20.91605 1.000 91.73251 15 LEU D C 1
ATOM 3731 O O . LEU D 2 23 ? 28.38649 9.76948 20.40718 1.000 90.21215 15 LEU D O 1
ATOM 3736 N N . LYS D 2 24 ? 29.73512 11.56292 20.20350 1.000 94.70559 16 LYS D N 1
ATOM 3737 C CA . LYS D 2 24 ? 29.92531 11.33393 18.77676 1.000 90.62573 16 LYS D CA 1
ATOM 3738 C C . LYS D 2 24 ? 30.67443 10.03282 18.53152 1.000 77.25981 16 LYS D C 1
ATOM 3739 O O . LYS D 2 24 ? 30.28822 9.24135 17.66071 1.000 91.06679 16 LYS D O 1
ATOM 3745 N N . LYS D 2 25 ? 31.72654 9.77537 19.31449 1.000 80.03152 17 LYS D N 1
ATOM 3746 C CA . LYS D 2 25 ? 32.44865 8.51420 19.14637 1.000 82.81612 17 LYS D CA 1
ATOM 3747 C C . LYS D 2 25 ? 31.57916 7.31071 19.51143 1.000 76.94397 17 LYS D C 1
ATOM 3748 O O . LYS D 2 25 ? 31.61945 6.27754 18.82710 1.000 76.49569 17 LYS D O 1
ATOM 3754 N N . ILE D 2 26 ? 30.78942 7.42091 20.58399 1.000 80.57872 18 ILE D N 1
ATOM 3755 C CA . ILE D 2 26 ? 29.88350 6.33427 20.96129 1.000 86.48907 18 ILE D CA 1
ATOM 3756 C C . ILE D 2 26 ? 28.88996 6.04934 19.84155 1.000 77.78421 18 ILE D C 1
ATOM 3757 O O . ILE D 2 26 ? 28.61317 4.88887 19.51228 1.000 81.87026 18 ILE D O 1
ATOM 3762 N N . ARG D 2 27 ? 28.30536 7.10620 19.27269 1.000 77.89649 19 ARG D N 1
ATOM 3763 C CA . ARG D 2 27 ? 27.36586 6.94250 18.16858 1.000 79.48912 19 ARG D CA 1
ATOM 3764 C C . ARG D 2 27 ? 28.03133 6.25702 16.97883 1.000 89.32885 19 ARG D C 1
ATOM 3765 O O . ARG D 2 27 ? 27.45001 5.34659 16.36929 1.000 90.48534 19 ARG D O 1
ATOM 3773 N N . GLU D 2 28 ? 29.25269 6.68233 16.63478 1.000 86.00360 20 GLU D N 1
ATOM 3774 C CA . GLU D 2 28 ? 29.98741 6.03379 15.55078 1.000 85.80615 20 GLU D CA 1
ATOM 3775 C C . GLU D 2 28 ? 30.15996 4.54287 15.81535 1.000 80.51365 20 GLU D C 1
ATOM 3776 O O . GLU D 2 28 ? 29.92815 3.71272 14.92955 1.000 84.80340 20 GLU D O 1
ATOM 3782 N N . ARG D 2 29 ? 30.57347 4.18362 17.03249 1.000 75.81614 21 ARG D N 1
ATOM 3783 C CA . ARG D 2 29 ? 30.78864 2.77179 17.33857 1.000 89.30007 21 ARG D CA 1
ATOM 3784 C C . ARG D 2 29 ? 29.48639 1.98046 17.27970 1.000 88.95432 21 ARG D C 1
ATOM 3785 O O . ARG D 2 29 ? 29.45312 0.85978 16.75461 1.000 80.76432 21 ARG D O 1
ATOM 3793 N N . LEU D 2 30 ? 28.40235 2.54757 17.81356 1.000 88.37630 22 LEU D N 1
ATOM 3794 C CA . LEU D 2 30 ? 27.11643 1.85567 17.79658 1.000 86.20744 22 LEU D CA 1
ATOM 3795 C C . LEU D 2 30 ? 26.61508 1.63303 16.37652 1.000 93.06932 22 LEU D C 1
ATOM 3796 O O . LEU D 2 30 ? 25.97157 0.61387 16.10146 1.000 85.96411 22 LEU D O 1
ATOM 3801 N N . LEU D 2 31 ? 26.89683 2.56617 15.46209 1.000 94.38778 23 LEU D N 1
ATOM 3802 C CA . LEU D 2 31 ? 26.44971 2.39641 14.08200 1.000 96.76891 23 LEU D CA 1
ATOM 3803 C C . LEU D 2 31 ? 27.10185 1.21239 13.37637 1.000 91.33746 23 LEU D C 1
ATOM 3804 O O . LEU D 2 31 ? 26.67972 0.87016 12.26589 1.000 102.72526 23 LEU D O 1
ATOM 3809 N N . MET D 2 32 ? 28.11228 0.58868 13.97608 1.000 92.13246 24 MET D N 1
ATOM 3810 C CA . MET D 2 32 ? 28.71331 -0.62127 13.43148 1.000 98.33221 24 MET D CA 1
ATOM 3811 C C . MET D 2 32 ? 28.07217 -1.89329 13.97377 1.000 85.26365 24 MET D C 1
ATOM 3812 O O . MET D 2 32 ? 28.48396 -2.99104 13.58542 1.000 86.93030 24 MET D O 1
ATOM 3817 N N . VAL D 2 33 ? 27.08071 -1.77332 14.86010 1.000 91.97953 25 VAL D N 1
ATOM 3818 C CA . VAL D 2 33 ? 26.43164 -2.91932 15.47789 1.000 92.73483 25 VAL D CA 1
ATOM 3819 C C . VAL D 2 33 ? 24.92668 -2.91628 15.23835 1.000 94.01849 25 VAL D C 1
ATOM 3820 O O . VAL D 2 33 ? 24.32246 -3.97764 15.04525 1.000 97.31333 25 VAL D O 1
ATOM 3824 N N . PHE D 2 34 ? 24.30062 -1.74367 15.23536 1.000 94.41172 26 PHE D N 1
ATOM 3825 C CA . PHE D 2 34 ? 22.84963 -1.63531 15.17534 1.000 95.16454 26 PHE D CA 1
ATOM 3826 C C . PHE D 2 34 ? 22.42742 -0.76175 14.00181 1.000 105.95442 26 PHE D C 1
ATOM 3827 O O . PHE D 2 34 ? 23.24608 -0.09789 13.36077 1.000 111.22235 26 PHE D O 1
ATOM 3835 N N . ASP D 2 35 ? 21.12489 -0.77543 13.72631 1.000 119.03715 27 ASP D N 1
ATOM 3836 C CA . ASP D 2 35 ? 20.56778 0.08843 12.69605 1.000 120.03153 27 ASP D CA 1
ATOM 3837 C C . ASP D 2 35 ? 20.67661 1.55048 13.11159 1.000 115.69697 27 ASP D C 1
ATOM 3838 O O . ASP D 2 35 ? 20.73310 1.87803 14.30074 1.000 117.20015 27 ASP D O 1
ATOM 3843 N N . GLU D 2 36 ? 20.70432 2.43331 12.10933 1.000 107.30452 28 GLU D N 1
ATOM 3844 C CA . GLU D 2 36 ? 20.86982 3.86004 12.37216 1.000 117.89352 28 GLU D CA 1
ATOM 3845 C C . GLU D 2 36 ? 19.82562 4.38129 13.34747 1.000 124.91027 28 GLU D C 1
ATOM 3846 O O . GLU D 2 36 ? 20.14436 5.12399 14.28150 1.000 119.80990 28 GLU D O 1
ATOM 3852 N N . GLU D 2 37 ? 18.56739 4.00460 13.14282 1.000 124.22923 29 GLU D N 1
ATOM 3853 C CA . GLU D 2 37 ? 17.51265 4.56648 13.97053 1.000 127.89734 29 GLU D CA 1
ATOM 3854 C C . GLU D 2 37 ? 17.58419 4.06257 15.40639 1.000 130.76933 29 GLU D C 1
ATOM 3855 O O . GLU D 2 37 ? 17.28099 4.80980 16.34300 1.000 126.58503 29 GLU D O 1
ATOM 3861 N N . ARG D 2 38 ? 17.88285 2.77752 15.60367 1.000 125.60856 30 ARG D N 1
ATOM 3862 C CA . ARG D 2 38 ? 18.03916 2.28743 16.96911 1.000 122.26795 30 ARG D CA 1
ATOM 3863 C C . ARG D 2 38 ? 19.12748 3.07143 17.68917 1.000 107.21247 30 ARG D C 1
ATOM 3864 O O . ARG D 2 38 ? 18.95708 3.47138 18.84679 1.000 94.96244 30 ARG D O 1
ATOM 3872 N N . VAL D 2 39 ? 20.24131 3.32934 16.99840 1.000 102.21498 31 VAL D N 1
ATOM 3873 C CA . VAL D 2 39 ? 21.31732 4.13626 17.56643 1.000 99.44507 31 VAL D CA 1
ATOM 3874 C C . VAL D 2 39 ? 20.82964 5.54346 17.88252 1.000 108.85292 31 VAL D C 1
ATOM 3875 O O . VAL D 2 39 ? 21.18307 6.11549 18.91642 1.000 103.76465 31 VAL D O 1
ATOM 3879 N N . GLU D 2 40 ? 20.01847 6.12789 16.99861 1.000 136.81853 32 GLU D N 1
ATOM 3880 C CA . GLU D 2 40 ? 19.60686 7.51705 17.18920 1.000 131.72478 32 GLU D CA 1
ATOM 3881 C C . GLU D 2 40 ? 18.58921 7.64806 18.31652 1.000 118.74859 32 GLU D C 1
ATOM 3882 O O . GLU D 2 40 ? 18.66359 8.58425 19.11972 1.000 113.80143 32 GLU D O 1
ATOM 3888 N N . GLU D 2 41 ? 17.62986 6.72337 18.38846 1.000 107.27131 33 GLU D N 1
ATOM 3889 C CA . GLU D 2 41 ? 16.72984 6.66324 19.53480 1.000 110.95257 33 GLU D CA 1
ATOM 3890 C C . GLU D 2 41 ? 17.50827 6.46092 20.82581 1.000 104.49224 33 GLU D C 1
ATOM 3891 O O . GLU D 2 41 ? 17.19714 7.07889 21.85049 1.000 101.67895 33 GLU D O 1
ATOM 3897 N N . TYR D 2 42 ? 18.51908 5.58829 20.79965 1.000 113.73252 34 TYR D N 1
ATOM 3898 C CA . TYR D 2 42 ? 19.32838 5.35765 21.98919 1.000 92.82580 34 TYR D CA 1
ATOM 3899 C C . TYR D 2 42 ? 20.07693 6.61912 22.39749 1.000 107.42339 34 TYR D C 1
ATOM 3900 O O . TYR D 2 42 ? 20.14236 6.95094 23.58190 1.000 102.98936 34 TYR D O 1
ATOM 3909 N N . MET D 2 43 ? 20.69669 7.30423 21.43245 1.000 99.67502 35 MET D N 1
ATOM 3910 C CA . MET D 2 43 ? 21.39125 8.55454 21.72856 1.000 91.22614 35 MET D CA 1
ATOM 3911 C C . MET D 2 43 ? 20.43127 9.60648 22.26985 1.000 111.96384 35 MET D C 1
ATOM 3912 O O . MET D 2 43 ? 20.78840 10.37699 23.16638 1.000 106.25663 35 MET D O 1
ATOM 3917 N N . LYS D 2 44 ? 19.20740 9.65718 21.73670 1.000 118.54940 36 LYS D N 1
ATOM 3918 C CA . LYS D 2 44 ? 18.22645 10.61779 22.23208 1.000 114.31331 36 LYS D CA 1
ATOM 3919 C C . LYS D 2 44 ? 17.82565 10.29655 23.66653 1.000 112.38892 36 LYS D C 1
ATOM 3920 O O . LYS D 2 44 ? 17.72494 11.19795 24.50435 1.000 114.63730 36 LYS D O 1
ATOM 3926 N N . ILE D 2 45 ? 17.60770 9.01469 23.96892 1.000 103.18747 37 ILE D N 1
ATOM 3927 C CA . ILE D 2 45 ? 17.31361 8.60043 25.34004 1.000 104.75109 37 ILE D CA 1
ATOM 3928 C C . ILE D 2 45 ? 18.49415 8.90129 26.25885 1.000 111.60351 37 ILE D C 1
ATOM 3929 O O . ILE D 2 45 ? 18.31781 9.35425 27.39613 1.000 110.46907 37 ILE D O 1
ATOM 3934 N N . MET D 2 46 ? 19.71321 8.64730 25.78214 1.000 108.40290 38 MET D N 1
ATOM 3935 C CA . MET D 2 46 ? 20.91251 8.94681 26.55619 1.000 95.79956 38 MET D CA 1
ATOM 3936 C C . MET D 2 46 ? 21.00186 10.43623 26.87542 1.000 104.19998 38 MET D C 1
ATOM 3937 O O . MET D 2 46 ? 21.29508 10.81959 28.01110 1.000 97.68063 38 MET D O 1
ATOM 3942 N N . LYS D 2 47 ? 20.77878 11.29341 25.87310 1.000 109.26737 39 LYS D N 1
ATOM 3943 C CA . LYS D 2 47 ? 20.78326 12.73715 26.10415 1.000 115.73413 39 LYS D CA 1
ATOM 3944 C C . LYS D 2 47 ? 19.66057 13.14792 27.04993 1.000 108.28178 39 LYS D C 1
ATOM 3945 O O . LYS D 2 47 ? 19.82555 14.06744 27.85839 1.000 104.24433 39 LYS D O 1
ATOM 3951 N N . GLU D 2 48 ? 18.50304 12.49161 26.94706 1.000 103.43812 40 GLU D N 1
ATOM 3952 C CA . GLU D 2 48 ? 17.40825 12.74798 27.87767 1.000 117.58263 40 GLU D CA 1
ATOM 3953 C C . GLU D 2 48 ? 17.84208 12.46962 29.31118 1.000 125.17680 40 GLU D C 1
ATOM 3954 O O . GLU D 2 48 ? 17.61739 13.28448 30.21456 1.000 128.51124 40 GLU D O 1
ATOM 3960 N N . VAL D 2 49 ? 18.49827 11.32847 29.52594 1.000 123.63341 41 VAL D N 1
ATOM 3961 C CA . VAL D 2 49 ? 18.97620 10.97087 30.85809 1.000 106.18885 41 VAL D CA 1
ATOM 3962 C C . VAL D 2 49 ? 20.05464 11.94504 31.31813 1.000 111.32793 41 VAL D C 1
ATOM 3963 O O . VAL D 2 49 ? 20.09230 12.34337 32.48854 1.000 119.27283 41 VAL D O 1
ATOM 3967 N N . ILE D 2 50 ? 20.94598 12.34213 30.40687 1.000 116.34261 42 ILE D N 1
ATOM 3968 C CA . ILE D 2 50 ? 22.00245 13.29550 30.74325 1.000 121.48040 42 ILE D CA 1
ATOM 3969 C C . ILE D 2 50 ? 21.39991 14.61795 31.20620 1.000 125.71771 42 ILE D C 1
ATOM 3970 O O . ILE D 2 50 ? 21.82667 15.19719 32.21195 1.000 120.59174 42 ILE D O 1
ATOM 3975 N N . GLU D 2 51 ? 20.40721 15.12093 30.46806 1.000 125.84391 43 GLU D N 1
ATOM 3976 C CA . GLU D 2 51 ? 19.69965 16.33016 30.88149 1.000 127.66593 43 GLU D CA 1
ATOM 3977 C C . GLU D 2 51 ? 19.06054 16.15229 32.25422 1.000 126.70319 43 GLU D C 1
ATOM 3978 O O . GLU D 2 51 ? 19.19890 17.01316 33.13150 1.000 131.72317 43 GLU D O 1
ATOM 3984 N N . LYS D 2 52 ? 18.33213 15.04717 32.44765 1.000 132.20477 44 LYS D N 1
ATOM 3985 C CA . LYS D 2 52 ? 17.65649 14.80369 33.72087 1.000 118.08876 44 LYS D CA 1
ATOM 3986 C C . LYS D 2 52 ? 18.64090 14.85525 34.88447 1.000 128.54027 44 LYS D C 1
ATOM 3987 O O . LYS D 2 52 ? 18.38023 15.49240 35.91167 1.000 129.54832 44 LYS D O 1
ATOM 3993 N N . ILE D 2 53 ? 19.78012 14.18755 34.73393 1.000 134.22610 45 ILE D N 1
ATOM 3994 C CA . ILE D 2 53 ? 20.80257 14.12311 35.76994 1.000 124.56411 45 ILE D CA 1
ATOM 3995 C C . ILE D 2 53 ? 21.38789 15.50179 36.05779 1.000 113.25327 45 ILE D C 1
ATOM 3996 O O . ILE D 2 53 ? 21.52402 15.89993 37.21543 1.000 106.54107 45 ILE D O 1
ATOM 4001 N N . LYS D 2 64 ? 14.99457 11.13556 43.68127 1.000 134.11898 56 LYS D N 1
ATOM 4002 C CA . LYS D 2 64 ? 15.74026 10.24726 42.79804 1.000 131.10980 56 LYS D CA 1
ATOM 4003 C C . LYS D 2 64 ? 15.38278 10.49251 41.33476 1.000 141.82074 56 LYS D C 1
ATOM 4004 O O . LYS D 2 64 ? 14.20872 10.51670 40.96559 1.000 147.40376 56 LYS D O 1
ATOM 4010 N N . VAL D 2 65 ? 16.41339 10.67399 40.50888 1.000 142.92925 57 VAL D N 1
ATOM 4011 C CA . VAL D 2 65 ? 16.21686 10.93835 39.08831 1.000 147.38895 57 VAL D CA 1
ATOM 4012 C C . VAL D 2 65 ? 15.59985 9.71585 38.42349 1.000 148.26939 57 VAL D C 1
ATOM 4013 O O . VAL D 2 65 ? 16.06214 8.58361 38.61842 1.000 141.44761 57 VAL D O 1
ATOM 4017 N N . GLU D 2 66 ? 14.54583 9.93833 37.63931 1.000 167.75989 58 GLU D N 1
ATOM 4018 C CA . GLU D 2 66 ? 13.94044 8.85471 36.87724 1.000 165.67265 58 GLU D CA 1
ATOM 4019 C C . GLU D 2 66 ? 14.91707 8.33375 35.83039 1.000 164.57559 58 GLU D C 1
ATOM 4020 O O . GLU D 2 66 ? 15.56294 9.11205 35.12057 1.000 174.83848 58 GLU D O 1
ATOM 4026 N N . ILE D 2 67 ? 15.02099 7.00751 35.73719 1.000 156.87674 59 ILE D N 1
ATOM 4027 C CA . ILE D 2 67 ? 15.97233 6.34882 34.85741 1.000 149.52823 59 ILE D CA 1
ATOM 4028 C C . ILE D 2 67 ? 15.23773 5.30306 34.02573 1.000 150.85650 59 ILE D C 1
ATOM 4029 O O . ILE D 2 67 ? 14.59422 4.41237 34.58905 1.000 150.36714 59 ILE D O 1
ATOM 4034 N N . PRO D 2 68 ? 15.28565 5.36906 32.69755 1.000 157.34563 60 PRO D N 1
ATOM 4035 C CA . PRO D 2 68 ? 14.67081 4.31534 31.89807 1.000 154.93942 60 PRO D CA 1
ATOM 4036 C C . PRO D 2 68 ? 15.37263 2.99502 32.13965 1.000 156.37569 60 PRO D C 1
ATOM 4037 O O . PRO D 2 68 ? 16.57116 2.96095 32.47772 1.000 168.61258 60 PRO D O 1
ATOM 4041 N N . PRO D 2 69 ? 14.66427 1.87622 31.98352 1.000 144.45419 61 PRO D N 1
ATOM 4042 C CA . PRO D 2 69 ? 15.25773 0.57434 32.31570 1.000 138.27578 61 PRO D CA 1
ATOM 4043 C C . PRO D 2 69 ? 16.46092 0.25382 31.44119 1.000 138.52404 61 PRO D C 1
ATOM 4044 O O . PRO D 2 69 ? 16.50053 0.58798 30.25532 1.000 137.93734 61 PRO D O 1
ATOM 4048 N N . GLY D 2 70 ? 17.44927 -0.40380 32.04691 1.000 132.70018 62 GLY D N 1
ATOM 4049 C CA . GLY D 2 70 ? 18.69278 -0.71437 31.37812 1.000 129.71906 62 GLY D CA 1
ATOM 4050 C C . GLY D 2 70 ? 19.70090 0.41190 31.34313 1.000 121.97000 62 GLY D C 1
ATOM 4051 O O . GLY D 2 70 ? 20.78153 0.23404 30.76588 1.000 107.91610 62 GLY D O 1
ATOM 4052 N N . MET D 2 71 ? 19.38925 1.56184 31.93947 1.000 127.83904 63 MET D N 1
ATOM 4053 C CA . MET D 2 71 ? 20.28507 2.70830 31.94700 1.000 119.70338 63 MET D CA 1
ATOM 4054 C C . MET D 2 71 ? 20.82189 3.03505 33.33294 1.000 107.45289 63 MET D C 1
ATOM 4055 O O . MET D 2 71 ? 21.55658 4.01766 33.47898 1.000 108.13103 63 MET D O 1
ATOM 4060 N N . GLU D 2 72 ? 20.46222 2.25095 34.35405 1.000 108.01538 64 GLU D N 1
ATOM 4061 C CA . GLU D 2 72 ? 20.97282 2.49635 35.69992 1.000 104.47881 64 GLU D CA 1
ATOM 4062 C C . GLU D 2 72 ? 22.49546 2.42277 35.72944 1.000 91.74320 64 GLU D C 1
ATOM 4063 O O . GLU D 2 72 ? 23.15595 3.23528 36.39530 1.000 94.80582 64 GLU D O 1
ATOM 4069 N N . TRP D 2 73 ? 23.07184 1.45715 35.00515 1.000 88.33376 65 TRP D N 1
ATOM 4070 C CA . TRP D 2 73 ? 24.52195 1.42178 34.86038 1.000 97.00165 65 TRP D CA 1
ATOM 4071 C C . TRP D 2 73 ? 25.02770 2.72384 34.25822 1.000 87.74938 65 TRP D C 1
ATOM 4072 O O . TRP D 2 73 ? 26.04974 3.26130 34.69587 1.000 78.39845 65 TRP D O 1
ATOM 4083 N N . PHE D 2 74 ? 24.32505 3.24220 33.24478 1.000 83.96159 66 PHE D N 1
ATOM 4084 C CA . PHE D 2 74 ? 24.75190 4.48550 32.61866 1.000 83.04545 66 PHE D CA 1
ATOM 4085 C C . PHE D 2 74 ? 24.59612 5.64882 33.57740 1.000 92.99169 66 PHE D C 1
ATOM 4086 O O . PHE D 2 74 ? 25.39579 6.58399 33.55331 1.000 94.72024 66 PHE D O 1
ATOM 4094 N N . TYR D 2 75 ? 23.56074 5.61778 34.41311 1.000 94.30364 67 TYR D N 1
ATOM 4095 C CA . TYR D 2 75 ? 23.37227 6.67512 35.39756 1.000 94.68773 67 TYR D CA 1
ATOM 4096 C C . TYR D 2 75 ? 24.53435 6.71961 36.38472 1.000 91.09746 67 TYR D C 1
ATOM 4097 O O . TYR D 2 75 ? 25.11078 7.78562 36.63515 1.000 95.01093 67 TYR D O 1
ATOM 4106 N N . GLU D 2 76 ? 24.92236 5.56094 36.92540 1.000 85.44643 68 GLU D N 1
ATOM 4107 C CA . GLU D 2 76 ? 26.05883 5.53481 37.84551 1.000 96.02588 68 GLU D CA 1
ATOM 4108 C C . GLU D 2 76 ? 27.36424 5.89246 37.14327 1.000 94.49425 68 GLU D C 1
ATOM 4109 O O . GLU D 2 76 ? 28.17666 6.65943 37.68174 1.000 85.15485 68 GLU D O 1
ATOM 4115 N N . ASN D 2 77 ? 27.57890 5.35665 35.93900 1.000 83.39174 69 ASN D N 1
ATOM 4116 C CA . ASN D 2 77 ? 28.80020 5.65172 35.20122 1.000 89.02039 69 ASN D CA 1
ATOM 4117 C C . ASN D 2 77 ? 28.88274 7.12613 34.83591 1.000 90.53456 69 ASN D C 1
ATOM 4118 O O . ASN D 2 77 ? 29.96372 7.71528 34.87309 1.000 89.17060 69 ASN D O 1
ATOM 4123 N N . PHE D 2 78 ? 27.75503 7.73846 34.46716 1.000 78.71079 70 PHE D N 1
ATOM 4124 C CA . PHE D 2 78 ? 27.75066 9.15535 34.12882 1.000 90.37309 70 PHE D CA 1
ATOM 4125 C C . PHE D 2 78 ? 27.95427 10.01356 35.36750 1.000 90.72848 70 PHE D C 1
ATOM 4126 O O . PHE D 2 78 ? 28.57316 11.07838 35.29035 1.000 107.41185 70 PHE D O 1
ATOM 4134 N N . LEU D 2 79 ? 27.40190 9.59640 36.51132 1.000 90.24510 71 LEU D N 1
ATOM 4135 C CA . LEU D 2 79 ? 27.69856 10.30782 37.74928 1.000 97.74079 71 LEU D CA 1
ATOM 4136 C C . LEU D 2 79 ? 29.19047 10.28231 38.03844 1.000 98.36555 71 LEU D C 1
ATOM 4137 O O . LEU D 2 79 ? 29.77956 11.31065 38.38548 1.000 99.45783 71 LEU D O 1
ATOM 4142 N N . ARG D 2 80 ? 29.82196 9.11787 37.87896 1.000 98.37356 72 ARG D N 1
ATOM 4143 C CA . ARG D 2 80 ? 31.26478 9.03432 38.08559 1.000 106.19546 72 ARG D CA 1
ATOM 4144 C C . ARG D 2 80 ? 32.02441 9.85302 37.04547 1.000 109.53834 72 ARG D C 1
ATOM 4145 O O . ARG D 2 80 ? 33.01733 10.51118 37.37158 1.000 98.73357 72 ARG D O 1
ATOM 4153 N N . TYR D 2 81 ? 31.55110 9.84699 35.79835 1.000 97.17456 73 TYR D N 1
ATOM 4154 C CA . TYR D 2 81 ? 32.18818 10.60831 34.72759 1.000 96.39069 73 TYR D CA 1
ATOM 4155 C C . TYR D 2 81 ? 32.13479 12.10531 35.00924 1.000 110.31478 73 TYR D C 1
ATOM 4156 O O . TYR D 2 81 ? 33.14184 12.81001 34.87930 1.000 103.96903 73 TYR D O 1
ATOM 4165 N N . TYR D 2 82 ? 30.95783 12.61026 35.38234 1.000 103.89410 74 TYR D N 1
ATOM 4166 C CA . TYR D 2 82 ? 30.81012 14.02693 35.69563 1.000 107.38723 74 TYR D CA 1
ATOM 4167 C C . TYR D 2 82 ? 31.60867 14.39966 36.93838 1.000 117.58923 74 TYR D C 1
ATOM 4168 O O . TYR D 2 82 ? 32.26152 15.44728 36.97194 1.000 117.97324 74 TYR D O 1
ATOM 4177 N N . ASP D 2 83 ? 31.53030 13.58052 37.99198 1.000 122.08990 75 ASP D N 1
ATOM 4178 C CA . ASP D 2 83 ? 32.30554 13.85590 39.19680 1.000 123.70796 75 ASP D CA 1
ATOM 4179 C C . ASP D 2 83 ? 33.79564 13.90421 38.88369 1.000 125.24185 75 ASP D C 1
ATOM 4180 O O . ASP D 2 83 ? 34.52818 14.73419 39.43247 1.000 136.57062 75 ASP D O 1
ATOM 4185 N N . TYR D 2 84 ? 34.25972 13.01469 38.00434 1.000 120.00254 76 TYR D N 1
ATOM 4186 C CA . TYR D 2 84 ? 35.65470 13.01626 37.58206 1.000 127.16427 76 TYR D CA 1
ATOM 4187 C C . TYR D 2 84 ? 36.00414 14.28587 36.81403 1.000 131.62174 76 TYR D C 1
ATOM 4188 O O . TYR D 2 84 ? 36.99573 14.95831 37.11968 1.000 136.30800 76 TYR D O 1
ATOM 4197 N N . GLU D 2 85 ? 35.19668 14.62805 35.80757 1.000 124.17916 77 GLU D N 1
ATOM 4198 C CA . GLU D 2 85 ? 35.51669 15.76354 34.94665 1.000 120.93041 77 GLU D CA 1
ATOM 4199 C C . GLU D 2 85 ? 35.43977 17.08393 35.70409 1.000 125.46173 77 GLU D C 1
ATOM 4200 O O . GLU D 2 85 ? 36.24126 17.99364 35.46009 1.000 126.18328 77 GLU D O 1
ATOM 4206 N N . GLU D 2 86 ? 34.47982 17.20872 36.62188 1.000 132.37668 78 GLU D N 1
ATOM 4207 C CA . GLU D 2 86 ? 34.34235 18.43445 37.40085 1.000 138.74435 78 GLU D CA 1
ATOM 4208 C C . GLU D 2 86 ? 35.54259 18.63850 38.31412 1.000 142.79823 78 GLU D C 1
ATOM 4209 O O . GLU D 2 86 ? 36.08075 19.74790 38.40565 1.000 142.77922 78 GLU D O 1
ATOM 4215 N N . GLU D 2 87 ? 35.97294 17.58074 38.99325 1.000 140.52164 79 GLU D N 1
ATOM 4216 C CA . GLU D 2 87 ? 37.16382 17.62035 39.83135 1.000 138.98977 79 GLU D CA 1
ATOM 4217 C C . GLU D 2 87 ? 38.42430 17.79399 38.99044 1.000 135.22391 79 GLU D C 1
ATOM 4218 O O . GLU D 2 87 ? 39.04731 18.85485 38.99804 1.000 136.66972 79 GLU D O 1
#

Secondary structure (DSSP, 8-state):
-HHHHHHHHHHHHHHHHHHHSTTSSSEEE--EEEEEEEEETTEEEEEEEEEEEEEEE-GGG-EE-SS-EEEEETTEEEEEEEEEE-SS-EEEEEEEEEEETTB--EEEEEEEEESEEEEEEEEE--EEEEEEEPPPSEEEEEETT--TT-HHHHHHHHHHHHHIIIIIHHHHHHHHHHHHHHHHH-/-HHHHHHHHHHHHHHHHHHHHHTTTS-HHHHHHHHHHHHHHHHHHHHHH------TT-HHHHHHHHHHHHHHHHH-/-HHHHHHHHHHHHHHHHHHHHSTTTSSEEE--EEEEEEEEETTEEEEEEEEEEEEEEE-GGG-EE-S--EEEEETTEEEEEEEEEESSS-EEEEEEEEEEBTTB--EEEEEEEEESEEEEEEEEEETTS--EEEEEEEPPPSEEEEEETT--TT-HHHHHHHHHHHHHIIIIIHHHHHHHHHHHHHHHHH-/-HHHHHHHHHHHHHHHHHTTTS-HHHHHHHHHHHHHHHHH------TT-HHHHHHHHHHHHHHH-

Radius of gyration: 31.27 Å; Cα contacts (8 Å, |Δi|>4): 859; chains: 4; bounding box: 74×68×90 Å

Nearest PDB structures (foldseek):
  9hae-assembly1_B  TM=1.013E+00  e=1.957E-10  synthetic construct
  9haf-assembly2_D  TM=9.877E-01  e=8.101E-09  synthetic construct
  9haf-assembly1_B  TM=9.870E-01  e=2.736E-08  synthetic construct
  9haf-assembly3_F  TM=9.875E-01  e=6.939E-08  synthetic construct
  9hae-assembly2_D  TM=1.016E+00  e=1.168E-08  synthetic construct

Organism: Dermatophagoides farinae (NCBI:txid6954)

InterPro domains:
  IPR020234 Mite allergen, group-7 [PF16984] (29-196)
  IPR038602 Mite allergen, group-7 superfamily [G3DSA:3.15.10.50] (18-213)

Foldseek 3Di:
DVVQVVVQVLVVQLLQVVLVDPCLAFPDAQKDKDWDWDDDDPDIWTWIKIWAPKTKHDSSQKAWDDIWDWDDDPLKIKTKTKIWDAVDWIKIKTWMFMDTPPDTDIWIKIKTFHTFMKMWMAMDVGATDDIFTDQTPDIDMDTPPDDPPDVVCVRVVVVVSVCCRPRVRVRSRVVVVVSSRVSNVD/DVLVVVVVVVVVVVLVVVLVVVVVPDPNVVSVVVSVLLVVQVVQVVVVVCVGDADPPCVVVVVVVVVVVVVSVVVD/DVVVQVVVQVLLVVLLQVVLVDVCVAFPDAQKDKDWDWDDDPPDIWTWIKIWPPKTKHDSNQKAWDDIWDWDDDPQKIKTKTKIWDAVDWIKIKTWMWMDTPPDTDIWIKIKIFHTWMKMWMWMAGHVGFIATDDIFTDFTPDIDMDTPPDDPPDVVCVRVVVVVSVCCRPRVRVRSRVVVVVSSRVSRRD/DVVVVVVVVVLVVVLVVVVVPDPNVVSVVVSVLLVVQVVQLVGDDPPPCVVVNVVVVVVVVVVVD

Sequence (518 aa):
DKITEEINKAIDDAIAAIEQSSETIDPMKVPDHADKFERHVGILDFKGELAMRNIEARGLKQMKRQGDANVKGEEGIVKAHLLIGVHDDIVSMEYDLAYKLGDLHPTTHVISDIQDFVVALSLEIPITMTSFEVRQFANVVNHIGGLSILDPIFGVLSDVLTAIFQDTVRKEMTKVLAPAFKRELEKSPKEEKFKKKLEEELKKIRERLLMVFDEERVEEYMKIMKEVIEKILENRKKVEIPPGMEWFYENFLRYYDYEEEKLYDKITEEINKAIDDAIAAIEQSETIDPMKVPDHADKFERHVGILDFKGELAMRNIEARGLKQMKRQGDANVKGEEGIVKAHLLIGVHDDIVSMEYDLAYKLGDLHPTTHVISDIQDFVVALSLEIPDEGNITMTSFEVRQFANVVNHIGGLSILDPIFGVLSDVLTAIFQDTVRKEMTKVLAPAFKRELEKEKFKKKLEEELKKIRERLLMVFDEERVEEYMKIMKEVIEKIKVEIPPGMEWFYENFLRYYDYEEE

B-factor: mean 71.51, std 31.02, range [30.11, 178.44]